Protein AF-0000000087012807 (afdb_homodimer)

InterPro domains:
  IPR000836 Phosphoribosyltransferase domain [PF00156] (12-149)
  IPR000836 Phosphoribosyltransferase domain [cd06223] (17-125)
  IPR029057 Phosphoribosyltransferase-like [G3DSA:3.40.50.2020] (4-178)
  IPR029057 Phosphoribosyltransferase-like [SSF53271] (8-161)

Solvent-accessible surface area (backbone atoms only — not comparable to full-atom values): 22056 Å² total; per-residue (Å²): 122,54,78,45,57,55,43,83,44,50,68,70,56,52,52,50,32,30,51,46,33,38,49,51,32,55,76,68,68,54,75,52,54,32,37,34,12,36,26,71,62,0,33,51,46,37,44,42,27,22,31,71,67,70,37,82,45,50,49,60,44,38,54,44,75,44,71,36,80,92,67,70,39,76,43,65,46,67,75,71,71,72,60,52,87,34,66,78,32,34,34,33,37,24,31,41,61,31,57,65,22,55,64,58,55,53,49,51,52,49,41,63,74,44,18,50,51,55,40,82,46,37,32,22,38,31,33,35,66,84,29,83,43,78,60,77,38,58,45,40,79,38,82,69,90,59,47,72,39,41,72,59,35,46,54,54,51,52,45,54,53,48,49,51,48,30,65,74,66,70,55,83,51,64,70,60,48,53,52,48,46,34,56,36,34,67,57,82,70,94,60,58,65,70,59,44,50,52,49,31,42,75,69,62,74,95,123,53,76,45,58,55,43,82,44,50,67,70,55,51,53,50,32,29,51,45,33,38,50,50,33,55,75,68,69,53,76,52,54,31,37,34,11,35,27,71,62,1,34,51,49,37,43,41,27,24,30,72,66,71,38,81,45,48,49,60,44,40,55,43,77,44,72,36,79,94,69,68,39,75,42,67,45,66,74,71,70,73,60,50,87,34,66,77,32,34,34,34,38,26,31,41,60,30,57,65,24,55,64,58,54,52,49,52,52,49,41,64,74,43,19,50,50,56,41,81,44,36,32,23,38,31,34,34,66,85,29,83,43,78,59,79,41,58,47,40,79,40,82,67,90,58,45,72,40,43,72,60,34,47,53,55,50,51,45,54,53,49,51,51,46,31,66,73,67,70,54,85,51,64,71,59,48,54,53,47,46,33,54,35,34,68,57,81,69,93,60,58,63,68,59,44,50,52,50,33,42,75,69,63,74,93

Radius of gyration: 21.87 Å; Cα contacts (8 Å, |Δi|>4): 809; chains: 2; bounding box: 45×69×55 Å

Structure (mmCIF, N/CA/C/O backbone):
data_AF-0000000087012807-model_v1
#
loop_
_entity.id
_entity.type
_entity.pdbx_description
1 polymer Phosphoribosyltransferase
#
loop_
_atom_site.group_PDB
_atom_site.id
_atom_site.type_symbol
_atom_site.label_atom_id
_atom_site.label_alt_id
_atom_site.label_comp_id
_atom_site.label_asym_id
_atom_site.label_entity_id
_atom_site.label_seq_id
_atom_site.pdbx_PDB_ins_code
_atom_site.Cartn_x
_atom_site.Cartn_y
_atom_site.Cartn_z
_atom_site.occupancy
_atom_site.B_iso_or_equiv
_atom_site.auth_seq_id
_atom_site.auth_comp_id
_atom_site.auth_asym_id
_atom_site.auth_atom_id
_atom_site.pdbx_PDB_model_num
ATOM 1 N N . MET A 1 1 ? -15.773 -18.484 -26.094 1 55.28 1 MET A N 1
ATOM 2 C CA . MET A 1 1 ? -16.047 -17.891 -24.781 1 55.28 1 MET A CA 1
ATOM 3 C C . MET A 1 1 ? -14.836 -18 -23.875 1 55.28 1 MET A C 1
ATOM 5 O O . MET A 1 1 ? -14.109 -18.984 -23.922 1 55.28 1 MET A O 1
ATOM 9 N N . PRO A 1 2 ? -14.484 -16.719 -23.234 1 65.69 2 PRO A N 1
ATOM 10 C CA . PRO A 1 2 ? -13.297 -16.859 -22.391 1 65.69 2 PRO A CA 1
ATOM 11 C C . PRO A 1 2 ? -13.445 -17.938 -21.328 1 65.69 2 PRO A C 1
ATOM 13 O O . PRO A 1 2 ? -14.547 -18.172 -20.828 1 65.69 2 PRO A O 1
ATOM 16 N N . LYS A 1 3 ? -12.492 -18.734 -21.141 1 79.44 3 LYS A N 1
ATOM 17 C CA . LYS A 1 3 ? -12.484 -19.812 -20.156 1 79.44 3 LYS A CA 1
ATOM 18 C C . LYS A 1 3 ? -12.641 -19.281 -18.734 1 79.44 3 LYS A C 1
ATOM 20 O O . LYS A 1 3 ? -13.438 -19.797 -17.953 1 79.44 3 LYS A O 1
ATOM 25 N N . ILE A 1 4 ? -11.984 -18.125 -18.484 1 87.31 4 ILE A N 1
ATOM 26 C CA . ILE A 1 4 ? -12.031 -17.469 -17.188 1 87.31 4 ILE A CA 1
ATOM 27 C C . ILE A 1 4 ? -12.258 -15.969 -17.375 1 87.31 4 ILE A C 1
ATOM 29 O O . ILE A 1 4 ? -11.523 -15.312 -18.125 1 87.31 4 ILE A O 1
ATOM 33 N N . PRO A 1 5 ? -13.398 -15.492 -16.906 1 93.19 5 PRO A N 1
ATOM 34 C CA . PRO A 1 5 ? -13.57 -14.039 -17 1 93.19 5 PRO A CA 1
ATOM 35 C C . PRO A 1 5 ? -12.531 -13.258 -16.203 1 93.19 5 PRO A C 1
ATOM 37 O O . PRO A 1 5 ? -12.344 -13.516 -15.008 1 93.19 5 PRO A O 1
ATOM 40 N N . VAL A 1 6 ? -11.781 -12.359 -16.844 1 96.12 6 VAL A N 1
ATOM 41 C CA . VAL A 1 6 ? -10.742 -11.562 -16.203 1 96.12 6 VAL A CA 1
ATOM 42 C C . VAL A 1 6 ? -11.008 -10.078 -16.438 1 96.12 6 VAL A C 1
ATOM 44 O O . VAL A 1 6 ? -11.375 -9.672 -17.547 1 96.12 6 VAL A O 1
ATOM 47 N N . LYS A 1 7 ? -10.961 -9.336 -15.406 1 96.5 7 LYS A N 1
ATOM 48 C CA . LYS A 1 7 ? -11.031 -7.883 -15.5 1 96.5 7 LYS A CA 1
ATOM 49 C C . LYS A 1 7 ? -9.711 -7.238 -15.109 1 96.5 7 LYS A C 1
ATOM 51 O O . LYS A 1 7 ? -9.234 -7.418 -13.984 1 96.5 7 LYS A O 1
ATOM 56 N N . VAL A 1 8 ? -9.062 -6.535 -16.031 1 97.88 8 VAL A N 1
ATOM 57 C CA . VAL A 1 8 ? -7.883 -5.727 -15.727 1 97.88 8 VAL A CA 1
ATOM 58 C C . VAL A 1 8 ? -8.312 -4.422 -15.047 1 97.88 8 VAL A C 1
ATOM 60 O O . VAL A 1 8 ? -9.031 -3.615 -15.648 1 97.88 8 VAL A O 1
ATOM 63 N N . VAL A 1 9 ? -7.879 -4.242 -13.805 1 98.38 9 VAL A N 1
ATOM 64 C CA . VAL A 1 9 ? -8.25 -3.057 -13.047 1 98.38 9 VAL A CA 1
ATOM 65 C C . VAL A 1 9 ? -7.176 -1.983 -13.203 1 98.38 9 VAL A C 1
ATOM 67 O O . VAL A 1 9 ? -5.98 -2.275 -13.117 1 98.38 9 VAL A O 1
ATOM 70 N N . LYS A 1 10 ? -7.578 -0.805 -13.461 1 97.94 10 LYS A N 1
ATOM 71 C CA . LYS A 1 10 ? -6.652 0.31 -13.633 1 97.94 10 LYS A CA 1
ATOM 72 C C . LYS A 1 10 ? -6.52 1.121 -12.352 1 97.94 10 LYS A C 1
ATOM 74 O O . LYS A 1 10 ? -7.375 1.037 -11.461 1 97.94 10 LYS A O 1
ATOM 79 N N . TRP A 1 11 ? -5.449 1.881 -12.227 1 98.56 11 TRP A N 1
ATOM 80 C CA . TRP A 1 11 ? -5.184 2.676 -11.031 1 98.56 11 TRP A CA 1
ATOM 81 C C . TRP A 1 11 ? -6.305 3.678 -10.781 1 98.56 11 TRP A C 1
ATOM 83 O O . TRP A 1 11 ? -6.695 3.914 -9.641 1 98.56 11 TRP A O 1
ATOM 93 N N . GLU A 1 12 ? -6.836 4.273 -11.82 1 98.06 12 GLU A N 1
ATOM 94 C CA . GLU A 1 12 ? -7.926 5.234 -11.68 1 98.06 12 GLU A CA 1
ATOM 95 C C . GLU A 1 12 ? -9.148 4.594 -11.031 1 98.06 12 GLU A C 1
ATOM 97 O O . GLU A 1 12 ? -9.844 5.23 -10.234 1 98.06 12 GLU A O 1
ATOM 102 N N . GLU A 1 13 ? -9.391 3.383 -11.383 1 98.62 13 GLU A N 1
ATOM 103 C CA . GLU A 1 13 ? -10.508 2.656 -10.789 1 98.62 13 GLU A CA 1
ATOM 104 C C . GLU A 1 13 ? -10.273 2.385 -9.305 1 98.62 13 GLU A C 1
ATOM 106 O O . GLU A 1 13 ? -11.203 2.467 -8.5 1 98.62 13 GLU A O 1
ATOM 111 N N . ILE A 1 14 ? -9.055 2.053 -8.969 1 98.81 14 ILE A N 1
ATOM 112 C CA . ILE A 1 14 ? -8.688 1.801 -7.582 1 98.81 14 ILE A CA 1
ATOM 113 C C . ILE A 1 14 ? -8.883 3.07 -6.758 1 98.81 14 ILE A C 1
ATOM 115 O O . ILE A 1 14 ? -9.414 3.02 -5.645 1 98.81 14 ILE A O 1
ATOM 119 N N . VAL A 1 15 ? -8.453 4.172 -7.258 1 98.62 15 VAL A N 1
ATOM 120 C CA . VAL A 1 15 ? -8.602 5.453 -6.574 1 98.62 15 VAL A CA 1
ATOM 121 C C . VAL A 1 15 ? -10.078 5.754 -6.363 1 98.62 15 VAL A C 1
ATOM 123 O O . VAL A 1 15 ? -10.492 6.117 -5.258 1 98.62 15 VAL A O 1
ATOM 126 N N . ASP A 1 16 ? -10.836 5.539 -7.398 1 98.69 16 ASP A N 1
ATOM 127 C CA . ASP A 1 16 ? -12.273 5.781 -7.32 1 98.69 16 ASP A CA 1
ATOM 128 C C . ASP A 1 16 ? -12.922 4.891 -6.262 1 98.69 16 ASP A C 1
ATOM 130 O O . ASP A 1 16 ? -13.719 5.3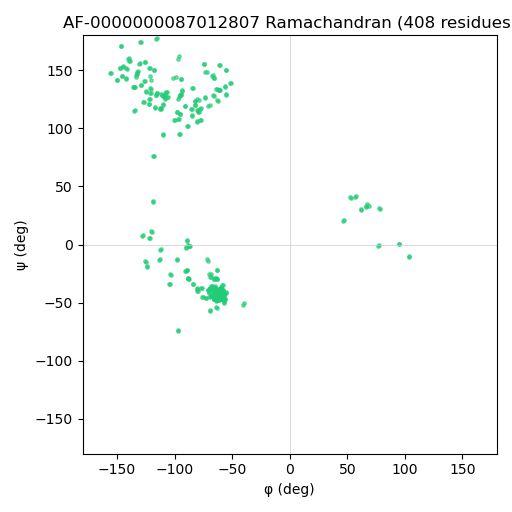67 -5.449 1 98.69 16 ASP A O 1
ATOM 134 N N . LEU A 1 17 ? -12.609 3.623 -6.281 1 98.88 17 LEU A N 1
ATOM 135 C CA . LEU A 1 17 ? -13.164 2.684 -5.312 1 98.88 17 LEU A CA 1
ATOM 136 C C . LEU A 1 17 ? -12.766 3.072 -3.893 1 98.88 17 LEU A C 1
ATOM 138 O O . LEU A 1 17 ? -13.578 3.008 -2.973 1 98.88 17 LEU A O 1
ATOM 142 N N . SER A 1 18 ? -11.531 3.453 -3.668 1 98.88 18 SER A N 1
ATOM 143 C CA . SER A 1 18 ? -11.047 3.834 -2.348 1 98.88 18 SER A CA 1
ATOM 144 C C . SER A 1 18 ? -11.75 5.086 -1.836 1 98.88 18 SER A C 1
ATOM 146 O O . SER A 1 18 ? -12.102 5.168 -0.658 1 98.88 18 SER A O 1
ATOM 148 N N . PHE A 1 19 ? -11.938 6.039 -2.715 1 97.94 19 PHE A N 1
ATOM 149 C CA . PHE A 1 19 ? -12.602 7.277 -2.328 1 97.94 19 PHE A CA 1
ATOM 150 C C . PHE A 1 19 ? -14.078 7.031 -2.037 1 97.94 19 PHE A C 1
ATOM 152 O O . PHE A 1 19 ? -14.641 7.621 -1.11 1 97.94 19 PHE A O 1
ATOM 159 N N . ARG A 1 20 ? -14.68 6.168 -2.807 1 98.81 20 ARG A N 1
ATOM 160 C CA . ARG A 1 20 ? -16.062 5.777 -2.51 1 98.81 20 ARG A CA 1
ATOM 161 C C . ARG A 1 20 ? -16.156 5.109 -1.143 1 98.81 20 ARG A C 1
ATOM 163 O O . ARG A 1 20 ? -17.094 5.371 -0.384 1 98.81 20 ARG A O 1
ATOM 170 N N . LEU A 1 21 ? -15.25 4.242 -0.857 1 98.94 21 LEU A N 1
ATOM 171 C CA . LEU A 1 21 ? -15.234 3.588 0.446 1 98.94 21 LEU A CA 1
ATOM 172 C C . LEU A 1 21 ? -15.094 4.613 1.566 1 98.94 21 LEU A C 1
ATOM 174 O O . LEU A 1 21 ? -15.789 4.531 2.578 1 98.94 21 LEU A O 1
ATOM 178 N N . ALA A 1 22 ? -14.172 5.547 1.398 1 98.88 22 ALA A N 1
ATOM 179 C CA . ALA A 1 22 ? -14 6.613 2.381 1 98.88 22 ALA A CA 1
ATOM 180 C C . ALA A 1 22 ? -15.297 7.391 2.578 1 98.88 22 ALA A C 1
ATOM 182 O O . ALA A 1 22 ? -15.664 7.715 3.709 1 98.88 22 ALA A O 1
ATOM 183 N N . ASP A 1 23 ? -15.961 7.691 1.465 1 98.62 23 ASP A N 1
ATOM 184 C CA . ASP A 1 23 ? -17.219 8.414 1.539 1 98.62 23 ASP A CA 1
ATOM 185 C C . ASP A 1 23 ? -18.266 7.625 2.33 1 98.62 23 ASP A C 1
ATOM 187 O O . ASP A 1 23 ? -19.031 8.203 3.098 1 98.62 23 ASP A O 1
ATOM 191 N N . ILE A 1 24 ? -18.297 6.367 2.107 1 98.88 24 ILE A N 1
ATOM 192 C CA . ILE A 1 24 ? -19.219 5.5 2.83 1 98.88 24 ILE A CA 1
ATOM 193 C C . ILE A 1 24 ? -18.906 5.547 4.324 1 98.88 24 ILE A C 1
ATOM 195 O O . ILE A 1 24 ? -19.812 5.672 5.148 1 98.88 24 ILE A O 1
ATOM 199 N N . LEU A 1 25 ? -17.625 5.43 4.699 1 98.88 25 LEU A N 1
ATOM 200 C CA . LEU A 1 25 ? -17.219 5.508 6.098 1 98.88 25 LEU A CA 1
ATOM 201 C C . LEU A 1 25 ? -17.672 6.82 6.723 1 98.88 25 LEU A C 1
ATOM 203 O O . LEU A 1 25 ? -18.203 6.832 7.84 1 98.88 25 LEU A O 1
ATOM 207 N N . LYS A 1 26 ? -17.484 7.898 5.98 1 98.31 26 LYS A N 1
ATOM 208 C CA . LYS A 1 26 ? -17.906 9.219 6.457 1 98.31 26 LYS A CA 1
ATOM 209 C C . LYS A 1 26 ? -19.406 9.289 6.641 1 98.31 26 LYS A C 1
ATOM 211 O O . LYS A 1 26 ? -19.891 9.781 7.664 1 98.31 26 LYS A O 1
ATOM 216 N N . LYS A 1 27 ? -20.141 8.852 5.676 1 98.19 27 LYS A N 1
ATOM 217 C CA . LYS A 1 27 ? -21.609 8.867 5.73 1 98.19 27 LYS A CA 1
ATOM 218 C C . LYS A 1 27 ? -22.109 8.062 6.922 1 98.19 27 LYS A C 1
ATOM 220 O O . LYS A 1 27 ? -23.109 8.43 7.543 1 98.19 27 LYS A O 1
ATOM 225 N N . GLU A 1 28 ? -21.422 7 7.25 1 98.25 28 GLU A N 1
ATOM 226 C CA . GLU A 1 28 ? -21.812 6.121 8.344 1 98.25 28 GLU A CA 1
ATOM 227 C C . GLU A 1 28 ? -21.234 6.594 9.672 1 98.25 28 GLU A C 1
ATOM 229 O O . GLU A 1 28 ? -21.375 5.918 10.695 1 98.25 28 GLU A O 1
ATOM 234 N N . ASN A 1 29 ? -20.484 7.656 9.672 1 97.31 29 ASN A N 1
ATOM 235 C CA . ASN A 1 29 ? -19.859 8.289 10.836 1 97.31 29 ASN A CA 1
ATOM 236 C C . ASN A 1 29 ? -18.875 7.344 11.531 1 97.31 29 ASN A C 1
ATOM 238 O O . ASN A 1 29 ? -18.844 7.273 12.758 1 97.31 29 ASN A O 1
ATOM 242 N N . PHE A 1 30 ? -18.312 6.52 10.797 1 98.56 30 PHE A N 1
ATOM 243 C CA . PHE A 1 30 ? -17.219 5.711 11.32 1 98.56 30 PHE A CA 1
ATOM 244 C C . PHE A 1 30 ? -15.867 6.328 10.961 1 98.56 30 PHE A C 1
ATOM 246 O O . PHE A 1 30 ? -15.422 6.25 9.82 1 98.56 30 PHE A O 1
ATOM 253 N N . ASN A 1 31 ? -15.18 6.883 11.906 1 98.25 31 ASN A N 1
ATOM 254 C CA . ASN A 1 31 ? -13.859 7.48 11.758 1 98.25 31 ASN A CA 1
ATOM 255 C C . ASN A 1 31 ? -12.781 6.652 12.461 1 98.25 31 ASN A C 1
ATOM 257 O O . ASN A 1 31 ? -12.516 6.852 13.648 1 98.25 31 ASN A O 1
ATOM 261 N N . PRO A 1 32 ? -12.164 5.805 11.727 1 98.81 32 PRO A N 1
ATOM 262 C CA . PRO A 1 32 ? -11.188 4.941 12.398 1 98.81 32 PRO A CA 1
ATOM 263 C C . PRO A 1 32 ? -9.977 5.715 12.93 1 98.81 32 PRO A C 1
ATOM 265 O O . PRO A 1 32 ? -9.516 6.66 12.289 1 98.81 32 PRO A O 1
ATOM 268 N N . ASP A 1 33 ? -9.461 5.242 14.086 1 98.75 33 ASP A N 1
ATOM 269 C CA . ASP A 1 33 ? -8.203 5.738 14.625 1 98.75 33 ASP A CA 1
ATOM 270 C C . ASP A 1 33 ? -7.012 5.023 13.992 1 98.75 33 ASP A C 1
ATOM 272 O O . ASP A 1 33 ? -5.93 5.594 13.867 1 98.75 33 ASP A O 1
ATOM 276 N N . VAL A 1 34 ? -7.227 3.746 13.695 1 98.88 34 VAL A N 1
ATOM 277 C CA . VAL A 1 34 ? -6.191 2.861 13.172 1 98.88 34 VAL A CA 1
ATOM 278 C C . VAL A 1 34 ? -6.742 2.049 12 1 98.88 34 VAL A C 1
ATOM 280 O O . VAL A 1 34 ? -7.883 1.581 12.047 1 98.88 34 VAL A O 1
ATOM 283 N N . ILE A 1 35 ? -6 1.937 10.945 1 98.94 35 ILE A N 1
ATOM 284 C CA . ILE A 1 35 ? -6.324 1.049 9.836 1 98.94 35 ILE A CA 1
ATOM 285 C C . ILE A 1 35 ? -5.32 -0.102 9.781 1 98.94 35 ILE A C 1
ATOM 287 O O . ILE A 1 35 ? -4.113 0.116 9.883 1 98.94 35 ILE A O 1
ATOM 291 N N . ILE A 1 36 ? -5.781 -1.286 9.727 1 98.94 36 ILE A N 1
ATOM 292 C CA . ILE A 1 36 ? -4.953 -2.48 9.586 1 98.94 36 ILE A CA 1
ATOM 293 C C . ILE A 1 36 ? -5.18 -3.109 8.219 1 98.94 36 ILE A C 1
ATOM 295 O O . ILE A 1 36 ? -6.285 -3.559 7.906 1 98.94 36 ILE A O 1
ATOM 299 N N . ALA A 1 37 ? -4.18 -3.131 7.453 1 98.94 37 ALA A N 1
ATOM 300 C CA . ALA A 1 37 ? -4.234 -3.713 6.117 1 98.94 37 ALA A CA 1
ATOM 301 C C . ALA A 1 37 ? -4.012 -5.219 6.164 1 98.94 37 ALA A C 1
ATOM 303 O O . ALA A 1 37 ? -3.117 -5.699 6.867 1 98.94 37 ALA A O 1
ATOM 304 N N . ILE A 1 38 ? -4.805 -5.934 5.465 1 98.75 38 ILE A N 1
ATOM 305 C CA . ILE A 1 38 ? -4.48 -7.332 5.199 1 98.75 38 ILE A CA 1
ATOM 306 C C . ILE A 1 38 ? -3.418 -7.418 4.109 1 98.75 38 ILE A C 1
ATOM 308 O O . ILE A 1 38 ? -3.682 -7.086 2.949 1 98.75 38 ILE A O 1
ATOM 312 N N . ALA A 1 39 ? -2.25 -7.742 4.492 1 98.56 39 ALA A N 1
ATOM 313 C CA . ALA A 1 39 ? -1.176 -7.922 3.518 1 98.56 39 ALA A CA 1
ATOM 314 C C . ALA A 1 39 ? -1.355 -9.219 2.738 1 98.56 39 ALA A C 1
ATOM 316 O O . ALA A 1 39 ? -1.619 -10.273 3.324 1 98.56 39 ALA A O 1
ATOM 317 N N . ARG A 1 40 ? -1.354 -9.125 1.36 1 98 40 ARG A N 1
ATOM 318 C CA . ARG A 1 40 ? -0.749 -7.988 0.671 1 98 40 ARG A CA 1
ATOM 319 C C . ARG A 1 40 ? -1.807 -7.152 -0.043 1 98 40 ARG A C 1
ATOM 321 O O . ARG A 1 40 ? -1.546 -6.012 -0.435 1 98 40 ARG A O 1
ATOM 328 N N . GLY A 1 41 ? -3.012 -7.742 -0.152 1 98.25 41 GLY A N 1
ATOM 329 C CA . GLY A 1 41 ? -4.027 -7.125 -0.991 1 98.25 41 GLY A CA 1
ATOM 330 C C . GLY A 1 41 ? -4.543 -5.812 -0.434 1 98.25 41 GLY A C 1
ATOM 331 O O . GLY A 1 41 ? -4.949 -4.93 -1.19 1 98.25 41 GLY A O 1
ATOM 332 N N . GLY A 1 42 ? -4.492 -5.684 0.822 1 98.81 42 GLY A N 1
ATOM 333 C CA . GLY A 1 42 ? -5.098 -4.539 1.479 1 98.81 42 GLY A CA 1
ATOM 334 C C . GLY A 1 42 ? -4.148 -3.367 1.636 1 98.81 42 GLY A C 1
ATOM 335 O O . GLY A 1 42 ? -4.547 -2.293 2.09 1 98.81 42 GLY A O 1
ATOM 336 N N . LEU A 1 43 ? -2.891 -3.51 1.228 1 98.94 43 LEU A N 1
ATOM 337 C CA . LEU A 1 43 ? -1.891 -2.484 1.508 1 98.94 43 LEU A CA 1
ATOM 338 C C . LEU A 1 43 ? -2.215 -1.192 0.765 1 98.94 43 LEU A C 1
ATOM 340 O O . LEU A 1 43 ? -2.24 -0.115 1.365 1 98.94 43 LEU A O 1
ATOM 344 N N . VAL A 1 44 ? -2.527 -1.301 -0.51 1 98.94 44 VAL A N 1
ATOM 345 C CA . VAL A 1 44 ? -2.773 -0.111 -1.318 1 98.94 44 VAL A CA 1
ATOM 346 C C . VAL A 1 44 ? -4.121 0.5 -0.942 1 98.94 44 VAL A C 1
ATOM 348 O O . VAL A 1 44 ? -4.203 1.69 -0.632 1 98.94 44 VAL A O 1
ATOM 351 N N . PRO A 1 45 ? -5.191 -0.339 -0.81 1 98.94 45 PRO A N 1
ATOM 352 C CA . PRO A 1 45 ? -6.465 0.24 -0.368 1 98.94 45 PRO A CA 1
ATOM 353 C C . PRO A 1 45 ? -6.359 0.925 0.992 1 98.94 45 PRO A C 1
ATOM 355 O O . PRO A 1 45 ? -6.918 2.008 1.188 1 98.94 45 PRO A O 1
ATOM 358 N N . ALA A 1 46 ? -5.648 0.281 1.905 1 98.94 46 ALA A N 1
ATOM 359 C CA . ALA A 1 46 ? -5.496 0.858 3.238 1 98.94 46 ALA A CA 1
ATOM 360 C C . ALA A 1 46 ? -4.828 2.229 3.168 1 98.94 46 ALA A C 1
ATOM 362 O O . ALA A 1 46 ? -5.262 3.172 3.83 1 98.94 46 ALA A O 1
ATOM 363 N N . ARG A 1 47 ? -3.805 2.326 2.373 1 98.94 47 ARG A N 1
ATOM 364 C CA . ARG A 1 47 ? -3.057 3.576 2.293 1 98.94 47 ARG A CA 1
ATOM 365 C C . ARG A 1 47 ? -3.908 4.688 1.687 1 98.94 47 ARG A C 1
ATOM 367 O O . ARG A 1 47 ? -3.879 5.824 2.156 1 98.94 47 ARG A O 1
ATOM 374 N N . LEU A 1 48 ? -4.645 4.391 0.642 1 98.94 48 LEU A N 1
ATOM 375 C CA . LEU A 1 48 ? -5.465 5.395 -0.028 1 98.94 48 LEU A CA 1
ATOM 376 C C . LEU A 1 48 ? -6.609 5.848 0.87 1 98.94 48 LEU A C 1
ATOM 378 O O . LEU A 1 48 ? -6.875 7.047 0.99 1 98.94 48 LEU A O 1
ATOM 382 N N . VAL A 1 49 ? -7.246 4.914 1.504 1 98.94 49 VAL A N 1
ATOM 383 C CA . VAL A 1 49 ? -8.352 5.242 2.395 1 98.94 49 VAL A CA 1
ATOM 384 C C . VAL A 1 49 ? -7.836 6.031 3.596 1 98.94 49 VAL A C 1
ATOM 386 O O . VAL A 1 49 ? -8.492 6.965 4.062 1 98.94 49 VAL A O 1
ATOM 389 N N . ALA A 1 50 ? -6.684 5.668 4.09 1 98.88 50 ALA A N 1
ATOM 390 C CA . ALA A 1 50 ? -6.082 6.391 5.207 1 98.88 50 ALA A CA 1
ATOM 391 C C . ALA A 1 50 ? -5.883 7.863 4.867 1 98.88 50 ALA A C 1
ATOM 393 O O . ALA A 1 50 ? -6.176 8.742 5.684 1 98.88 50 ALA A O 1
ATOM 394 N N . ASP A 1 51 ? -5.414 8.109 3.676 1 98.81 51 ASP A N 1
ATOM 395 C CA . ASP A 1 51 ? -5.211 9.492 3.256 1 98.81 51 ASP A CA 1
ATOM 396 C C . ASP A 1 51 ? -6.539 10.242 3.164 1 98.81 51 ASP A C 1
ATOM 398 O O . ASP A 1 51 ? -6.676 11.344 3.695 1 98.81 51 ASP A O 1
ATOM 402 N N . ALA A 1 52 ? -7.465 9.633 2.561 1 98.62 52 ALA A N 1
ATOM 403 C CA . ALA A 1 52 ? -8.773 10.258 2.348 1 98.62 52 ALA A CA 1
ATOM 404 C C . ALA A 1 52 ? -9.461 10.547 3.676 1 98.62 52 ALA A C 1
ATOM 406 O O . ALA A 1 52 ? -10.188 11.539 3.801 1 98.62 52 ALA A O 1
ATOM 407 N N . MET A 1 53 ? -9.148 9.688 4.691 1 98.5 53 MET A N 1
ATOM 408 C CA . MET A 1 53 ? -9.836 9.789 5.973 1 98.5 53 MET A CA 1
ATOM 409 C C . MET A 1 53 ? -9.008 10.578 6.98 1 98.5 53 MET A C 1
ATOM 411 O O . MET A 1 53 ? -9.5 10.938 8.047 1 98.5 53 MET A O 1
ATOM 415 N N . GLY A 1 54 ? -7.77 10.812 6.695 1 97.94 54 GLY A N 1
ATOM 416 C CA . GLY A 1 54 ? -6.895 11.492 7.637 1 97.94 54 GLY A CA 1
ATOM 417 C C . GLY A 1 54 ? -6.398 10.586 8.75 1 97.94 54 GLY A C 1
ATOM 418 O O . GLY A 1 54 ? -6.254 11.016 9.891 1 97.94 54 GLY A O 1
ATOM 419 N N . VAL A 1 55 ? -6.254 9.328 8.445 1 98.44 55 VAL A N 1
ATOM 420 C CA . VAL A 1 55 ? -5.781 8.359 9.43 1 98.44 55 VAL A CA 1
ATOM 421 C C . VAL A 1 55 ? -4.273 8.172 9.297 1 98.44 55 VAL A C 1
ATOM 423 O O . VAL A 1 55 ? -3.775 7.859 8.211 1 98.44 55 VAL A O 1
ATOM 426 N N . TYR A 1 56 ? -3.537 8.281 10.391 1 97.5 56 TYR A N 1
ATOM 427 C CA . TYR A 1 56 ? -2.08 8.242 10.336 1 97.5 56 TYR A CA 1
ATOM 428 C C . TYR A 1 56 ? -1.556 6.891 10.812 1 97.5 56 TYR A C 1
ATOM 430 O O . TYR A 1 56 ? -0.441 6.496 10.461 1 97.5 56 TYR A O 1
ATOM 438 N N . ASP A 1 57 ? -2.33 6.23 11.625 1 98.12 57 ASP A N 1
ATOM 439 C CA . ASP A 1 57 ? -1.913 4.926 12.133 1 98.12 57 ASP A CA 1
ATOM 440 C C . ASP A 1 57 ? -2.365 3.807 11.203 1 98.12 57 ASP A C 1
ATOM 442 O O . ASP A 1 57 ? -3.525 3.389 11.242 1 98.12 57 ASP A O 1
ATOM 446 N N . VAL A 1 58 ? -1.428 3.303 10.398 1 98.75 58 VAL A N 1
ATOM 447 C CA . VAL A 1 58 ? -1.691 2.197 9.484 1 98.75 58 VAL A CA 1
ATOM 448 C C . VAL A 1 58 ? -0.746 1.038 9.789 1 98.75 58 VAL A C 1
ATOM 450 O O . VAL A 1 58 ? 0.476 1.208 9.789 1 98.75 58 VAL A O 1
ATOM 453 N N . LEU A 1 59 ? -1.249 -0.067 10.094 1 98.56 59 LEU A N 1
ATOM 454 C CA . LEU A 1 59 ? -0.549 -1.323 10.336 1 98.56 59 LEU A CA 1
ATOM 455 C C . LEU A 1 59 ? -0.924 -2.371 9.297 1 98.56 59 LEU A C 1
ATOM 457 O O . LEU A 1 59 ? -1.733 -2.102 8.406 1 98.56 59 LEU A O 1
ATOM 461 N N . SER A 1 60 ? -0.282 -3.551 9.406 1 98.75 60 SER A N 1
ATOM 462 C CA . SER A 1 60 ? -0.656 -4.648 8.523 1 98.75 60 SER A CA 1
ATOM 463 C C . SER A 1 60 ? -0.551 -5.992 9.234 1 98.75 60 SER A C 1
ATOM 465 O O . SER A 1 60 ? 0.166 -6.121 10.227 1 98.75 60 SER A O 1
ATOM 467 N N . LEU A 1 61 ? -1.317 -6.918 8.781 1 98.56 61 LEU A N 1
ATOM 468 C CA . LEU A 1 61 ? -1.243 -8.328 9.164 1 98.56 61 LEU A CA 1
ATOM 469 C C . LEU A 1 61 ? -0.997 -9.211 7.945 1 98.56 61 LEU A C 1
ATOM 471 O O . LEU A 1 61 ? -1.668 -9.062 6.922 1 98.56 61 LEU A O 1
ATOM 475 N N . LYS A 1 62 ? -0.034 -10.062 8.055 1 98.25 62 LYS A N 1
ATOM 476 C CA . LYS A 1 62 ? 0.252 -11 6.977 1 98.25 62 LYS A CA 1
ATOM 477 C C . LYS A 1 62 ? -0.632 -12.242 7.078 1 98.25 62 LYS A C 1
ATOM 479 O O . LYS A 1 62 ? -0.476 -13.047 8 1 98.25 62 LYS A O 1
ATOM 484 N N . VAL A 1 63 ? -1.548 -12.352 6.141 1 96.62 63 VAL A N 1
ATOM 485 C CA . VAL A 1 63 ? -2.426 -13.508 6.055 1 96.62 63 VAL A CA 1
ATOM 486 C C . VAL A 1 63 ? -2.006 -14.391 4.879 1 96.62 63 VAL A C 1
ATOM 488 O O . VAL A 1 63 ? -1.746 -13.891 3.783 1 96.62 63 VAL A O 1
ATOM 491 N N . GLU A 1 64 ? -1.87 -15.602 5.09 1 94.75 64 GLU A N 1
ATOM 492 C CA . GLU A 1 64 ? -1.523 -16.531 4.02 1 94.75 64 GLU A CA 1
ATOM 493 C C . GLU A 1 64 ? -2.578 -17.625 3.881 1 94.75 64 GLU A C 1
ATOM 495 O O . GLU A 1 64 ? -3.334 -17.891 4.816 1 94.75 64 GLU A O 1
ATOM 500 N N . HIS A 1 65 ? -2.645 -18.094 2.654 1 90.62 65 HIS A N 1
ATOM 501 C CA . HIS A 1 65 ? -3.586 -19.156 2.324 1 90.62 65 HIS A CA 1
ATOM 502 C C . HIS A 1 65 ? -2.857 -20.422 1.888 1 90.62 65 HIS A C 1
ATOM 504 O O . HIS A 1 65 ? -1.873 -20.359 1.147 1 90.62 65 HIS A O 1
ATOM 510 N N . TRP A 1 66 ? -3.15 -21.562 2.453 1 81.94 66 TRP A N 1
ATOM 511 C CA . TRP A 1 66 ? -2.543 -22.828 2.059 1 81.94 66 TRP A CA 1
ATOM 512 C C . TRP A 1 66 ? -3.604 -23.906 1.88 1 81.94 66 TRP A C 1
ATOM 514 O O . TRP A 1 66 ? -4.695 -23.812 2.449 1 81.94 66 TRP A O 1
ATOM 524 N N . ILE A 1 67 ? -3.285 -24.766 0.921 1 73.38 67 ILE A N 1
ATOM 525 C CA . ILE A 1 67 ? -4.145 -25.938 0.736 1 73.38 67 ILE A CA 1
ATOM 526 C C . ILE A 1 67 ? -3.822 -26.984 1.793 1 73.38 67 ILE A C 1
ATOM 528 O O . ILE A 1 67 ? -2.66 -27.344 1.979 1 73.38 67 ILE A O 1
ATOM 532 N N . VAL A 1 68 ? -4.906 -27.328 2.48 1 65.69 68 VAL A N 1
ATOM 533 C CA . VAL A 1 68 ? -4.738 -28.422 3.436 1 65.69 68 VAL A CA 1
ATOM 534 C C . VAL A 1 68 ? -4.801 -29.766 2.707 1 65.69 68 VAL A C 1
ATOM 536 O O . VAL A 1 68 ? -5.797 -30.078 2.051 1 65.69 68 VAL A O 1
ATOM 539 N N . THR A 1 69 ? -3.619 -30.359 2.561 1 61.91 69 THR A N 1
ATOM 540 C CA . THR A 1 69 ? -3.441 -31.594 1.814 1 61.91 69 THR A CA 1
ATOM 541 C C . THR A 1 69 ? -4.598 -32.562 2.076 1 61.91 69 THR A C 1
ATOM 543 O O . THR A 1 69 ? -5.145 -33.156 1.142 1 61.91 69 THR A O 1
ATOM 546 N N . ALA A 1 70 ? -4.922 -32.812 3.246 1 64.69 70 ALA A N 1
ATOM 547 C CA . ALA A 1 70 ? -5.859 -33.875 3.594 1 64.69 70 ALA A CA 1
ATOM 548 C C . ALA A 1 70 ? -7.277 -33.531 3.156 1 64.69 70 ALA A C 1
ATOM 550 O O . ALA A 1 70 ? -8.125 -34.406 3.018 1 64.69 70 ALA A O 1
ATOM 551 N N . SER A 1 71 ? -7.566 -32.25 3.035 1 60.59 71 SER A N 1
ATOM 552 C CA . SER A 1 71 ? -8.953 -31.891 2.77 1 60.59 71 SER A CA 1
ATOM 553 C C . SER A 1 71 ? -9.07 -30.969 1.557 1 60.59 71 SER A C 1
ATOM 555 O O . SER A 1 71 ? -10.172 -30.672 1.101 1 60.59 71 SER A O 1
ATOM 557 N N . HIS A 1 72 ? -8.039 -30.797 0.913 1 67.12 72 HIS A N 1
ATOM 558 C CA . HIS A 1 72 ? -8.008 -29.891 -0.226 1 67.12 72 HIS A CA 1
ATOM 559 C C . HIS A 1 72 ? -8.695 -28.562 0.104 1 67.12 72 HIS A C 1
ATOM 561 O O . HIS A 1 72 ? -9.258 -27.906 -0.781 1 67.12 72 HIS A O 1
ATOM 567 N N . THR A 1 73 ? -8.797 -28.297 1.401 1 71.12 73 THR A N 1
ATOM 568 C CA . THR A 1 73 ? -9.492 -27.078 1.76 1 71.12 73 THR A CA 1
ATOM 569 C C . THR A 1 73 ? -8.492 -25.938 2.01 1 71.12 73 THR A C 1
ATOM 571 O O . THR A 1 73 ? -7.535 -26.109 2.766 1 71.12 73 THR A O 1
ATOM 574 N N . PRO A 1 74 ? -8.758 -24.953 1.315 1 74 74 PRO A N 1
ATOM 575 C CA . PRO A 1 74 ? -7.91 -23.797 1.616 1 74 74 PRO A CA 1
ATOM 576 C C . PRO A 1 74 ? -8.133 -23.25 3.025 1 74 74 PRO A C 1
ATOM 578 O O . PRO A 1 74 ? -9.266 -23.203 3.502 1 74 74 PRO A O 1
ATOM 581 N N . GLU A 1 75 ? -7.016 -23.109 3.742 1 86.19 75 GLU A N 1
ATOM 582 C CA . GLU A 1 75 ? -7.094 -22.5 5.059 1 86.19 75 GLU A CA 1
ATOM 583 C C . GLU A 1 75 ? -6.227 -21.234 5.125 1 86.19 75 GLU A C 1
ATOM 585 O O . GLU A 1 75 ? -5.141 -21.188 4.543 1 86.19 75 GLU A O 1
ATOM 590 N N . ALA A 1 76 ? -6.781 -20.25 5.828 1 91.44 76 ALA A N 1
ATOM 591 C CA . ALA A 1 76 ? -6.051 -19.016 6.047 1 91.44 76 ALA A CA 1
ATOM 592 C C . ALA A 1 76 ? -5.387 -19 7.422 1 91.44 76 ALA A C 1
ATOM 594 O O . ALA A 1 76 ? -5.938 -19.516 8.391 1 91.44 76 ALA A O 1
ATOM 595 N N . LYS A 1 77 ? -4.184 -18.406 7.539 1 95.5 77 LYS A N 1
ATOM 596 C CA . LYS A 1 77 ? -3.477 -18.234 8.805 1 95.5 77 LYS A CA 1
ATOM 597 C C . LYS A 1 77 ? -2.758 -16.891 8.852 1 95.5 77 LYS A C 1
ATOM 599 O O . LYS A 1 77 ? -2.396 -16.344 7.805 1 95.5 77 LYS A O 1
ATOM 604 N N . ILE A 1 78 ? -2.607 -16.391 10.055 1 97 78 ILE A N 1
ATOM 605 C CA . ILE A 1 78 ? -1.706 -15.266 10.273 1 97 78 ILE A CA 1
ATOM 606 C C . ILE A 1 78 ? -0.267 -15.766 10.367 1 97 78 ILE A C 1
ATOM 608 O O . ILE A 1 78 ? 0.094 -16.453 11.32 1 97 78 ILE A O 1
ATOM 612 N N . LYS A 1 79 ? 0.548 -15.398 9.469 1 96.81 79 LYS A N 1
ATOM 613 C CA . LYS A 1 79 ? 1.883 -15.984 9.383 1 96.81 79 LYS A CA 1
ATOM 614 C C . LYS A 1 79 ? 2.799 -15.43 10.469 1 96.81 79 LYS A C 1
ATOM 616 O O . LYS A 1 79 ? 3.564 -16.172 11.086 1 96.81 79 LYS A O 1
ATOM 621 N N . TYR A 1 80 ? 2.82 -14.117 10.711 1 96.75 80 TYR A N 1
ATOM 622 C CA . TYR A 1 80 ? 3.637 -13.43 11.703 1 96.75 80 TYR A CA 1
ATOM 623 C C . TYR A 1 80 ? 2.762 -12.727 12.734 1 96.75 80 TYR A C 1
ATOM 625 O O . TYR A 1 80 ? 2.617 -11.5 12.695 1 96.75 80 TYR A O 1
ATOM 633 N N . PRO A 1 81 ? 2.207 -13.484 13.625 1 96.44 81 PRO A N 1
ATOM 634 C CA . PRO A 1 81 ? 1.354 -12.836 14.625 1 96.44 81 PRO A CA 1
ATOM 635 C C . PRO A 1 81 ? 2.133 -11.906 15.555 1 96.44 81 PRO A C 1
ATOM 637 O O . PRO A 1 81 ? 3.303 -12.156 15.844 1 96.44 81 PRO A O 1
ATOM 640 N N . TYR A 1 82 ? 1.532 -10.75 15.961 1 96.62 82 TYR A N 1
ATOM 641 C CA . TYR A 1 82 ? 2.068 -9.852 16.984 1 96.62 82 TYR A CA 1
ATOM 642 C C . TYR A 1 82 ? 0.944 -9.195 17.766 1 96.62 82 TYR A C 1
ATOM 644 O O . TYR A 1 82 ? -0.235 -9.406 17.484 1 96.62 82 TYR A O 1
ATOM 652 N N . LYS A 1 83 ? 1.38 -8.508 18.859 1 95.75 83 LYS A N 1
ATOM 653 C CA . LYS A 1 83 ? 0.414 -7.848 19.734 1 95.75 83 LYS A CA 1
ATOM 654 C C . LYS A 1 83 ? 0.68 -6.348 19.812 1 95.75 83 LYS A C 1
ATOM 656 O O . LYS A 1 83 ? 1.835 -5.914 19.844 1 95.75 83 LYS A O 1
ATOM 661 N N . VAL A 1 84 ? -0.365 -5.625 19.688 1 95.75 84 VAL A N 1
ATOM 662 C CA . VAL A 1 84 ? -0.344 -4.188 19.953 1 95.75 84 VAL A CA 1
ATOM 663 C C . VAL A 1 84 ? -1.521 -3.811 20.859 1 95.75 84 VAL A C 1
ATOM 665 O O . VAL A 1 84 ? -2.549 -4.492 20.859 1 95.75 84 VAL A O 1
ATOM 668 N N . ASP A 1 85 ? -1.347 -2.787 21.672 1 96.94 85 ASP A N 1
ATOM 669 C CA . ASP A 1 85 ? -2.447 -2.324 22.516 1 96.94 85 ASP A CA 1
ATOM 670 C C . ASP A 1 85 ? -3.189 -1.162 21.844 1 96.94 85 ASP A C 1
ATOM 672 O O . ASP A 1 85 ? -2.652 -0.057 21.75 1 96.94 85 ASP A O 1
ATOM 676 N N . LEU A 1 86 ? -4.422 -1.424 21.453 1 98.12 86 LEU A N 1
ATOM 677 C CA . LEU A 1 86 ? -5.266 -0.425 20.797 1 98.12 86 LEU A CA 1
ATOM 678 C C . LEU A 1 86 ? -6.52 -0.154 21.625 1 98.12 86 LEU A C 1
ATOM 680 O O . LEU A 1 86 ? -7.605 0.037 21.062 1 98.12 86 LEU A O 1
ATOM 684 N N . GLN A 1 87 ? -6.355 -0.163 22.891 1 97.75 87 GLN A N 1
ATOM 685 C CA . GLN A 1 87 ? -7.469 0.046 23.812 1 97.75 87 GLN A CA 1
ATOM 686 C C . GLN A 1 87 ? -8.195 1.354 23.516 1 97.75 87 GLN A C 1
ATOM 688 O O . GLN A 1 87 ? -7.559 2.404 23.375 1 97.75 87 GLN A O 1
ATOM 693 N N . GLY A 1 88 ? -9.461 1.272 23.391 1 98.06 88 GLY A N 1
ATOM 694 C CA . GLY A 1 88 ? -10.305 2.447 23.203 1 98.06 88 GLY A CA 1
ATOM 695 C C . GLY A 1 88 ? -10.258 2.988 21.781 1 98.06 88 GLY A C 1
ATOM 696 O O . GLY A 1 88 ? -10.969 3.939 21.453 1 98.06 88 GLY A O 1
ATOM 697 N N . ARG A 1 89 ? -9.492 2.375 20.938 1 98.44 89 ARG A N 1
ATOM 698 C CA . ARG A 1 89 ? -9.312 2.881 19.578 1 98.44 89 ARG A CA 1
ATOM 699 C C . ARG A 1 89 ? -10.281 2.201 18.625 1 98.44 89 ARG A C 1
ATOM 701 O O . ARG A 1 89 ? -10.57 1.013 18.75 1 98.44 89 ARG A O 1
ATOM 708 N N . LYS A 1 90 ? -10.812 2.957 17.641 1 98.81 90 LYS A N 1
ATOM 709 C CA . LYS A 1 90 ? -11.594 2.416 16.531 1 98.81 90 LYS A CA 1
ATOM 710 C C . LYS A 1 90 ? -10.68 1.89 15.43 1 98.81 90 LYS A C 1
ATOM 712 O O . LYS A 1 90 ? -9.867 2.635 14.883 1 98.81 90 LYS A O 1
ATOM 717 N N . VAL A 1 91 ? -10.867 0.588 15.094 1 98.94 91 VAL A N 1
ATOM 718 C CA . VAL A 1 91 ? -9.977 -0.08 14.148 1 98.94 91 VAL A CA 1
ATOM 719 C C . VAL A 1 91 ? -10.758 -0.47 12.891 1 98.94 91 VAL A C 1
ATOM 721 O O . VAL A 1 91 ? -11.859 -1.01 12.977 1 98.94 91 VAL A O 1
ATOM 724 N N . LEU A 1 92 ? -10.227 -0.138 11.773 1 99 92 LEU A N 1
ATOM 725 C CA . LEU A 1 92 ? -10.734 -0.616 10.492 1 99 92 LEU A CA 1
ATOM 726 C C . LEU A 1 92 ? -9.766 -1.604 9.859 1 99 92 LEU A C 1
ATOM 728 O O . LEU A 1 92 ? -8.594 -1.275 9.625 1 99 92 LEU A O 1
ATOM 732 N N . ILE A 1 93 ? -10.188 -2.818 9.609 1 98.94 93 ILE A N 1
ATOM 733 C CA . ILE A 1 93 ? -9.414 -3.811 8.875 1 98.94 93 ILE A CA 1
ATOM 734 C C . ILE A 1 93 ? -9.805 -3.781 7.402 1 98.94 93 ILE A C 1
ATOM 736 O O . ILE A 1 93 ? -10.984 -3.873 7.062 1 98.94 93 ILE A O 1
ATOM 740 N N . ILE A 1 94 ? -8.789 -3.68 6.492 1 98.94 94 ILE A N 1
ATOM 741 C CA . ILE A 1 94 ? -9.117 -3.436 5.094 1 98.94 94 ILE A CA 1
ATOM 742 C C . ILE A 1 94 ? -8.406 -4.457 4.207 1 98.94 94 ILE A C 1
ATOM 744 O O . ILE A 1 94 ? -7.242 -4.781 4.438 1 98.94 94 ILE A O 1
ATOM 748 N N . ASP A 1 95 ? -9.086 -4.992 3.229 1 98.81 95 ASP A N 1
ATOM 749 C CA . ASP A 1 95 ? -8.547 -5.773 2.119 1 98.81 95 ASP A CA 1
ATOM 750 C C . ASP A 1 95 ? -9.047 -5.242 0.778 1 98.81 95 ASP A C 1
ATOM 752 O O . ASP A 1 95 ? -9.836 -4.293 0.735 1 98.81 95 ASP A O 1
ATOM 756 N N . ASP A 1 96 ? -8.547 -5.793 -0.319 1 98.75 96 ASP A N 1
ATOM 757 C CA . ASP A 1 96 ? -9 -5.328 -1.626 1 98.75 96 ASP A CA 1
ATOM 758 C C . ASP A 1 96 ? -10.352 -5.949 -1.994 1 98.75 96 ASP A C 1
ATOM 760 O O . ASP A 1 96 ? -11.203 -5.285 -2.584 1 98.75 96 ASP A O 1
ATOM 764 N N . ILE A 1 97 ? -10.508 -7.254 -1.675 1 98.44 97 ILE A N 1
ATOM 765 C CA . ILE A 1 97 ? -11.734 -7.918 -2.1 1 98.44 97 ILE A CA 1
ATOM 766 C C . ILE A 1 97 ? -12.094 -9.016 -1.103 1 98.44 97 ILE A C 1
ATOM 768 O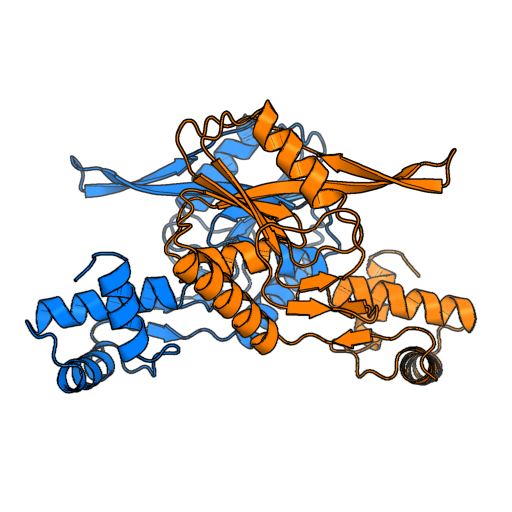 O . ILE A 1 97 ? -11.211 -9.641 -0.51 1 98.44 97 ILE A O 1
ATOM 772 N N . THR A 1 98 ? -13.352 -9.172 -0.842 1 97.44 98 THR A N 1
ATOM 773 C CA . THR A 1 98 ? -13.859 -10.328 -0.104 1 97.44 98 THR A CA 1
ATOM 774 C C . THR A 1 98 ? -14.445 -11.367 -1.058 1 97.44 98 THR A C 1
ATOM 776 O O . THR A 1 98 ? -15.516 -11.156 -1.631 1 97.44 98 THR A O 1
ATOM 779 N N . ASP A 1 99 ? -13.766 -12.398 -1.214 1 94.31 99 ASP A N 1
ATOM 780 C CA . ASP A 1 99 ? -14.234 -13.523 -2.021 1 94.31 99 ASP A CA 1
ATOM 781 C C . ASP A 1 99 ? -14.859 -14.602 -1.147 1 94.31 99 ASP A C 1
ATOM 783 O O . ASP A 1 99 ? -16.078 -14.609 -0.935 1 94.31 99 ASP A O 1
ATOM 787 N N . THR A 1 100 ? -14.016 -15.375 -0.398 1 92.62 100 THR A N 1
ATOM 788 C CA . THR A 1 100 ? -14.547 -16.344 0.556 1 92.62 100 THR A CA 1
ATOM 789 C C . THR A 1 100 ? -14.766 -15.695 1.92 1 92.62 100 THR A C 1
ATOM 791 O O . THR A 1 100 ? -15.594 -16.156 2.707 1 92.62 100 THR A O 1
ATOM 794 N N . GLY A 1 101 ? -13.961 -14.703 2.182 1 95.88 101 GLY A N 1
ATOM 795 C CA . GLY A 1 101 ? -14.062 -13.992 3.449 1 95.88 101 GLY A CA 1
ATOM 796 C C . GLY A 1 101 ? -13.109 -14.523 4.504 1 95.88 101 GLY A C 1
ATOM 797 O O . GLY A 1 101 ? -12.977 -13.938 5.582 1 95.88 101 GLY A O 1
ATOM 798 N N . ASP A 1 102 ? -12.305 -15.508 4.234 1 96.31 102 ASP A N 1
ATOM 799 C CA . ASP A 1 102 ? -11.445 -16.188 5.199 1 96.31 102 ASP A CA 1
ATOM 800 C C . ASP A 1 102 ? -10.422 -15.234 5.805 1 96.31 102 ASP A C 1
ATOM 802 O O . ASP A 1 102 ? -10.18 -15.258 7.012 1 96.31 102 ASP A O 1
ATOM 806 N N . SER A 1 103 ? -9.836 -14.352 4.988 1 97.62 103 SER A N 1
ATOM 807 C CA . SER A 1 103 ? -8.805 -13.438 5.461 1 97.62 103 SER A CA 1
ATOM 808 C C . SER A 1 103 ? -9.359 -12.461 6.488 1 97.62 103 SER A C 1
ATOM 810 O O . SER A 1 103 ? -8.758 -12.25 7.543 1 97.62 103 SER A O 1
ATOM 812 N N . LEU A 1 104 ? -10.531 -11.914 6.215 1 98.31 104 LEU A N 1
ATOM 813 C CA . LEU A 1 104 ? -11.125 -10.922 7.113 1 98.31 104 LEU A CA 1
ATOM 814 C C . LEU A 1 104 ? -11.57 -11.578 8.414 1 98.31 104 LEU A C 1
ATOM 816 O O . LEU A 1 104 ? -11.398 -11 9.492 1 98.31 104 LEU A O 1
ATOM 820 N N . ILE A 1 105 ? -12.156 -12.734 8.305 1 98 105 ILE A N 1
ATOM 821 C CA . ILE A 1 105 ? -12.594 -13.453 9.492 1 98 105 ILE A CA 1
ATOM 822 C C . ILE A 1 105 ? -11.406 -13.688 10.43 1 98 105 ILE A C 1
ATOM 824 O O . ILE A 1 105 ? -11.477 -13.383 11.617 1 98 105 ILE A O 1
ATOM 828 N N . LEU A 1 106 ? -10.375 -14.18 9.891 1 97.88 106 LEU A N 1
ATOM 829 C CA . LEU A 1 106 ? -9.172 -14.492 10.656 1 97.88 106 LEU A CA 1
ATOM 830 C C . LEU A 1 106 ? -8.562 -13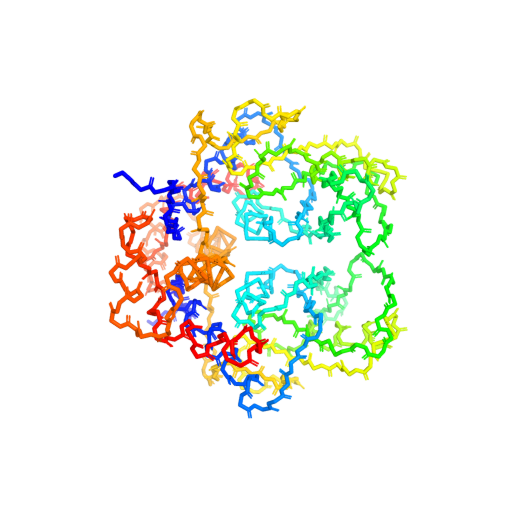.227 11.25 1 97.88 106 LEU A C 1
ATOM 832 O O . LEU A 1 106 ? -8.156 -13.219 12.414 1 97.88 106 LEU A O 1
ATOM 836 N N . ALA A 1 107 ? -8.438 -12.203 10.461 1 98.38 107 ALA A N 1
ATOM 837 C CA . ALA A 1 107 ? -7.832 -10.953 10.914 1 98.38 107 ALA A CA 1
ATOM 838 C C . ALA A 1 107 ? -8.656 -10.328 12.039 1 98.38 107 ALA A C 1
ATOM 840 O O . ALA A 1 107 ? -8.102 -9.859 13.031 1 98.38 107 ALA A O 1
ATOM 841 N N . GLU A 1 108 ? -9.953 -10.273 11.797 1 98.5 108 GLU A N 1
ATOM 842 C CA . GLU A 1 108 ? -10.828 -9.719 12.82 1 98.5 108 GLU A CA 1
ATOM 843 C C . GLU A 1 108 ? -10.688 -10.477 14.141 1 98.5 108 GLU A C 1
ATOM 845 O O . GLU A 1 108 ? -10.602 -9.859 15.203 1 98.5 108 GLU A O 1
ATOM 850 N N . LYS A 1 109 ? -10.711 -11.789 14.062 1 98.06 109 LYS A N 1
ATOM 851 C CA . LYS A 1 109 ? -10.523 -12.625 15.25 1 98.06 109 LYS A CA 1
ATOM 852 C C . LYS A 1 109 ? -9.195 -12.32 15.93 1 98.06 109 LYS A C 1
ATOM 854 O O . LYS A 1 109 ? -9.141 -12.172 17.156 1 98.06 109 LYS A O 1
ATOM 859 N N . HIS A 1 110 ? -8.102 -12.258 15.156 1 98.25 110 HIS A N 1
ATOM 860 C CA . HIS A 1 110 ? -6.773 -11.984 15.695 1 98.25 110 HIS A CA 1
ATOM 861 C C . HIS A 1 110 ? -6.73 -10.641 16.406 1 98.25 110 HIS A C 1
ATOM 863 O O . HIS A 1 110 ? -6.191 -10.539 17.516 1 98.25 110 HIS A O 1
ATOM 869 N N . VAL A 1 111 ? -7.297 -9.617 15.797 1 98.5 111 VAL A N 1
ATOM 870 C CA . VAL A 1 111 ? -7.289 -8.273 16.375 1 98.5 111 VAL A CA 1
ATOM 871 C C . VAL A 1 111 ? -8.117 -8.25 17.656 1 98.5 111 VAL A C 1
ATOM 873 O O . VAL A 1 111 ? -7.711 -7.652 18.656 1 98.5 111 VAL A O 1
ATOM 876 N N . LYS A 1 112 ? -9.258 -8.883 17.625 1 98 112 LYS A N 1
ATOM 877 C CA . LYS A 1 112 ? -10.125 -8.961 18.781 1 98 112 LYS A CA 1
ATOM 878 C C . LYS A 1 112 ? -9.398 -9.602 19.969 1 98 112 LYS A C 1
ATOM 880 O O . LYS A 1 112 ? -9.516 -9.133 21.109 1 98 112 LYS A O 1
ATOM 885 N N . GLU A 1 113 ? -8.625 -10.586 19.688 1 97.88 113 GLU A N 1
ATOM 886 C CA . GLU A 1 113 ? -8.047 -11.398 20.75 1 97.88 113 GLU A CA 1
ATOM 887 C C . GLU A 1 113 ? -6.711 -10.828 21.219 1 97.88 113 GLU A C 1
ATOM 889 O O . GLU A 1 113 ? -6.297 -11.055 22.359 1 97.88 113 GLU A O 1
ATOM 894 N N . ASN A 1 114 ? -6.07 -10.039 20.391 1 97.56 114 ASN A N 1
ATOM 895 C CA . ASN A 1 114 ? -4.676 -9.75 20.688 1 97.56 114 ASN A CA 1
ATOM 896 C C . ASN A 1 114 ? -4.41 -8.25 20.75 1 97.56 114 ASN A C 1
ATOM 898 O O . ASN A 1 114 ? -3.379 -7.82 21.266 1 97.56 114 ASN A O 1
ATOM 902 N N . PHE A 1 115 ? -5.309 -7.402 20.266 1 98.12 115 PHE A N 1
ATOM 903 C CA . PHE A 1 115 ? -4.957 -5.996 20.125 1 98.12 115 PHE A CA 1
ATOM 904 C C . PHE A 1 115 ? -5.758 -5.137 21.094 1 98.12 115 PHE A C 1
ATOM 906 O O . PHE A 1 115 ? -5.547 -3.928 21.188 1 98.12 115 PHE A O 1
ATOM 913 N N . ASN A 1 116 ? -6.695 -5.688 21.844 1 97.25 116 ASN A N 1
ATOM 914 C CA . ASN A 1 116 ? -7.492 -4.965 22.828 1 97.25 116 ASN A CA 1
ATOM 915 C C . ASN A 1 116 ? -8.148 -3.725 22.234 1 97.25 116 ASN A C 1
ATOM 917 O O . ASN A 1 116 ? -8.102 -2.645 22.812 1 97.25 116 ASN A O 1
ATOM 921 N N . ALA A 1 117 ? -8.656 -3.867 21.016 1 97.62 117 ALA A N 1
ATOM 922 C CA . ALA A 1 117 ? -9.234 -2.74 20.297 1 97.62 117 ALA A CA 1
ATOM 923 C C . ALA A 1 117 ? -10.594 -2.35 20.875 1 97.62 117 ALA A C 1
ATOM 925 O O . ALA A 1 117 ? -11.32 -3.199 21.406 1 97.62 117 ALA A O 1
ATOM 926 N N . GLY A 1 118 ? -11 -1.059 20.844 1 97.06 118 GLY A N 1
ATOM 927 C CA . GLY A 1 118 ? -12.305 -0.593 21.281 1 97.06 118 GLY A CA 1
ATOM 928 C C . GLY A 1 118 ? -13.438 -1.043 20.375 1 97.06 118 GLY A C 1
ATOM 929 O O . GLY A 1 118 ? -14.453 -1.564 20.844 1 97.06 118 GLY A O 1
ATOM 930 N N . GLU A 1 119 ? -13.375 -0.752 19.125 1 98.38 119 GLU A N 1
ATOM 931 C CA . GLU A 1 119 ? -14.312 -1.138 18.094 1 98.38 119 GLU A CA 1
ATOM 932 C C . GLU A 1 119 ? -13.586 -1.617 16.828 1 98.38 119 GLU A C 1
ATOM 934 O O . GLU A 1 119 ? -12.57 -1.043 16.438 1 98.38 119 GLU A O 1
ATOM 939 N N . ILE A 1 120 ? -14.086 -2.711 16.297 1 98.81 120 ILE A N 1
ATOM 940 C CA . ILE A 1 120 ? -13.461 -3.277 15.102 1 98.81 120 ILE A CA 1
ATOM 941 C C . ILE A 1 120 ? -14.492 -3.369 13.977 1 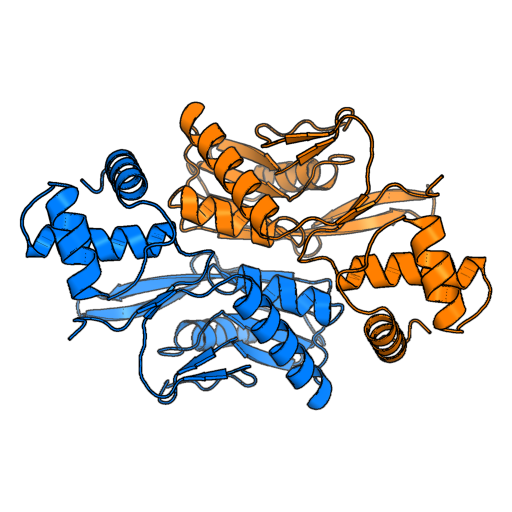98.81 120 ILE A C 1
ATOM 943 O O . ILE A 1 120 ? -15.586 -3.912 14.164 1 98.81 120 ILE A O 1
ATOM 947 N N . LYS A 1 121 ? -14.195 -2.789 12.82 1 98.94 121 LYS A N 1
ATOM 948 C CA . LYS A 1 121 ? -14.969 -2.957 11.594 1 98.94 121 LYS A CA 1
ATOM 949 C C . LYS A 1 121 ? -14.078 -3.42 10.438 1 98.94 121 LYS A C 1
ATOM 951 O O . LYS A 1 121 ? -12.859 -3.258 10.492 1 98.94 121 LYS A O 1
ATOM 956 N N . THR A 1 122 ? -14.703 -4.031 9.477 1 98.94 122 THR A N 1
ATOM 957 C CA . THR A 1 122 ? -13.992 -4.535 8.305 1 98.94 122 THR A CA 1
ATOM 958 C C . THR A 1 122 ? -14.492 -3.854 7.035 1 98.94 122 THR A C 1
ATOM 960 O O . THR A 1 122 ? -15.641 -3.404 6.977 1 98.94 122 THR A O 1
ATOM 963 N N . ALA A 1 123 ? -13.555 -3.729 6.035 1 98.94 123 ALA A N 1
ATOM 964 C CA . ALA A 1 123 ? -13.93 -3.105 4.77 1 98.94 123 ALA A CA 1
ATOM 965 C C . ALA A 1 123 ? -13.156 -3.725 3.607 1 98.94 123 ALA A C 1
ATOM 967 O O . ALA A 1 123 ? -12.031 -4.203 3.785 1 98.94 123 ALA A O 1
ATOM 968 N N . THR A 1 124 ? -13.727 -3.709 2.455 1 98.94 124 THR A N 1
ATOM 969 C CA . THR A 1 124 ? -13.062 -4.055 1.205 1 98.94 124 THR A CA 1
ATOM 970 C C . THR A 1 124 ? -13.477 -3.1 0.089 1 98.94 124 THR A C 1
ATOM 972 O O . THR A 1 124 ? -14.508 -2.428 0.189 1 98.94 124 THR A O 1
ATOM 975 N N . LEU A 1 125 ? -12.664 -2.986 -0.961 1 98.94 125 LEU A N 1
ATOM 976 C CA . LEU A 1 125 ? -13.094 -2.252 -2.145 1 98.94 125 LEU A CA 1
ATOM 977 C C . LEU A 1 125 ? -14.266 -2.957 -2.824 1 98.94 125 LEU A C 1
ATOM 979 O O . LEU A 1 125 ? -15.258 -2.316 -3.182 1 98.94 125 LEU A O 1
ATOM 983 N N . GLN A 1 126 ? -14.07 -4.281 -2.967 1 98.81 126 GLN A N 1
ATOM 984 C CA . GLN A 1 126 ? -15.117 -5.055 -3.627 1 98.81 126 GLN A CA 1
ATOM 985 C C . GLN A 1 126 ? -15.555 -6.23 -2.762 1 98.81 126 GLN A C 1
ATOM 987 O O . GLN A 1 126 ? -14.734 -6.855 -2.086 1 98.81 126 GLN A O 1
ATOM 992 N N . TYR A 1 127 ? -16.828 -6.445 -2.787 1 98.44 127 TYR A N 1
ATOM 993 C CA . TYR A 1 127 ? -17.484 -7.555 -2.098 1 98.44 127 TYR A CA 1
ATOM 994 C C . TYR A 1 127 ? -18.156 -8.492 -3.088 1 98.44 127 TYR A C 1
ATOM 996 O O . TYR A 1 127 ? -19.047 -8.07 -3.844 1 98.44 127 TYR A O 1
ATOM 1004 N N . ILE A 1 128 ? -17.703 -9.742 -3.119 1 97.38 128 ILE A N 1
ATOM 1005 C CA . ILE A 1 128 ? -18.391 -10.727 -3.957 1 97.38 128 ILE A CA 1
ATOM 1006 C C . ILE A 1 128 ? -19.609 -11.273 -3.225 1 97.38 128 ILE A C 1
ATOM 1008 O O . ILE A 1 128 ? -19.484 -11.93 -2.191 1 97.38 128 ILE A O 1
ATOM 1012 N N . LYS A 1 129 ? -20.703 -11.086 -3.807 1 97.19 129 LYS A N 1
ATOM 1013 C CA . LYS A 1 129 ? -21.953 -11.555 -3.201 1 97.19 129 LYS A CA 1
ATOM 1014 C C . LYS A 1 129 ? -21.938 -13.07 -3.025 1 97.19 129 LYS A C 1
ATOM 1016 O O . LYS A 1 129 ? -21.547 -13.805 -3.941 1 97.19 129 LYS A O 1
ATOM 1021 N N . GLY A 1 130 ? -22.344 -13.508 -1.814 1 94.88 130 GLY A N 1
ATOM 1022 C CA . GLY A 1 130 ? -22.359 -14.938 -1.548 1 94.88 130 GLY A CA 1
ATOM 1023 C C . GLY A 1 130 ? -21.203 -15.391 -0.682 1 94.88 130 GLY A C 1
ATOM 1024 O O . GLY A 1 130 ? -21.188 -16.531 -0.206 1 94.88 130 GLY A O 1
ATOM 1025 N N . SER A 1 131 ? -20.234 -14.484 -0.476 1 94.06 131 SER A N 1
ATOM 1026 C CA . SER A 1 131 ? -19.172 -14.805 0.47 1 94.06 131 SER A CA 1
ATOM 1027 C C . SER A 1 131 ? -19.734 -15.164 1.838 1 94.06 131 SER A C 1
ATOM 1029 O O . SER A 1 131 ? -20.781 -14.664 2.234 1 94.06 131 SER A O 1
ATOM 1031 N N . LYS A 1 132 ? -19.016 -16.016 2.562 1 95.56 132 LYS A N 1
ATOM 1032 C CA . LYS A 1 132 ? -19.469 -16.406 3.891 1 95.56 132 LYS A CA 1
ATOM 1033 C C . LYS A 1 132 ? -19.328 -15.266 4.887 1 95.56 132 LYS A C 1
ATOM 1035 O O . LYS A 1 132 ? -19.891 -15.312 5.984 1 95.56 132 LYS A O 1
ATOM 1040 N N . TYR A 1 133 ? -18.594 -14.297 4.465 1 97.5 133 TYR A N 1
ATOM 1041 C CA . TYR A 1 133 ? -18.375 -13.125 5.305 1 97.5 133 TYR A CA 1
ATOM 1042 C C . TYR A 1 133 ? -18.719 -11.844 4.555 1 97.5 133 TYR A C 1
ATOM 1044 O O . TYR A 1 133 ? -18.188 -11.586 3.475 1 97.5 133 TYR A O 1
ATOM 1052 N N . VAL A 1 134 ? -19.609 -11.078 5.082 1 98.31 134 VAL A N 1
ATOM 1053 C CA . VAL A 1 134 ? -19.922 -9.766 4.531 1 98.31 134 VAL A CA 1
ATOM 1054 C C . VAL A 1 134 ? -19.172 -8.68 5.312 1 98.31 134 VAL A C 1
ATOM 1056 O O . VAL A 1 134 ? -19.438 -8.477 6.504 1 98.31 134 VAL A O 1
ATOM 1059 N N . PRO A 1 135 ? -18.25 -7.977 4.723 1 98.81 135 PRO A N 1
ATOM 1060 C CA . PRO A 1 135 ? -17.594 -6.887 5.445 1 98.81 135 PRO A CA 1
ATOM 1061 C C . PRO A 1 135 ? -18.578 -5.801 5.891 1 98.81 135 PRO A C 1
ATOM 1063 O O . PRO A 1 135 ? -19.625 -5.613 5.262 1 98.81 135 PRO A O 1
ATOM 1066 N N . ASN A 1 136 ? -18.234 -5.078 6.941 1 98.88 136 ASN A N 1
ATOM 1067 C CA . ASN A 1 136 ? -19.078 -3.992 7.406 1 98.88 136 ASN A CA 1
ATOM 1068 C C . ASN A 1 136 ? -19.266 -2.922 6.336 1 98.88 136 ASN A C 1
ATOM 1070 O O . ASN A 1 136 ? -20.328 -2.318 6.23 1 98.88 136 ASN A O 1
ATOM 1074 N N . PHE A 1 137 ? -18.172 -2.635 5.535 1 98.94 137 PHE A N 1
ATOM 1075 C CA . PHE A 1 137 ? -18.203 -1.622 4.484 1 98.94 137 PHE A CA 1
ATOM 1076 C C . PHE A 1 137 ? -17.578 -2.16 3.201 1 98.94 137 PHE A C 1
ATOM 1078 O O . PHE A 1 137 ? -16.625 -2.936 3.242 1 98.94 137 PHE A O 1
ATOM 1085 N N . TYR A 1 138 ? -18.078 -1.758 2.07 1 98.94 138 TYR A N 1
ATOM 1086 C CA . TYR A 1 138 ? -17.531 -2.088 0.761 1 98.94 138 TYR A CA 1
ATOM 1087 C C . TYR A 1 138 ? -17.938 -1.052 -0.28 1 98.94 138 TYR A C 1
ATOM 1089 O O . TYR A 1 138 ? -19.047 -0.509 -0.226 1 98.94 138 TYR A O 1
ATOM 1097 N N . ALA A 1 139 ? -17.094 -0.822 -1.227 1 98.88 139 ALA A N 1
ATOM 1098 C CA . ALA A 1 139 ? -17.328 0.235 -2.207 1 98.88 139 ALA A CA 1
ATOM 1099 C C . ALA A 1 139 ? -18.141 -0.279 -3.383 1 98.88 139 ALA A C 1
ATOM 1101 O O . ALA A 1 139 ? -18.797 0.503 -4.086 1 98.88 139 ALA A O 1
ATOM 1102 N N . ASP A 1 140 ? -18.047 -1.567 -3.719 1 98.56 140 ASP A N 1
ATOM 1103 C CA . ASP A 1 140 ? -18.703 -2.162 -4.879 1 98.56 140 ASP A CA 1
ATOM 1104 C C . ASP A 1 140 ? -19.141 -3.6 -4.594 1 98.56 140 ASP A C 1
ATOM 1106 O O . ASP A 1 140 ? -18.469 -4.312 -3.84 1 98.56 140 ASP A O 1
ATOM 1110 N N . ILE A 1 141 ? -20.234 -3.984 -5.145 1 98.19 141 ILE A N 1
ATOM 1111 C CA . ILE A 1 141 ? -20.734 -5.355 -5.02 1 98.19 141 ILE A CA 1
ATOM 1112 C C . ILE A 1 141 ? -20.578 -6.078 -6.355 1 98.19 141 ILE A C 1
ATOM 1114 O O . ILE A 1 141 ? -20.953 -5.547 -7.402 1 98.19 141 ILE A O 1
ATOM 1118 N N . ILE A 1 142 ? -19.969 -7.234 -6.258 1 97.81 142 ILE A N 1
ATOM 1119 C CA . ILE A 1 142 ? -19.781 -8.078 -7.434 1 97.81 142 ILE A CA 1
ATOM 1120 C C . ILE A 1 142 ? -20.75 -9.258 -7.379 1 97.81 142 ILE A C 1
ATOM 1122 O O . ILE A 1 142 ? -20.734 -10.039 -6.43 1 97.81 142 ILE A O 1
ATOM 1126 N N . THR A 1 143 ? -21.562 -9.5 -8.461 1 96.44 143 THR A N 1
ATOM 1127 C CA . THR A 1 143 ? -22.562 -10.555 -8.461 1 96.44 143 THR A CA 1
ATOM 1128 C C . THR A 1 143 ? -22.109 -11.75 -9.281 1 96.44 143 THR A C 1
ATOM 1130 O O . THR A 1 143 ? -22.484 -12.891 -9 1 96.44 143 THR A O 1
ATOM 1133 N N . ASP A 1 144 ? -21.359 -11.477 -10.359 1 90.94 144 ASP A N 1
ATOM 1134 C CA . ASP A 1 144 ? -20.766 -12.539 -11.164 1 90.94 144 ASP A CA 1
ATOM 1135 C C . ASP A 1 144 ? -19.25 -12.609 -10.961 1 90.94 144 ASP A C 1
ATOM 1137 O O . ASP A 1 144 ? -18.547 -11.633 -11.18 1 90.94 144 ASP A O 1
ATOM 1141 N N . TRP A 1 145 ? -18.953 -13.797 -10.625 1 86.19 145 TRP A N 1
ATOM 1142 C CA . TRP A 1 145 ? -17.531 -13.938 -10.297 1 86.19 145 TRP A CA 1
ATOM 1143 C C . TRP A 1 145 ? -16.656 -13.602 -11.5 1 86.19 145 TRP A C 1
ATOM 1145 O O . TRP A 1 145 ? -16.953 -14.023 -12.617 1 86.19 145 TRP A O 1
ATOM 1155 N N . THR A 1 146 ? -15.703 -12.852 -11.297 1 92.56 146 THR A N 1
ATOM 1156 C CA . THR A 1 146 ? -14.656 -12.43 -12.219 1 92.56 146 THR A CA 1
ATOM 1157 C C . THR A 1 146 ? -13.305 -12.344 -11.508 1 92.56 146 THR A C 1
ATOM 1159 O O . THR A 1 146 ? -13.25 -12.062 -10.312 1 92.56 146 THR A O 1
ATOM 1162 N N . TRP A 1 147 ? -12.273 -12.727 -12.18 1 94.38 147 TRP A N 1
ATOM 1163 C CA . TRP A 1 147 ? -10.93 -12.523 -11.641 1 94.38 147 TRP A CA 1
ATOM 1164 C C . TRP A 1 147 ? -10.477 -11.086 -11.844 1 94.38 147 TRP A C 1
ATOM 1166 O O . TRP A 1 147 ? -10.242 -10.656 -12.969 1 94.38 147 TRP A O 1
ATOM 1176 N N . PHE A 1 148 ? -10.32 -10.422 -10.758 1 96.81 148 PHE A N 1
ATOM 1177 C CA . PHE A 1 148 ? -9.852 -9.039 -10.828 1 96.81 148 PHE A CA 1
ATOM 1178 C C . PHE A 1 148 ? -8.336 -8.977 -10.75 1 96.81 148 PHE A C 1
ATOM 1180 O O . PHE A 1 148 ? -7.742 -9.375 -9.742 1 96.81 148 PHE A O 1
ATOM 1187 N N . MET A 1 149 ? -7.734 -8.477 -11.742 1 97.81 149 MET A N 1
ATOM 1188 C CA . MET A 1 149 ? -6.293 -8.242 -11.766 1 97.81 149 MET A CA 1
ATOM 1189 C C . MET A 1 149 ? -5.965 -6.805 -11.367 1 97.81 149 MET A C 1
ATOM 1191 O O . MET A 1 149 ? -5.91 -5.914 -12.227 1 97.81 149 MET A O 1
ATOM 1195 N N . TYR A 1 150 ? -5.676 -6.672 -10.102 1 98.62 150 TYR A N 1
ATOM 1196 C CA . TYR A 1 150 ? -5.363 -5.34 -9.594 1 98.62 150 TYR A CA 1
ATOM 1197 C C . TYR A 1 150 ? -3.969 -4.906 -10.031 1 98.62 150 TYR A C 1
ATOM 1199 O O . TYR A 1 150 ? -3.092 -5.742 -10.258 1 98.62 150 TYR A O 1
ATOM 1207 N N . PRO A 1 151 ? -3.709 -3.611 -10.102 1 98.56 151 PRO A N 1
ATOM 1208 C CA . PRO A 1 151 ? -2.436 -3.131 -10.641 1 98.56 151 PRO A CA 1
ATOM 1209 C C . PRO A 1 151 ? -1.237 -3.564 -9.805 1 98.56 151 PRO A C 1
ATOM 1211 O O . PRO A 1 151 ? -0.125 -3.686 -10.32 1 98.56 151 PRO A O 1
ATOM 1214 N N . TRP A 1 152 ? -1.455 -3.887 -8.555 1 98.75 152 TRP A N 1
ATOM 1215 C CA . TRP A 1 152 ? -0.367 -4.344 -7.691 1 98.75 152 TRP A CA 1
ATOM 1216 C C . TRP A 1 152 ? -0.203 -5.855 -7.781 1 98.75 152 TRP A C 1
ATOM 1218 O O . TRP A 1 152 ? 0.616 -6.441 -7.066 1 98.75 152 TRP A O 1
ATOM 1228 N N . ASN A 1 153 ? -0.959 -6.5 -8.609 1 98.19 153 ASN A N 1
ATOM 1229 C CA . ASN A 1 153 ? -0.916 -7.945 -8.789 1 98.19 153 ASN A CA 1
ATOM 1230 C C . ASN A 1 153 ? -0.62 -8.328 -10.234 1 98.19 153 ASN A C 1
ATOM 1232 O O . ASN A 1 153 ? -0.684 -9.5 -10.594 1 98.19 153 ASN A O 1
ATOM 1236 N N . TYR A 1 154 ? -0.323 -7.41 -11.133 1 98.56 154 TYR A N 1
ATOM 1237 C CA . TYR A 1 154 ? -0.222 -7.672 -12.562 1 98.56 154 TYR A CA 1
ATOM 1238 C C . TYR A 1 154 ? 0.793 -8.773 -12.844 1 98.56 154 TYR A C 1
ATOM 1240 O O . TYR A 1 154 ? 0.507 -9.711 -13.594 1 98.56 154 TYR A O 1
ATOM 1248 N N . TRP A 1 155 ? 1.951 -8.719 -12.25 1 98.5 155 TRP A N 1
ATOM 1249 C CA . TRP A 1 155 ? 2.992 -9.703 -12.508 1 98.5 155 TRP A CA 1
ATOM 1250 C C . TRP A 1 155 ? 2.541 -11.094 -12.07 1 98.5 155 TRP A C 1
ATOM 1252 O O . TRP A 1 155 ? 2.551 -12.039 -12.867 1 98.5 155 TRP A O 1
ATOM 1262 N N . GLU A 1 156 ? 2.145 -11.164 -10.836 1 98.19 156 GLU A N 1
ATOM 1263 C CA . GLU A 1 156 ? 1.744 -12.438 -10.258 1 98.19 156 GLU A CA 1
ATOM 1264 C C . GLU A 1 156 ? 0.593 -13.062 -11.039 1 98.19 156 GLU A C 1
ATOM 1266 O O . GLU A 1 156 ? 0.651 -14.242 -11.406 1 98.19 156 GLU A O 1
ATOM 1271 N N . ASP A 1 157 ? -0.418 -12.281 -11.344 1 98 157 ASP A N 1
ATOM 1272 C CA . ASP A 1 157 ? -1.601 -12.797 -12.023 1 98 157 ASP A CA 1
ATOM 1273 C C . ASP A 1 157 ? -1.275 -13.195 -13.461 1 98 157 ASP A C 1
ATOM 1275 O O . ASP A 1 157 ? -1.719 -14.25 -13.93 1 98 157 ASP A O 1
ATOM 1279 N N . GLU A 1 158 ? -0.535 -12.367 -14.188 1 98.31 158 GLU A N 1
ATOM 1280 C CA . GLU A 1 158 ? -0.192 -12.695 -15.57 1 98.31 158 GLU A CA 1
ATOM 1281 C C . GLU A 1 158 ? 0.696 -13.938 -15.641 1 98.31 158 GLU A C 1
ATOM 1283 O O . GLU A 1 158 ? 0.573 -14.742 -16.562 1 98.31 158 GLU A O 1
ATOM 1288 N N . ILE A 1 159 ? 1.614 -14.062 -14.664 1 98.25 159 ILE A N 1
ATOM 1289 C CA . ILE A 1 159 ? 2.449 -15.258 -14.609 1 98.25 159 ILE A CA 1
ATOM 1290 C C . ILE A 1 159 ? 1.572 -16.5 -14.43 1 98.25 159 ILE A C 1
ATOM 1292 O O . ILE A 1 159 ? 1.729 -17.484 -15.141 1 98.25 159 ILE A O 1
ATOM 1296 N N . ASN A 1 160 ? 0.635 -16.422 -13.508 1 97.5 160 ASN A N 1
ATOM 1297 C CA . ASN A 1 160 ? -0.248 -17.547 -13.234 1 97.5 160 ASN A CA 1
ATOM 1298 C C . ASN A 1 160 ? -1.123 -17.875 -14.438 1 97.5 160 ASN A C 1
ATOM 1300 O O . ASN A 1 160 ? -1.297 -19.047 -14.781 1 97.5 160 ASN A O 1
ATOM 1304 N N . LEU A 1 161 ? -1.674 -16.891 -15.047 1 97.12 161 LEU A N 1
ATOM 1305 C CA . LEU A 1 161 ? -2.557 -17.078 -16.188 1 97.12 161 LEU A CA 1
ATOM 1306 C C . LEU A 1 161 ? -1.785 -17.625 -17.391 1 97.12 161 LEU A C 1
ATOM 1308 O O . LEU A 1 161 ? -2.27 -18.5 -18.094 1 97.12 161 LEU A O 1
ATOM 1312 N N . LEU A 1 162 ? -0.641 -17.047 -17.609 1 97.5 162 LEU A N 1
ATOM 1313 C CA . LEU A 1 162 ? 0.174 -17.516 -18.719 1 97.5 162 LEU A CA 1
ATOM 1314 C C . LEU A 1 162 ? 0.608 -18.969 -18.5 1 97.5 162 LEU A C 1
ATOM 1316 O O . LEU A 1 162 ? 0.628 -19.75 -19.438 1 97.5 162 LEU A O 1
ATOM 1320 N N . LYS A 1 163 ? 1.018 -19.297 -17.312 1 97.38 163 LYS A N 1
ATOM 1321 C CA . LYS A 1 163 ? 1.408 -20.672 -16.984 1 97.38 163 LYS A CA 1
ATOM 1322 C C . LYS A 1 163 ? 0.287 -21.656 -17.312 1 97.38 163 LYS A C 1
ATOM 1324 O O . LYS A 1 163 ? 0.54 -22.734 -17.828 1 97.38 163 LYS A O 1
ATOM 1329 N N . LYS A 1 164 ? -0.902 -21.281 -17 1 96 164 LYS A N 1
ATOM 1330 C CA . LYS A 1 164 ? -2.055 -22.125 -17.297 1 96 164 LYS A CA 1
ATOM 1331 C C . LYS A 1 164 ? -2.195 -22.359 -18.797 1 96 164 LYS A C 1
ATOM 1333 O O . LYS A 1 164 ? -2.453 -23.484 -19.234 1 96 164 LYS A O 1
ATOM 1338 N N . VAL A 1 165 ? -2.057 -21.328 -19.547 1 95.88 165 VAL A N 1
ATOM 1339 C CA . VAL A 1 165 ? -2.145 -21.422 -21 1 95.88 165 VAL A CA 1
ATOM 1340 C C . VAL A 1 165 ? -1.016 -22.297 -21.531 1 95.88 165 VAL A C 1
ATOM 1342 O O . VAL A 1 165 ? -1.233 -23.141 -22.406 1 95.88 165 VAL A O 1
ATOM 1345 N N . MET A 1 166 ? 0.167 -22.141 -20.984 1 96.69 166 MET A N 1
ATOM 1346 C CA . MET A 1 166 ? 1.325 -22.938 -21.375 1 96.69 166 MET A CA 1
ATOM 1347 C C . MET A 1 166 ? 1.078 -24.422 -21.125 1 96.69 166 MET A C 1
ATOM 1349 O O . MET A 1 166 ? 1.366 -25.266 -21.969 1 96.69 166 MET A O 1
ATOM 1353 N N . ASP A 1 167 ? 0.574 -24.672 -20 1 95.81 167 ASP A N 1
ATOM 1354 C CA . ASP A 1 167 ? 0.303 -26.062 -19.625 1 95.81 167 ASP A CA 1
ATOM 1355 C C . ASP A 1 167 ? -0.762 -26.672 -20.516 1 95.81 167 ASP A C 1
ATOM 1357 O O . ASP A 1 167 ? -0.664 -27.844 -20.891 1 95.81 167 ASP A O 1
ATOM 1361 N N . GLU A 1 168 ? -1.703 -25.953 -20.859 1 94.75 168 GLU A N 1
ATOM 1362 C CA . GLU A 1 168 ? -2.799 -26.438 -21.688 1 94.75 168 GLU A CA 1
ATOM 1363 C C . GLU A 1 168 ? -2.34 -26.672 -23.125 1 94.75 168 GLU A C 1
ATOM 1365 O O . GLU A 1 168 ? -2.73 -27.656 -23.75 1 94.75 168 GLU A O 1
ATOM 1370 N N . MET A 1 169 ? -1.51 -25.781 -23.594 1 95.25 169 MET A N 1
ATOM 1371 C CA . MET A 1 169 ? -1.123 -25.812 -25 1 95.25 169 MET A CA 1
ATOM 1372 C C . MET A 1 169 ? 0.128 -26.672 -25.188 1 95.25 169 MET A C 1
ATOM 1374 O O . MET A 1 169 ? 0.41 -27.125 -26.312 1 95.25 169 MET A O 1
ATOM 1378 N N . GLY A 1 170 ? 0.864 -26.828 -24.172 1 95.25 170 GLY A N 1
ATOM 1379 C CA . GLY A 1 170 ? 2.09 -27.609 -24.266 1 95.25 170 GLY A CA 1
ATOM 1380 C C . GLY A 1 170 ? 3.145 -26.953 -25.141 1 95.25 170 GLY A C 1
ATOM 1381 O O . GLY A 1 170 ? 3.809 -27.641 -25.922 1 95.25 170 GLY A O 1
ATOM 1382 N N . THR A 1 171 ? 3.225 -25.656 -25.141 1 93.44 171 THR A N 1
ATOM 1383 C CA . THR A 1 171 ? 4.184 -24.938 -25.969 1 93.44 171 THR A CA 1
ATOM 1384 C C . THR A 1 171 ? 4.785 -23.766 -25.219 1 93.44 171 THR A C 1
ATOM 1386 O O . THR A 1 171 ? 4.238 -23.328 -24.203 1 93.44 171 THR A O 1
ATOM 1389 N N . THR A 1 172 ? 5.918 -23.297 -25.703 1 92.88 172 THR A N 1
ATOM 1390 C CA . THR A 1 172 ? 6.531 -22.094 -25.172 1 92.88 172 THR A CA 1
ATOM 1391 C C . THR A 1 172 ? 6.68 -21.031 -26.266 1 92.88 172 THR A C 1
ATOM 1393 O O . THR A 1 172 ? 7.367 -20.031 -26.078 1 92.88 172 THR A O 1
ATOM 1396 N N . ASP A 1 173 ? 6.051 -21.281 -27.359 1 95.38 173 ASP A N 1
ATOM 1397 C CA . ASP A 1 173 ? 6.09 -20.344 -28.469 1 95.38 173 ASP A CA 1
ATOM 1398 C C . ASP A 1 173 ? 5.285 -19.078 -28.156 1 95.38 173 ASP A C 1
ATOM 1400 O O . ASP A 1 173 ? 4.062 -19.141 -28.016 1 95.38 173 ASP A O 1
ATOM 1404 N N . ILE A 1 174 ? 5.926 -17.984 -28.156 1 95.44 174 ILE A N 1
ATOM 1405 C CA . ILE A 1 174 ? 5.34 -16.75 -27.672 1 95.44 174 ILE A CA 1
ATOM 1406 C C . ILE A 1 174 ? 4.172 -16.328 -28.562 1 95.44 174 ILE A C 1
ATOM 1408 O O . ILE A 1 174 ? 3.188 -15.766 -28.094 1 95.44 174 ILE A O 1
ATOM 1412 N N . ALA A 1 175 ? 4.281 -16.562 -29.828 1 96.19 175 ALA A N 1
ATOM 1413 C CA . ALA A 1 175 ? 3.203 -16.203 -30.75 1 96.19 175 ALA A CA 1
ATOM 1414 C C . ALA A 1 175 ? 1.944 -17.016 -30.469 1 96.19 175 ALA A C 1
ATOM 1416 O O . ALA A 1 175 ? 0.839 -16.469 -30.438 1 96.19 175 ALA A O 1
ATOM 1417 N N . LYS A 1 176 ? 2.104 -18.25 -30.297 1 96.94 176 LYS A N 1
ATOM 1418 C CA . LYS A 1 176 ? 0.988 -19.141 -29.969 1 96.94 176 LYS A CA 1
ATOM 1419 C C . LYS A 1 176 ? 0.41 -18.797 -28.594 1 96.94 176 LYS A C 1
ATOM 1421 O O . LYS A 1 176 ? -0.808 -18.844 -28.391 1 96.94 176 LYS A O 1
ATOM 1426 N N . LEU A 1 177 ? 1.295 -18.5 -27.688 1 96.56 177 LEU A N 1
ATOM 1427 C CA . LEU A 1 177 ? 0.861 -18.188 -26.328 1 96.56 177 LEU A CA 1
ATOM 1428 C C . LEU A 1 177 ? 0.037 -16.906 -26.312 1 96.56 177 LEU A C 1
ATOM 1430 O O . LEU A 1 177 ? -0.912 -16.781 -25.531 1 96.56 177 LEU A O 1
ATOM 1434 N N . LYS A 1 178 ? 0.435 -15.898 -27.125 1 96.5 178 LYS A N 1
ATOM 1435 C CA . LYS A 1 178 ? -0.333 -14.656 -27.234 1 96.5 178 LYS A CA 1
ATOM 1436 C C . LYS A 1 178 ? -1.755 -14.938 -27.719 1 96.5 178 LYS A C 1
ATOM 1438 O O . LYS A 1 178 ? -2.717 -14.383 -27.172 1 96.5 178 LYS A O 1
ATOM 1443 N N . GLU A 1 179 ? -1.889 -15.766 -28.672 1 95.44 179 GLU A N 1
ATOM 1444 C CA . GLU A 1 179 ? -3.201 -16.141 -29.188 1 95.44 179 GLU A CA 1
ATOM 1445 C C . GLU A 1 179 ? -4.008 -16.906 -28.141 1 95.44 179 GLU A C 1
ATOM 1447 O O . GLU A 1 179 ? -5.195 -16.641 -27.953 1 95.44 179 GLU A O 1
ATOM 1452 N N . GLY A 1 180 ? -3.346 -17.875 -27.516 1 95.12 180 GLY A N 1
ATOM 1453 C CA . GLY A 1 180 ? -4.004 -18.641 -26.469 1 95.12 180 GLY A CA 1
ATOM 1454 C C . GLY A 1 180 ? -4.469 -17.781 -25.297 1 95.12 180 GLY A C 1
ATOM 1455 O O . GLY A 1 180 ? -5.547 -18.016 -24.75 1 95.12 180 GLY A O 1
ATOM 1456 N N . PHE A 1 181 ? -3.602 -16.844 -24.906 1 96.38 181 PHE A N 1
ATOM 1457 C CA . PHE A 1 181 ? -3.93 -15.93 -23.828 1 96.38 181 PHE A CA 1
ATOM 1458 C C . PHE A 1 181 ? -5.16 -15.102 -24.156 1 96.38 181 PHE A C 1
ATOM 1460 O O . PHE A 1 181 ? -6.066 -14.953 -23.344 1 96.38 181 PHE A O 1
ATOM 1467 N N . LYS A 1 182 ? -5.23 -14.562 -25.328 1 94.31 182 LYS A N 1
ATOM 1468 C CA . LYS A 1 182 ? -6.371 -13.781 -25.797 1 94.31 182 LYS A CA 1
ATOM 1469 C C . LYS A 1 182 ? -7.633 -14.633 -25.859 1 94.31 182 LYS A C 1
ATOM 1471 O O . LYS A 1 182 ? -8.719 -14.195 -25.484 1 94.31 182 LYS A O 1
ATOM 1476 N N . GLU A 1 183 ? -7.527 -15.758 -26.359 1 94.12 183 GLU A N 1
ATOM 1477 C CA . GLU A 1 183 ? -8.664 -16.672 -26.469 1 94.12 183 GLU A CA 1
ATOM 1478 C C . GLU A 1 183 ? -9.195 -17.078 -25.109 1 94.12 183 GLU A C 1
ATOM 1480 O O . GLU A 1 183 ? -10.406 -17.219 -24.922 1 94.12 183 GLU A O 1
ATOM 1485 N N . SER A 1 184 ? -8.305 -17.297 -24.172 1 95.12 184 SER A N 1
ATOM 1486 C CA . SER A 1 184 ? -8.672 -17.812 -22.859 1 95.12 184 SER A CA 1
ATOM 1487 C C . SER A 1 184 ? -9.289 -16.719 -21.984 1 95.12 184 SER A C 1
ATOM 1489 O O . SER A 1 184 ? -10.211 -16.984 -21.203 1 95.12 184 SER A O 1
ATOM 1491 N N . TYR A 1 185 ? -8.734 -15.453 -22.109 1 95.5 185 TYR A N 1
ATOM 1492 C CA . TYR A 1 185 ? -9.078 -14.453 -21.109 1 95.5 185 TYR A CA 1
ATOM 1493 C C . TYR A 1 185 ? -9.672 -13.211 -21.75 1 95.5 185 TYR A C 1
ATOM 1495 O O . TYR A 1 185 ? -10.297 -12.391 -21.078 1 95.5 185 TYR A O 1
ATOM 1503 N N . ASN A 1 186 ? -9.484 -12.984 -23.031 1 92.75 186 ASN A N 1
ATOM 1504 C CA . ASN A 1 186 ? -10.039 -11.898 -23.828 1 92.75 186 ASN A CA 1
ATOM 1505 C C . ASN A 1 186 ? -9.68 -10.531 -23.25 1 92.75 186 ASN A C 1
ATOM 1507 O O . ASN A 1 186 ? -10.547 -9.68 -23.062 1 92.75 186 ASN A O 1
ATOM 1511 N N . ILE A 1 187 ? -8.359 -10.406 -22.781 1 93.31 187 ILE A N 1
ATOM 1512 C CA . ILE A 1 187 ? -7.852 -9.141 -22.266 1 93.31 187 ILE A CA 1
ATOM 1513 C C . ILE A 1 187 ? -6.52 -8.805 -22.938 1 93.31 187 ILE A C 1
ATOM 1515 O O . ILE A 1 187 ? -5.879 -9.68 -23.531 1 93.31 187 ILE A O 1
ATOM 1519 N N . ASP A 1 188 ? -6.242 -7.531 -22.938 1 91.5 188 ASP A N 1
ATOM 1520 C CA . ASP A 1 188 ? -4.883 -7.098 -23.234 1 91.5 188 ASP A CA 1
ATOM 1521 C C . ASP A 1 188 ? -4.016 -7.109 -21.969 1 91.5 188 ASP A C 1
ATOM 1523 O O . ASP A 1 188 ? -4.285 -6.375 -21.016 1 91.5 188 ASP A O 1
ATOM 1527 N N . PRO A 1 189 ? -3.014 -7.945 -22 1 95.12 189 PRO A N 1
ATOM 1528 C CA . PRO A 1 189 ? -2.184 -7.984 -20.797 1 95.12 189 PRO A CA 1
ATOM 1529 C C . PRO A 1 189 ? -1.471 -6.664 -20.516 1 95.12 189 PRO A C 1
ATOM 1531 O O . PRO A 1 189 ? -0.896 -6.066 -21.438 1 95.12 189 PRO A O 1
ATOM 1534 N N . PRO A 1 190 ? -1.51 -6.195 -19.281 1 96.56 190 PRO A N 1
ATOM 1535 C CA . PRO A 1 190 ? -0.847 -4.93 -18.938 1 96.56 190 PRO A CA 1
ATOM 1536 C C . PRO A 1 190 ? 0.671 -5.008 -19.078 1 96.56 190 PRO A C 1
ATOM 1538 O O . PRO A 1 190 ? 1.325 -3.984 -19.312 1 96.56 190 PRO A O 1
ATOM 1541 N N . ILE A 1 191 ? 1.256 -6.168 -18.875 1 97.69 191 ILE A N 1
ATOM 1542 C CA . ILE A 1 191 ? 2.682 -6.41 -19.062 1 97.69 191 ILE A CA 1
ATOM 1543 C C . ILE A 1 191 ? 2.887 -7.316 -20.281 1 97.69 191 ILE A C 1
ATOM 1545 O O . ILE A 1 191 ? 2.236 -8.359 -20.391 1 97.69 191 ILE A O 1
ATOM 1549 N N . PRO A 1 192 ? 3.752 -6.871 -21.203 1 97.25 192 PRO A N 1
ATOM 1550 C CA . PRO A 1 192 ? 3.986 -7.738 -22.359 1 97.25 192 PRO A CA 1
ATOM 1551 C C . PRO A 1 192 ? 4.34 -9.172 -21.953 1 97.25 192 PRO A C 1
ATOM 1553 O O . PRO A 1 192 ? 5.133 -9.383 -21.031 1 97.25 192 PRO A O 1
ATOM 1556 N N . LEU A 1 193 ? 3.781 -10.094 -22.672 1 97.75 193 LEU A N 1
ATOM 1557 C CA . LEU A 1 193 ? 3.938 -11.5 -22.312 1 97.75 193 LEU A CA 1
ATOM 1558 C C . LEU A 1 193 ? 5.395 -11.93 -22.422 1 97.75 193 LEU A C 1
ATOM 1560 O O . LEU A 1 193 ? 5.848 -12.805 -21.672 1 97.75 193 LEU A O 1
ATOM 1564 N N . GLU A 1 194 ? 6.172 -11.289 -23.312 1 97.44 194 GLU A N 1
ATOM 1565 C CA . GLU A 1 194 ? 7.598 -11.586 -23.422 1 97.44 194 GLU A CA 1
ATOM 1566 C C . GLU A 1 194 ? 8.32 -11.297 -22.109 1 97.44 194 GLU A C 1
ATOM 1568 O O . GLU A 1 194 ? 9.172 -12.078 -21.672 1 97.44 194 GLU A O 1
ATOM 1573 N N . LYS A 1 195 ? 7.945 -10.195 -21.5 1 97.44 195 LYS A N 1
ATOM 1574 C CA . LYS A 1 195 ? 8.539 -9.82 -20.219 1 97.44 195 LYS A CA 1
ATOM 1575 C C . LYS A 1 195 ? 8.109 -10.773 -19.109 1 97.44 195 LYS A C 1
ATOM 1577 O O . LYS A 1 195 ? 8.906 -11.086 -18.219 1 97.44 195 LYS A O 1
ATOM 1582 N N . ILE A 1 196 ? 6.871 -11.172 -19.203 1 98.31 196 ILE A N 1
ATOM 1583 C CA . ILE A 1 196 ? 6.352 -12.125 -18.234 1 98.31 196 ILE A CA 1
ATOM 1584 C C . ILE A 1 196 ? 7.137 -13.43 -18.328 1 98.31 196 ILE A C 1
ATOM 1586 O O . ILE A 1 196 ? 7.527 -14.008 -17.297 1 98.31 196 ILE A O 1
ATOM 1590 N N . MET A 1 197 ? 7.379 -13.883 -19.5 1 97.81 197 MET A N 1
ATOM 1591 C CA . MET A 1 197 ? 8.109 -15.133 -19.703 1 97.81 197 MET A CA 1
ATOM 1592 C C . MET A 1 197 ? 9.539 -15.016 -19.172 1 97.81 197 MET A C 1
ATOM 1594 O O . MET A 1 197 ? 10.07 -15.969 -18.594 1 97.81 197 MET A O 1
ATOM 1598 N N . GLU A 1 198 ? 10.117 -13.859 -19.422 1 97.25 198 GLU A N 1
ATOM 1599 C CA . GLU A 1 198 ? 11.453 -13.625 -18.875 1 97.25 198 GLU A CA 1
ATOM 1600 C C . GLU A 1 198 ? 11.453 -13.742 -17.359 1 97.25 198 GLU A C 1
ATOM 1602 O O . GLU A 1 198 ? 12.367 -14.344 -16.766 1 97.25 198 GLU A O 1
ATOM 1607 N N . GLU A 1 199 ? 10.453 -13.188 -16.75 1 97.56 199 GLU A N 1
ATOM 1608 C CA . GLU A 1 199 ? 10.344 -13.242 -15.297 1 97.56 199 GLU A CA 1
ATOM 1609 C C . GLU A 1 199 ? 10.078 -14.664 -14.812 1 97.56 199 GLU A C 1
ATOM 1611 O O . GLU A 1 199 ? 10.578 -15.07 -13.766 1 97.56 199 GLU A O 1
ATOM 1616 N N . MET A 1 200 ? 9.32 -15.406 -15.57 1 97.94 200 MET A N 1
ATOM 1617 C CA . MET A 1 200 ? 9.062 -16.797 -15.242 1 97.94 200 MET A CA 1
ATOM 1618 C C . MET A 1 200 ? 10.352 -17.609 -15.258 1 97.94 200 MET A C 1
ATOM 1620 O O . MET A 1 200 ? 10.555 -18.469 -14.398 1 97.94 200 MET A O 1
ATOM 1624 N N . LYS A 1 201 ? 11.18 -17.328 -16.188 1 97.25 201 LYS A N 1
ATOM 1625 C CA . LYS A 1 201 ? 12.477 -17.984 -16.234 1 97.25 201 LYS A CA 1
ATOM 1626 C C . LYS A 1 201 ? 13.336 -17.625 -15.031 1 97.25 201 LYS A C 1
ATOM 1628 O O . LYS A 1 201 ? 13.938 -18.484 -14.398 1 97.25 201 LYS A O 1
ATOM 1633 N N . ARG A 1 202 ? 13.328 -16.328 -14.734 1 96.38 202 ARG A N 1
ATOM 1634 C CA . ARG A 1 202 ? 14.117 -15.852 -13.602 1 96.38 202 ARG A CA 1
ATOM 1635 C C . ARG A 1 202 ? 13.68 -16.516 -12.305 1 96.38 202 ARG A C 1
ATOM 1637 O O . ARG A 1 202 ? 14.516 -16.844 -11.461 1 96.38 202 ARG A O 1
ATOM 1644 N N . ARG A 1 203 ? 12.359 -16.75 -12.195 1 96.31 203 ARG A N 1
ATOM 1645 C CA . ARG A 1 203 ? 11.781 -17.328 -10.984 1 96.31 203 ARG A CA 1
ATOM 1646 C C . ARG A 1 203 ? 11.805 -18.844 -11.047 1 96.31 203 ARG A C 1
ATOM 1648 O O . ARG A 1 203 ? 11.273 -19.516 -10.156 1 96.31 203 ARG A O 1
ATOM 1655 N N . LYS A 1 204 ? 12.266 -19.391 -12.07 1 96.5 204 LYS A N 1
ATOM 1656 C CA . LYS A 1 204 ? 12.422 -20.828 -12.273 1 96.5 204 LYS A CA 1
ATOM 1657 C C . LYS A 1 204 ? 11.062 -21.516 -12.328 1 96.5 204 LYS A C 1
ATOM 1659 O O . LYS A 1 204 ? 10.906 -22.625 -11.82 1 96.5 204 LYS A O 1
ATOM 1664 N N . ILE A 1 205 ? 10.156 -20.766 -12.844 1 95.56 205 ILE A N 1
ATOM 1665 C CA . ILE A 1 205 ? 8.836 -21.344 -13.07 1 95.56 205 ILE A CA 1
ATOM 1666 C C . ILE A 1 205 ? 8.852 -22.172 -14.359 1 95.56 205 ILE A C 1
ATOM 1668 O O . ILE A 1 205 ? 8.164 -23.188 -14.453 1 95.56 205 ILE A O 1
ATOM 1672 N N . ILE A 1 206 ? 9.609 -21.641 -15.398 1 93.62 206 ILE A N 1
ATOM 1673 C CA . ILE A 1 206 ? 9.828 -22.375 -16.656 1 93.62 206 ILE A CA 1
ATOM 1674 C C . ILE A 1 206 ? 11.328 -22.422 -16.953 1 93.62 206 ILE A C 1
ATOM 1676 O O . ILE A 1 206 ? 12.102 -21.625 -16.422 1 93.62 206 ILE A O 1
ATOM 1680 N N . MET B 1 1 ? 8.023 33.5 -8.742 1 57.19 1 MET B N 1
ATOM 1681 C CA . MET B 1 1 ? 8.648 32.219 -8.461 1 57.19 1 MET B CA 1
ATOM 1682 C C . MET B 1 1 ? 7.895 31.484 -7.363 1 57.19 1 MET B C 1
ATOM 1684 O O . MET B 1 1 ? 7.387 32.094 -6.422 1 57.19 1 MET B O 1
ATOM 1688 N N . PRO B 1 2 ? 7.582 30.062 -7.719 1 67 2 PRO B N 1
ATOM 1689 C CA . PRO B 1 2 ? 6.828 29.391 -6.66 1 67 2 PRO B CA 1
ATOM 1690 C C . PRO B 1 2 ? 7.543 29.422 -5.312 1 67 2 PRO B C 1
ATOM 1692 O O . PRO B 1 2 ? 8.773 29.438 -5.262 1 67 2 PRO B O 1
ATOM 1695 N N . LYS B 1 3 ? 6.879 29.688 -4.301 1 79.56 3 LYS B N 1
ATOM 1696 C CA . LYS B 1 3 ? 7.418 29.75 -2.945 1 79.56 3 LYS B CA 1
ATOM 1697 C C . LYS B 1 3 ? 8.008 28.406 -2.533 1 79.56 3 LYS B C 1
ATOM 1699 O O . LYS B 1 3 ? 9.109 28.344 -1.985 1 79.56 3 LYS B O 1
ATOM 1704 N N . ILE B 1 4 ? 7.344 27.328 -2.924 1 87.56 4 ILE B N 1
ATOM 1705 C CA . ILE B 1 4 ? 7.77 25.969 -2.641 1 87.56 4 ILE B CA 1
ATOM 1706 C C . ILE B 1 4 ? 7.652 25.109 -3.902 1 87.56 4 ILE B C 1
ATOM 1708 O O . ILE B 1 4 ? 6.59 25.062 -4.527 1 87.56 4 ILE B O 1
ATOM 1712 N N . PRO B 1 5 ? 8.7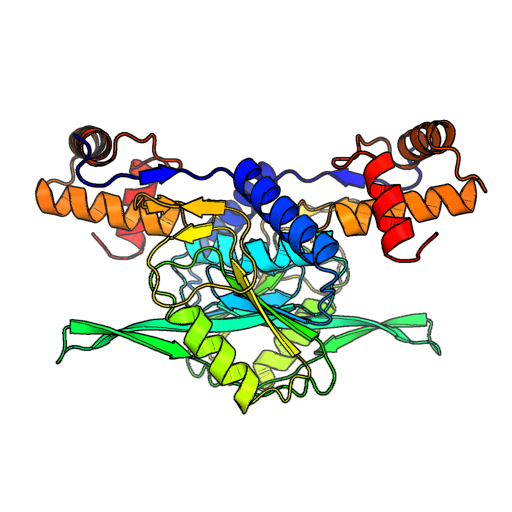97 24.641 -4.363 1 93.12 5 PRO B N 1
ATOM 1713 C CA . PRO B 1 5 ? 8.68 23.75 -5.52 1 93.12 5 PRO B CA 1
ATOM 1714 C C . PRO B 1 5 ? 7.914 22.469 -5.199 1 93.12 5 PRO B C 1
ATOM 1716 O O . PRO B 1 5 ? 8.242 21.766 -4.238 1 93.12 5 PRO B O 1
ATOM 1719 N N . VAL B 1 6 ? 6.836 22.172 -5.945 1 96.12 6 VAL B N 1
ATOM 1720 C CA . VAL B 1 6 ? 6.008 20.984 -5.73 1 96.12 6 VAL B CA 1
ATOM 1721 C C . VAL B 1 6 ? 5.91 20.188 -7.023 1 96.12 6 VAL B C 1
ATOM 1723 O O . VAL B 1 6 ? 5.746 20.75 -8.109 1 96.12 6 VAL B O 1
ATOM 1726 N N . LYS B 1 7 ? 6.125 18.938 -6.914 1 96.44 7 LYS B N 1
ATOM 1727 C CA . LYS B 1 7 ? 5.91 18.016 -8.031 1 96.44 7 LYS B CA 1
ATOM 1728 C C . LYS B 1 7 ? 4.742 17.078 -7.75 1 96.44 7 LYS B C 1
ATOM 1730 O O . LYS B 1 7 ? 4.77 16.328 -6.773 1 96.44 7 LYS B O 1
ATOM 1735 N N . VAL B 1 8 ? 3.691 17.141 -8.555 1 97.88 8 VAL B N 1
ATOM 1736 C CA . VAL B 1 8 ? 2.602 16.172 -8.5 1 97.88 8 VAL B CA 1
AT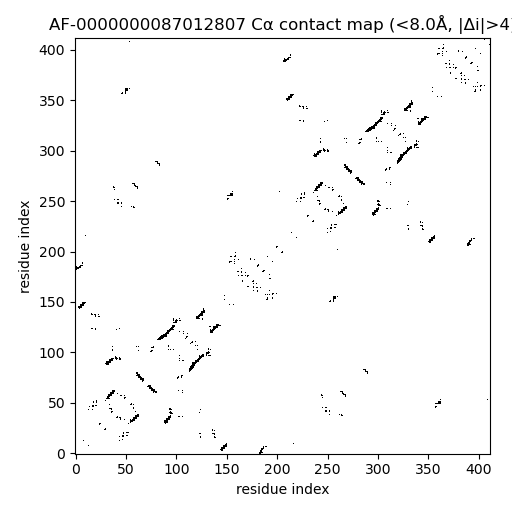OM 1737 C C . VAL B 1 8 ? 3.027 14.875 -9.188 1 97.88 8 VAL B C 1
ATOM 1739 O O . VAL B 1 8 ? 3.305 14.859 -10.391 1 97.88 8 VAL B O 1
ATOM 1742 N N . VAL B 1 9 ? 3.078 13.797 -8.406 1 98.38 9 VAL B N 1
ATOM 1743 C CA . VAL B 1 9 ? 3.504 12.5 -8.938 1 98.38 9 VAL B CA 1
ATOM 1744 C C . VAL B 1 9 ? 2.283 11.695 -9.383 1 98.38 9 VAL B C 1
ATOM 1746 O O . VAL B 1 9 ? 1.286 11.625 -8.656 1 98.38 9 VAL B O 1
ATOM 1749 N N . LYS B 1 10 ? 2.334 11.156 -10.516 1 98 10 LYS B N 1
ATOM 1750 C CA . LYS B 1 10 ? 1.233 10.359 -11.047 1 98 10 LYS B CA 1
ATOM 1751 C C . LYS B 1 10 ? 1.467 8.867 -10.805 1 98 10 LYS B C 1
ATOM 1753 O O . LYS B 1 10 ? 2.598 8.445 -10.555 1 98 10 LYS B O 1
ATOM 1758 N N . TRP B 1 11 ? 0.431 8.078 -10.891 1 98.56 11 TRP B N 1
ATOM 1759 C CA . TRP B 1 11 ? 0.51 6.645 -10.648 1 98.56 11 TRP B CA 1
ATOM 1760 C C . TRP B 1 11 ? 1.451 5.973 -11.641 1 98.56 11 TRP B C 1
ATOM 1762 O O . TRP B 1 11 ? 2.201 5.062 -11.273 1 98.56 11 TRP B O 1
ATOM 1772 N N . GLU B 1 12 ? 1.436 6.391 -12.883 1 98.06 12 GLU B N 1
ATOM 1773 C CA . GLU B 1 12 ? 2.312 5.816 -13.898 1 98.06 12 GLU B CA 1
ATOM 1774 C C . GLU B 1 12 ? 3.781 6.004 -13.531 1 98.06 12 GLU B C 1
ATOM 1776 O O . GLU B 1 12 ? 4.605 5.121 -13.781 1 98.06 12 GLU B O 1
ATOM 1781 N N . GLU B 1 13 ? 4.082 7.125 -12.961 1 98.62 13 GLU B N 1
ATOM 1782 C CA . GLU B 1 13 ? 5.449 7.395 -12.531 1 98.62 13 GLU B CA 1
ATOM 1783 C C . GLU B 1 13 ? 5.855 6.488 -11.375 1 98.62 13 GLU B C 1
ATOM 1785 O O . GLU B 1 13 ? 6.992 6.02 -11.312 1 98.62 13 GLU B O 1
ATOM 1790 N N . ILE B 1 14 ? 4.93 6.27 -10.477 1 98.81 14 ILE B N 1
ATOM 1791 C CA . ILE B 1 14 ? 5.172 5.395 -9.336 1 98.81 14 ILE B CA 1
ATOM 1792 C C . ILE B 1 14 ? 5.449 3.975 -9.828 1 98.81 14 ILE B C 1
ATOM 1794 O O . ILE B 1 14 ? 6.367 3.311 -9.344 1 98.81 14 ILE B O 1
ATOM 1798 N N . VAL B 1 15 ? 4.668 3.49 -10.734 1 98.62 15 VAL B N 1
ATOM 1799 C CA . VAL B 1 15 ? 4.844 2.156 -11.297 1 98.62 15 VAL B CA 1
ATOM 1800 C C . VAL B 1 15 ? 6.219 2.051 -11.953 1 98.62 15 VAL B C 1
ATOM 1802 O O . VAL B 1 15 ? 6.953 1.09 -11.719 1 98.62 15 VAL B O 1
ATOM 1805 N N . ASP B 1 16 ? 6.539 3.076 -12.703 1 98.69 16 ASP B N 1
ATOM 1806 C CA . ASP B 1 16 ? 7.832 3.1 -13.383 1 98.69 16 ASP B CA 1
ATOM 1807 C C . ASP B 1 16 ? 8.984 3.066 -12.383 1 98.69 16 ASP B C 1
ATOM 1809 O O . ASP B 1 16 ? 9.938 2.301 -12.547 1 98.69 16 ASP B O 1
ATOM 1813 N N . LEU B 1 17 ? 8.922 3.889 -11.367 1 98.88 17 LEU B N 1
ATOM 1814 C CA . LEU B 1 17 ? 9.961 3.936 -10.344 1 98.88 17 LEU B CA 1
ATOM 1815 C C . LEU B 1 17 ? 10.07 2.594 -9.625 1 98.88 17 LEU B C 1
ATOM 1817 O O . LEU B 1 17 ? 11.18 2.125 -9.352 1 98.88 17 LEU B O 1
ATOM 1821 N N . SER B 1 18 ? 8.969 1.966 -9.289 1 98.81 18 SER B N 1
ATOM 1822 C CA . SER B 1 18 ? 8.969 0.684 -8.594 1 98.81 18 SER B CA 1
ATOM 1823 C C . SER B 1 18 ? 9.586 -0.413 -9.453 1 98.81 18 SER B C 1
ATOM 1825 O O . SER B 1 18 ? 10.344 -1.246 -8.953 1 98.81 18 SER B O 1
ATOM 1827 N N . PHE B 1 19 ? 9.258 -0.404 -10.719 1 98 19 PHE B N 1
ATOM 1828 C CA . PHE B 1 19 ? 9.805 -1.409 -11.625 1 98 19 PHE B CA 1
ATOM 1829 C C . PHE B 1 19 ? 11.297 -1.194 -11.844 1 98 19 PHE B C 1
ATOM 1831 O O . PHE B 1 19 ? 12.062 -2.158 -11.93 1 98 19 PHE B O 1
ATOM 1838 N N . ARG B 1 20 ? 11.688 0.042 -11.914 1 98.81 20 ARG B N 1
ATOM 1839 C CA . ARG B 1 20 ? 13.117 0.335 -11.992 1 98.81 20 ARG B CA 1
ATOM 1840 C C . ARG B 1 20 ? 13.844 -0.163 -10.75 1 98.81 20 ARG B C 1
ATOM 1842 O O . ARG B 1 20 ? 14.945 -0.722 -10.844 1 98.81 20 ARG B O 1
ATOM 1849 N N . LEU B 1 21 ? 13.289 0.077 -9.617 1 98.94 21 LEU B N 1
ATOM 1850 C CA . LEU B 1 21 ? 13.883 -0.405 -8.375 1 98.94 21 LEU B CA 1
ATOM 1851 C C . LEU B 1 21 ? 14.008 -1.924 -8.391 1 98.94 21 LEU B C 1
ATOM 1853 O O . LEU B 1 21 ? 15.047 -2.467 -8.008 1 98.94 21 LEU B O 1
ATOM 1857 N N . ALA B 1 22 ? 12.945 -2.611 -8.797 1 98.88 22 ALA B N 1
ATOM 1858 C CA . ALA B 1 22 ? 12.984 -4.066 -8.906 1 98.88 22 ALA B CA 1
ATOM 1859 C C . ALA B 1 22 ? 14.102 -4.516 -9.844 1 98.88 22 ALA B C 1
ATOM 1861 O O . ALA B 1 22 ? 14.82 -5.477 -9.547 1 98.88 22 ALA B O 1
ATOM 1862 N N . ASP B 1 23 ? 14.227 -3.811 -10.969 1 98.69 23 ASP B N 1
ATOM 1863 C CA . ASP B 1 23 ? 15.281 -4.141 -11.922 1 98.69 23 ASP B CA 1
ATOM 1864 C C . ASP B 1 23 ? 16.656 -3.984 -11.297 1 98.69 23 ASP B C 1
ATOM 1866 O O . ASP B 1 23 ? 17.562 -4.793 -11.547 1 98.69 23 ASP B O 1
ATOM 1870 N N . ILE B 1 24 ? 16.828 -2.957 -10.555 1 98.88 24 ILE B N 1
ATOM 1871 C CA . ILE B 1 24 ? 18.094 -2.721 -9.867 1 98.88 24 ILE B CA 1
ATOM 1872 C C . ILE B 1 24 ? 18.375 -3.867 -8.898 1 98.88 24 ILE B C 1
ATOM 1874 O O . ILE B 1 24 ? 19.5 -4.383 -8.852 1 98.88 24 ILE B O 1
ATOM 1878 N N . LEU B 1 25 ? 17.375 -4.277 -8.094 1 98.88 25 LEU B N 1
ATOM 1879 C CA . LEU B 1 25 ? 17.531 -5.395 -7.168 1 98.88 25 LEU B CA 1
ATOM 1880 C C . LEU B 1 25 ? 17.953 -6.656 -7.906 1 98.88 25 LEU B C 1
ATOM 1882 O O . LEU B 1 25 ? 18.859 -7.363 -7.461 1 98.88 25 LEU B O 1
ATOM 1886 N N . LYS B 1 26 ? 17.328 -6.902 -9.039 1 98.38 26 LYS B N 1
ATOM 1887 C CA . LYS B 1 26 ? 17.656 -8.07 -9.852 1 98.38 26 LYS B CA 1
ATOM 1888 C C . LYS B 1 26 ? 19.094 -7.992 -10.375 1 98.38 26 LYS B C 1
ATOM 1890 O O . LYS B 1 26 ? 19.828 -8.977 -10.312 1 98.38 26 LYS B O 1
ATOM 1895 N N . LYS B 1 27 ? 19.453 -6.883 -10.922 1 98.19 27 LYS B N 1
ATOM 1896 C CA . LYS B 1 27 ? 20.797 -6.68 -11.461 1 98.19 27 LYS B CA 1
ATOM 1897 C C . LYS B 1 27 ? 21.859 -6.891 -10.383 1 98.19 27 LYS B C 1
ATOM 1899 O O . LYS B 1 27 ? 22.938 -7.41 -10.664 1 98.19 27 LYS B O 1
ATOM 1904 N N . GLU B 1 28 ? 21.531 -6.508 -9.164 1 98.25 28 GLU B N 1
ATOM 1905 C CA . GLU B 1 28 ? 22.469 -6.617 -8.055 1 98.25 28 GLU B CA 1
ATOM 1906 C C . GLU B 1 28 ? 22.375 -7.98 -7.379 1 98.25 28 GLU B C 1
ATOM 1908 O O . GLU B 1 28 ? 23.016 -8.227 -6.352 1 98.25 28 GLU B O 1
ATOM 1913 N N . ASN B 1 29 ? 21.5 -8.852 -7.84 1 97.38 29 ASN B N 1
ATOM 1914 C CA . ASN B 1 29 ? 21.281 -10.211 -7.359 1 97.38 29 ASN B CA 1
ATOM 1915 C C . ASN B 1 29 ? 20.828 -10.227 -5.906 1 97.38 29 ASN B C 1
ATOM 1917 O O . ASN B 1 29 ? 21.281 -11.055 -5.117 1 97.38 29 ASN B O 1
ATOM 1921 N N . PHE B 1 30 ? 20.172 -9.234 -5.531 1 98.56 30 PHE B N 1
ATOM 1922 C CA . PHE B 1 30 ? 19.516 -9.242 -4.23 1 98.56 30 PHE B CA 1
ATOM 1923 C C . PHE B 1 30 ? 18.047 -9.641 -4.359 1 98.56 30 PHE B C 1
ATOM 1925 O O . PHE B 1 30 ? 17.219 -8.844 -4.805 1 98.56 30 PHE B O 1
ATOM 1932 N N . ASN B 1 31 ? 17.688 -10.797 -3.939 1 98.25 31 ASN B N 1
ATOM 1933 C CA . ASN B 1 31 ? 16.328 -11.328 -3.943 1 98.25 31 ASN B CA 1
ATOM 1934 C C . ASN B 1 31 ? 15.773 -11.445 -2.529 1 98.25 31 ASN B C 1
ATOM 1936 O O . ASN B 1 31 ? 15.945 -12.469 -1.87 1 98.25 31 ASN B O 1
ATOM 1940 N N . PRO B 1 32 ? 15.07 -10.469 -2.115 1 98.81 32 PRO B N 1
ATOM 1941 C CA . PRO B 1 32 ? 14.594 -10.523 -0.734 1 98.81 32 PRO B CA 1
ATOM 1942 C C . PRO B 1 32 ? 13.562 -11.633 -0.51 1 98.81 32 PRO B C 1
ATOM 1944 O O . PRO B 1 32 ? 12.734 -11.891 -1.383 1 98.81 32 PRO B O 1
ATOM 1947 N N . ASP B 1 33 ? 13.625 -12.227 0.704 1 98.75 33 ASP B N 1
ATOM 1948 C CA . ASP B 1 33 ? 12.594 -13.172 1.148 1 98.75 33 ASP B CA 1
ATOM 1949 C C . ASP B 1 33 ? 11.398 -12.43 1.741 1 98.75 33 ASP B C 1
ATOM 1951 O O . ASP B 1 33 ? 10.266 -12.922 1.678 1 98.75 33 ASP B O 1
ATOM 1955 N N . VAL B 1 34 ? 11.695 -11.305 2.387 1 98.88 34 VAL B N 1
ATOM 1956 C CA . VAL B 1 34 ? 10.711 -10.508 3.107 1 98.88 34 VAL B CA 1
ATOM 1957 C C . VAL B 1 34 ? 10.898 -9.031 2.783 1 98.88 34 VAL B C 1
ATOM 1959 O O . VAL B 1 34 ? 12.031 -8.547 2.697 1 98.88 34 VAL B O 1
ATOM 1962 N N . ILE B 1 35 ? 9.844 -8.328 2.533 1 98.94 35 ILE B N 1
ATOM 1963 C CA . ILE B 1 35 ? 9.867 -6.875 2.385 1 98.94 35 ILE B CA 1
ATOM 1964 C C . ILE B 1 35 ? 9.133 -6.227 3.557 1 98.94 35 ILE B C 1
ATOM 1966 O O . ILE B 1 35 ? 8.031 -6.652 3.924 1 98.94 35 ILE B O 1
ATOM 1970 N N . ILE B 1 36 ? 9.727 -5.293 4.184 1 98.94 36 ILE B N 1
ATOM 1971 C CA . ILE B 1 36 ? 9.125 -4.523 5.27 1 98.94 36 ILE B CA 1
ATOM 1972 C C . ILE B 1 36 ? 8.914 -3.08 4.82 1 98.94 36 ILE B C 1
ATOM 1974 O O . ILE B 1 36 ? 9.875 -2.363 4.531 1 98.94 36 ILE B O 1
ATOM 1978 N N . ALA B 1 37 ? 7.715 -2.701 4.777 1 98.94 37 ALA B N 1
ATOM 1979 C CA . ALA B 1 37 ? 7.352 -1.345 4.379 1 98.94 37 ALA B CA 1
ATOM 1980 C C . ALA B 1 37 ? 7.426 -0.388 5.566 1 98.94 37 ALA B C 1
ATOM 1982 O O . ALA B 1 37 ? 6.961 -0.712 6.66 1 98.94 37 ALA B O 1
ATOM 1983 N N . ILE B 1 38 ? 7.996 0.73 5.355 1 98.75 38 ILE B N 1
ATOM 1984 C CA . ILE B 1 38 ? 7.84 1.814 6.316 1 98.75 38 ILE B CA 1
ATOM 1985 C C . ILE B 1 38 ? 6.473 2.469 6.145 1 98.75 38 ILE B C 1
ATOM 1987 O O . ILE B 1 38 ? 6.211 3.113 5.125 1 98.75 38 ILE B O 1
ATOM 1991 N N . ALA B 1 39 ? 5.625 2.225 7.039 1 98.56 39 ALA B N 1
ATOM 1992 C CA . ALA B 1 39 ? 4.309 2.852 7.004 1 98.56 39 ALA B CA 1
ATOM 1993 C C . ALA B 1 39 ? 4.391 4.324 7.402 1 98.56 39 ALA B C 1
ATOM 1995 O O . ALA B 1 39 ? 5.035 4.668 8.398 1 98.56 39 ALA B O 1
ATOM 1996 N N . ARG B 1 40 ? 3.84 5.23 6.535 1 97.94 40 ARG B N 1
ATOM 1997 C CA . ARG B 1 40 ? 2.834 4.844 5.551 1 97.94 40 ARG B CA 1
ATOM 1998 C C . ARG B 1 40 ? 3.377 4.969 4.133 1 97.94 40 ARG B C 1
ATOM 2000 O O . ARG B 1 40 ? 2.789 4.438 3.189 1 97.94 40 ARG B O 1
ATOM 2007 N N . GLY B 1 41 ? 4.535 5.645 4.027 1 98.25 41 GLY B N 1
ATOM 2008 C CA . GLY B 1 41 ? 5.027 5.996 2.705 1 98.25 41 GLY B CA 1
ATOM 2009 C C . GLY B 1 41 ? 5.48 4.793 1.899 1 98.25 41 GLY B C 1
ATOM 2010 O O . GLY B 1 41 ? 5.402 4.797 0.669 1 98.25 41 GLY B O 1
ATOM 2011 N N . GLY B 1 42 ? 5.891 3.801 2.562 1 98.81 42 GLY B N 1
ATOM 2012 C CA . GLY B 1 42 ? 6.492 2.656 1.899 1 98.81 42 GLY B CA 1
ATOM 2013 C C . GLY B 1 42 ? 5.488 1.585 1.524 1 98.81 42 GLY B C 1
ATOM 2014 O O . GLY B 1 42 ? 5.836 0.596 0.876 1 98.81 42 GLY B O 1
ATOM 2015 N N . LEU B 1 43 ? 4.211 1.758 1.868 1 98.94 43 LEU B N 1
ATOM 2016 C CA . LEU B 1 43 ? 3.236 0.688 1.69 1 98.94 43 LEU B CA 1
ATOM 2017 C C . LEU B 1 43 ? 3.02 0.39 0.21 1 98.94 43 LEU B C 1
ATOM 2019 O O . LEU B 1 43 ? 3.088 -0.768 -0.21 1 98.94 43 LEU B O 1
ATOM 2023 N N . VAL B 1 44 ? 2.834 1.422 -0.585 1 98.94 44 VAL B N 1
ATOM 2024 C CA . VAL B 1 44 ? 2.543 1.226 -2.002 1 98.94 44 VAL B CA 1
ATOM 2025 C C . VAL B 1 44 ? 3.803 0.771 -2.732 1 98.94 44 VAL B C 1
ATOM 2027 O O . VAL B 1 44 ? 3.793 -0.25 -3.426 1 98.94 44 VAL B O 1
ATOM 2030 N N . PRO B 1 45 ? 4.969 1.439 -2.475 1 98.94 45 PRO B N 1
ATOM 2031 C CA . PRO B 1 45 ? 6.191 0.947 -3.117 1 98.94 45 PRO B CA 1
ATOM 2032 C C . PRO B 1 45 ? 6.5 -0.505 -2.76 1 98.94 45 PRO B C 1
ATOM 2034 O O . PRO B 1 45 ? 6.902 -1.285 -3.629 1 98.94 45 PRO B O 1
ATOM 2037 N N . ALA B 1 46 ? 6.316 -0.836 -1.491 1 98.94 46 ALA B N 1
ATOM 2038 C CA . ALA B 1 46 ? 6.594 -2.203 -1.058 1 98.94 46 ALA B CA 1
ATOM 2039 C C . ALA B 1 46 ? 5.727 -3.203 -1.815 1 98.94 46 ALA B C 1
ATOM 2041 O O . ALA B 1 46 ? 6.215 -4.242 -2.264 1 98.94 46 ALA B O 1
ATOM 2042 N N . ARG B 1 47 ? 4.473 -2.885 -1.953 1 98.94 47 ARG B N 1
ATOM 2043 C CA . ARG B 1 47 ? 3.549 -3.811 -2.604 1 98.94 47 ARG B CA 1
ATOM 2044 C C . ARG B 1 47 ? 3.9 -3.988 -4.078 1 98.94 47 ARG B C 1
ATOM 2046 O O . ARG B 1 47 ? 3.863 -5.105 -4.602 1 98.94 47 ARG B O 1
ATOM 2053 N N . LEU B 1 48 ? 4.223 -2.92 -4.77 1 98.94 48 LEU B N 1
ATOM 2054 C CA . LEU B 1 48 ? 4.539 -2.986 -6.191 1 98.94 48 LEU B CA 1
ATOM 2055 C C . LEU B 1 48 ? 5.848 -3.734 -6.422 1 98.94 48 LEU B C 1
ATOM 2057 O O . LEU B 1 48 ? 5.934 -4.59 -7.305 1 98.94 48 LEU B O 1
ATOM 2061 N N . VAL B 1 49 ? 6.824 -3.434 -5.633 1 98.94 49 VAL B N 1
ATOM 2062 C CA . VAL B 1 49 ? 8.117 -4.102 -5.77 1 98.94 49 VAL B CA 1
ATOM 2063 C C . VAL B 1 49 ? 7.973 -5.582 -5.422 1 98.94 49 VAL B C 1
ATOM 2065 O O . VAL B 1 49 ? 8.586 -6.438 -6.066 1 98.94 49 VAL B O 1
ATOM 2068 N N . ALA B 1 50 ? 7.18 -5.887 -4.43 1 98.88 50 ALA B N 1
ATOM 2069 C CA . ALA B 1 50 ? 6.941 -7.277 -4.051 1 98.88 50 ALA B CA 1
ATOM 2070 C C . ALA B 1 50 ? 6.383 -8.078 -5.223 1 98.88 50 ALA B C 1
ATOM 2072 O O . ALA B 1 50 ? 6.816 -9.203 -5.477 1 98.88 50 ALA B O 1
ATOM 2073 N N . ASP B 1 51 ? 5.449 -7.48 -5.914 1 98.81 51 ASP B N 1
ATOM 2074 C CA . ASP B 1 51 ? 4.863 -8.164 -7.062 1 98.81 51 ASP B CA 1
ATOM 2075 C C . ASP B 1 51 ? 5.902 -8.375 -8.164 1 98.81 51 ASP B C 1
ATOM 2077 O O . ASP B 1 51 ? 6.039 -9.484 -8.688 1 98.81 51 ASP B O 1
ATOM 2081 N N . ALA B 1 52 ? 6.617 -7.371 -8.438 1 98.62 52 ALA B N 1
ATOM 2082 C CA . ALA B 1 52 ? 7.609 -7.418 -9.508 1 98.62 52 ALA B CA 1
ATOM 2083 C C . ALA B 1 52 ? 8.703 -8.445 -9.203 1 98.62 52 ALA B C 1
ATOM 2085 O O . ALA B 1 52 ? 9.234 -9.086 -10.109 1 98.62 52 ALA B O 1
ATOM 2086 N N . MET B 1 53 ? 8.953 -8.633 -7.871 1 98.56 53 MET B N 1
ATOM 2087 C CA . MET B 1 53 ? 10.055 -9.492 -7.457 1 98.56 53 MET B CA 1
ATOM 2088 C C . MET B 1 53 ? 9.555 -10.891 -7.105 1 98.56 53 MET B C 1
ATOM 2090 O O . MET B 1 53 ? 10.352 -11.812 -6.922 1 98.56 53 MET B O 1
ATOM 2094 N N . GLY B 1 54 ? 8.289 -11.07 -6.965 1 98 54 GLY B N 1
ATOM 2095 C CA . GLY B 1 54 ? 7.734 -12.352 -6.547 1 98 54 GLY B CA 1
ATOM 2096 C C . GLY B 1 54 ? 7.875 -12.602 -5.059 1 98 54 GLY B C 1
ATOM 2097 O O . GLY B 1 54 ? 8.109 -13.742 -4.637 1 98 54 GLY B O 1
ATOM 2098 N N . VAL B 1 55 ? 7.84 -11.555 -4.289 1 98.5 55 VAL B N 1
ATOM 2099 C CA . VAL B 1 55 ? 7.957 -11.672 -2.84 1 98.5 55 VAL B CA 1
ATOM 2100 C C . VAL B 1 55 ? 6.566 -11.703 -2.211 1 98.5 55 VAL B C 1
ATOM 2102 O O . VAL B 1 55 ? 5.75 -10.812 -2.439 1 98.5 55 VAL B O 1
ATOM 2105 N N . TYR B 1 56 ? 6.293 -12.688 -1.366 1 97.56 56 TYR B N 1
ATOM 2106 C CA . TYR B 1 56 ? 4.961 -12.875 -0.808 1 97.56 56 TYR B CA 1
ATOM 2107 C C . TYR B 1 56 ? 4.895 -12.375 0.631 1 97.56 56 TYR B C 1
ATOM 2109 O O . TYR B 1 56 ? 3.82 -12.031 1.129 1 97.56 56 TYR B O 1
ATOM 2117 N N . ASP B 1 57 ? 6.027 -12.383 1.293 1 98.19 57 ASP B N 1
ATOM 2118 C CA . ASP B 1 57 ? 6.07 -11.922 2.678 1 98.19 57 ASP B CA 1
ATOM 2119 C C . ASP B 1 57 ? 6.316 -10.414 2.752 1 98.19 57 ASP B C 1
ATOM 2121 O O . ASP B 1 57 ? 7.453 -9.961 2.623 1 98.19 57 ASP B O 1
ATOM 2125 N N . VAL B 1 58 ? 5.238 -9.664 2.996 1 98.75 58 VAL B N 1
ATOM 2126 C CA . VAL B 1 58 ? 5.316 -8.211 3.139 1 98.75 58 VAL B CA 1
ATOM 2127 C C . VAL B 1 58 ? 4.773 -7.797 4.504 1 98.75 58 VAL B C 1
ATOM 2129 O O . VAL B 1 58 ? 3.637 -8.117 4.852 1 98.75 58 VAL B O 1
ATOM 2132 N N . LEU B 1 59 ? 5.547 -7.172 5.273 1 98.56 59 LEU B N 1
ATOM 2133 C CA . LEU B 1 59 ? 5.223 -6.613 6.582 1 98.56 59 LEU B CA 1
ATOM 2134 C C . LEU B 1 59 ? 5.344 -5.094 6.566 1 98.56 59 LEU B C 1
ATOM 2136 O O . LEU B 1 59 ? 5.688 -4.504 5.539 1 98.56 59 LEU B O 1
ATOM 2140 N N . SER B 1 60 ? 5.004 -4.473 7.719 1 98.75 60 SER B N 1
ATOM 2141 C CA . SER B 1 60 ? 5.191 -3.031 7.836 1 98.75 60 SER B CA 1
ATOM 2142 C C . SER B 1 60 ? 5.602 -2.637 9.25 1 98.75 60 SER B C 1
ATOM 2144 O O . SER B 1 60 ? 5.359 -3.381 10.203 1 98.75 60 SER B O 1
ATOM 2146 N N . LEU B 1 61 ? 6.285 -1.561 9.344 1 98.56 61 LEU B N 1
ATOM 2147 C CA . LEU B 1 61 ? 6.605 -0.884 10.594 1 98.56 61 LEU B CA 1
ATOM 2148 C C . LEU B 1 61 ? 6.066 0.542 10.602 1 98.56 61 LEU B C 1
ATOM 2150 O O . LEU B 1 61 ? 6.258 1.284 9.633 1 98.56 61 LEU B O 1
ATOM 2154 N N . LYS B 1 62 ? 5.379 0.885 11.648 1 98.25 62 LYS B N 1
ATOM 2155 C CA . LYS B 1 62 ? 4.871 2.246 11.789 1 98.25 62 LYS B CA 1
ATOM 2156 C C . LYS B 1 62 ? 5.93 3.168 12.391 1 98.25 62 LYS B C 1
ATOM 2158 O O . LYS B 1 62 ? 6.289 3.029 13.562 1 98.25 62 LYS B O 1
ATOM 2163 N N . VAL B 1 63 ? 6.41 4.078 11.562 1 96.69 63 VAL B N 1
ATOM 2164 C CA . VAL B 1 63 ? 7.375 5.078 12 1 96.69 63 VAL B CA 1
ATOM 2165 C C . VAL B 1 63 ? 6.699 6.445 12.094 1 96.69 63 VAL B C 1
ATOM 2167 O O . VAL B 1 63 ? 5.965 6.844 11.188 1 96.69 63 VAL B O 1
ATOM 2170 N N . GLU B 1 64 ? 6.867 7.086 13.125 1 94.81 64 GLU B N 1
ATOM 2171 C CA . GLU B 1 64 ? 6.312 8.422 13.297 1 94.81 64 GLU B CA 1
ATOM 2172 C C . GLU B 1 64 ? 7.406 9.445 13.57 1 94.81 64 GLU B C 1
ATOM 2174 O O . GLU B 1 64 ? 8.5 9.094 14.023 1 94.81 64 GLU B O 1
ATOM 2179 N N . HIS B 1 65 ? 7.078 10.641 13.156 1 90.56 65 HIS B N 1
ATOM 2180 C CA . HIS B 1 65 ? 7.992 11.758 13.359 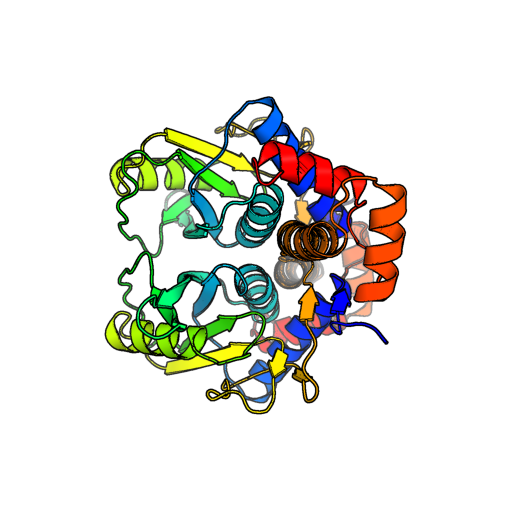1 90.56 65 HIS B CA 1
ATOM 2181 C C . HIS B 1 65 ? 7.383 12.812 14.281 1 90.56 65 HIS B C 1
ATOM 2183 O O . HIS B 1 65 ? 6.195 13.125 14.172 1 90.56 65 HIS B O 1
ATOM 2189 N N . TRP B 1 66 ? 8.062 13.242 15.305 1 82.19 66 TRP B N 1
ATOM 2190 C CA . TRP B 1 66 ? 7.578 14.281 16.219 1 82.19 66 TRP B CA 1
ATOM 2191 C C . TRP B 1 66 ? 8.656 15.328 16.469 1 82.19 66 TRP B C 1
ATOM 2193 O O . TRP B 1 66 ? 9.852 15.047 16.312 1 82.19 66 TRP B O 1
ATOM 2203 N N . ILE B 1 67 ? 8.133 16.531 16.672 1 74.12 67 ILE B N 1
ATOM 2204 C CA . ILE B 1 67 ? 9.039 17.609 17.062 1 74.12 67 ILE B CA 1
ATOM 2205 C C . ILE B 1 67 ? 9.328 17.516 18.562 1 74.12 67 ILE B C 1
ATOM 2207 O O . ILE B 1 67 ? 8.414 17.438 19.375 1 74.12 67 ILE B O 1
ATOM 2211 N N . VAL B 1 68 ? 10.648 17.453 18.812 1 66.44 68 VAL B N 1
ATOM 2212 C CA . VAL B 1 68 ? 11.055 17.484 20.219 1 66.44 68 VAL B CA 1
ATOM 2213 C C . VAL B 1 68 ? 11.055 18.922 20.719 1 66.44 68 VAL B C 1
ATOM 2215 O O . VAL B 1 68 ? 11.758 19.781 20.172 1 66.44 68 VAL B O 1
ATOM 2218 N N . THR B 1 69 ? 10.047 19.219 21.516 1 62.47 69 THR B N 1
ATOM 2219 C CA . THR B 1 69 ? 9.805 20.562 22.031 1 62.47 69 THR B CA 1
ATOM 2220 C C . THR B 1 69 ? 11.109 21.234 22.422 1 62.47 69 THR B C 1
ATOM 2222 O O . THR B 1 69 ? 11.344 22.391 22.078 1 62.47 69 THR B O 1
ATOM 2225 N N . ALA B 1 70 ? 11.891 20.625 23.188 1 64.88 70 ALA B N 1
ATOM 2226 C CA . ALA B 1 70 ? 13.047 21.266 23.797 1 64.88 70 ALA B CA 1
ATOM 2227 C C . ALA B 1 70 ? 14.109 21.609 22.75 1 64.88 70 ALA B C 1
ATOM 2229 O O . ALA B 1 70 ? 14.953 22.484 22.969 1 64.88 70 ALA B O 1
ATOM 2230 N N . SER B 1 71 ? 14.109 20.875 21.656 1 62.22 71 SER B N 1
ATOM 2231 C CA . SER B 1 71 ? 15.203 21.078 20.719 1 62.22 71 SER B CA 1
ATOM 2232 C C . SER B 1 71 ? 14.68 21.328 19.297 1 62.22 71 SER B C 1
ATOM 2234 O O . SER B 1 71 ? 15.461 21.656 18.406 1 62.22 71 SER B O 1
ATOM 2236 N N . HIS B 1 72 ? 13.469 21.453 19.188 1 67.75 72 HIS B N 1
ATOM 2237 C CA . HIS B 1 72 ? 12.844 21.641 17.875 1 67.75 72 HIS B CA 1
ATOM 2238 C C . HIS B 1 72 ? 13.367 20.641 16.859 1 67.75 72 HIS B C 1
ATOM 2240 O O . HIS B 1 72 ? 13.406 20.922 15.664 1 67.75 72 HIS B O 1
ATOM 2246 N N . THR B 1 73 ? 13.914 19.562 17.406 1 72.56 73 THR B N 1
ATOM 2247 C CA . THR B 1 73 ? 14.477 18.594 16.469 1 72.56 73 THR B CA 1
ATOM 2248 C C . THR B 1 73 ? 13.477 17.484 16.172 1 72.56 73 THR B C 1
ATOM 2250 O O . THR B 1 73 ? 12.906 16.891 17.094 1 72.56 73 THR B O 1
ATOM 2253 N N . PRO B 1 74 ? 13.312 17.344 14.945 1 74.88 74 PRO B N 1
ATOM 2254 C CA . PRO B 1 74 ? 12.461 16.203 14.602 1 74.88 74 PRO B CA 1
ATOM 2255 C C . PRO B 1 74 ? 13.102 14.867 14.953 1 74.88 74 PRO B C 1
ATOM 2257 O O . PRO B 1 74 ? 14.312 14.695 14.781 1 74.88 74 PRO B O 1
ATOM 2260 N N . GLU B 1 75 ? 12.32 14.055 15.68 1 86.19 75 GLU B N 1
ATOM 2261 C CA . GLU B 1 75 ? 12.781 12.703 15.969 1 86.19 75 GLU B CA 1
ATOM 2262 C C . GLU B 1 75 ? 11.805 11.664 15.445 1 86.19 75 GLU B C 1
ATOM 2264 O O . GLU B 1 75 ? 10.594 11.891 15.43 1 86.19 75 GLU B O 1
ATOM 2269 N N . ALA B 1 76 ? 12.406 10.555 15 1 91.62 76 ALA B N 1
ATOM 2270 C CA . ALA B 1 76 ? 11.609 9.43 14.523 1 91.62 76 ALA B CA 1
ATOM 2271 C C . ALA B 1 76 ? 11.523 8.328 15.578 1 91.62 76 ALA B C 1
ATOM 2273 O O . ALA B 1 76 ? 12.492 8.086 16.312 1 91.62 76 ALA B O 1
ATOM 2274 N N . LYS B 1 77 ? 10.383 7.656 15.695 1 95.56 77 LYS B N 1
ATOM 2275 C CA . LYS B 1 77 ? 10.195 6.512 16.578 1 95.56 77 LYS B CA 1
ATOM 2276 C C . LYS B 1 77 ? 9.328 5.441 15.93 1 95.56 77 LYS B C 1
ATOM 2278 O O . LYS B 1 77 ? 8.508 5.746 15.062 1 95.56 77 LYS B O 1
ATOM 2283 N N . ILE B 1 78 ? 9.578 4.215 16.328 1 97 78 ILE B N 1
ATOM 2284 C CA . ILE B 1 78 ? 8.648 3.139 16 1 97 78 ILE B CA 1
ATOM 2285 C C . ILE B 1 78 ? 7.465 3.168 16.969 1 97 78 ILE B C 1
ATOM 2287 O O . ILE B 1 78 ? 7.617 2.902 18.156 1 97 78 ILE B O 1
ATOM 2291 N N . LYS B 1 79 ? 6.312 3.408 16.484 1 96.81 79 LYS B N 1
ATOM 2292 C CA . LYS B 1 79 ? 5.168 3.643 17.359 1 96.81 79 LYS B CA 1
ATOM 2293 C C . LYS B 1 79 ? 4.656 2.336 17.953 1 96.81 79 LYS B C 1
ATOM 2295 O O . LYS B 1 79 ? 4.324 2.277 19.141 1 96.81 79 LYS B O 1
ATOM 2300 N N . TYR B 1 80 ? 4.504 1.271 17.172 1 96.75 80 TYR B N 1
ATOM 2301 C CA . TYR B 1 80 ? 4.02 -0.044 17.594 1 96.75 80 TYR B CA 1
ATOM 2302 C C . TYR B 1 80 ? 5.082 -1.111 17.359 1 96.75 80 TYR B C 1
ATOM 2304 O O . TYR B 1 80 ? 4.984 -1.902 16.422 1 96.75 80 TYR B O 1
ATOM 2312 N N . PRO B 1 81 ? 6.059 -1.13 18.219 1 96.44 81 PRO B N 1
ATOM 2313 C CA . PRO B 1 81 ? 7.102 -2.139 18.016 1 96.44 81 PRO B CA 1
ATOM 2314 C C . PRO B 1 81 ? 6.586 -3.564 18.203 1 96.44 81 PRO B C 1
ATOM 2316 O O . PRO B 1 81 ? 5.688 -3.801 19.016 1 96.44 81 PRO B O 1
ATOM 2319 N N . TYR B 1 82 ? 7.09 -4.531 17.391 1 96.56 82 TYR B N 1
ATOM 2320 C CA . TYR B 1 82 ? 6.844 -5.957 17.547 1 96.56 82 TYR B CA 1
ATOM 2321 C C . TYR B 1 82 ? 8.055 -6.773 17.125 1 96.56 82 TYR B C 1
ATOM 2323 O O . TYR B 1 82 ? 9.047 -6.219 16.625 1 96.56 82 TYR B O 1
ATOM 2331 N N . LYS B 1 83 ? 7.957 -8.086 17.438 1 95.75 83 LYS B N 1
ATOM 2332 C CA . LYS B 1 83 ? 9.055 -8.992 17.109 1 95.75 83 LYS B CA 1
ATOM 2333 C C . LYS B 1 83 ? 8.594 -10.117 16.188 1 95.75 83 LYS B C 1
ATOM 2335 O O . LYS B 1 83 ? 7.484 -10.633 16.344 1 95.75 83 LYS B O 1
ATOM 2340 N N . VAL B 1 84 ? 9.375 -10.344 15.211 1 95.81 84 VAL B N 1
ATOM 2341 C CA . VAL B 1 84 ? 9.211 -11.508 14.344 1 95.81 84 VAL B CA 1
ATOM 2342 C C . VAL B 1 84 ? 10.555 -12.203 14.156 1 95.81 84 VAL B C 1
ATOM 2344 O O . VAL B 1 84 ? 11.609 -11.57 14.242 1 95.81 84 VAL B O 1
ATOM 2347 N N . ASP B 1 85 ? 10.531 -13.523 13.977 1 97 85 ASP B N 1
ATOM 2348 C CA . ASP B 1 85 ? 11.773 -14.25 13.727 1 97 85 ASP B CA 1
ATOM 2349 C C . ASP B 1 85 ? 11.992 -14.445 12.227 1 97 85 ASP B C 1
ATOM 2351 O O . ASP B 1 85 ? 11.273 -15.211 11.578 1 97 85 ASP B O 1
ATOM 2355 N N . LEU B 1 86 ? 13.016 -13.766 11.711 1 98.19 86 LEU B N 1
ATOM 2356 C CA . LEU B 1 86 ? 13.367 -13.844 10.297 1 98.19 86 LEU B CA 1
ATOM 2357 C C . LEU B 1 86 ? 14.773 -14.398 10.109 1 98.19 86 LEU B C 1
ATOM 2359 O O . LEU B 1 86 ? 15.516 -13.945 9.234 1 98.19 86 LEU B O 1
ATOM 2363 N N . GLN B 1 87 ? 15.109 -15.328 10.93 1 97.75 87 GLN B N 1
ATOM 2364 C CA . GLN B 1 87 ? 16.438 -15.93 10.898 1 97.75 87 GLN B CA 1
ATOM 2365 C C . GLN B 1 87 ? 16.766 -16.484 9.516 1 97.75 87 GLN B C 1
ATOM 2367 O O . GLN B 1 87 ? 15.961 -17.219 8.938 1 97.75 87 GLN B O 1
ATOM 2372 N N . GLY B 1 88 ? 17.891 -16.125 9.016 1 98.06 88 GLY B N 1
ATOM 2373 C CA . GLY B 1 88 ? 18.375 -16.641 7.75 1 98.06 88 GLY B CA 1
ATOM 2374 C C . GLY B 1 88 ? 17.703 -16.016 6.547 1 98.06 88 GLY B C 1
ATOM 2375 O O . GLY B 1 88 ? 18.062 -16.312 5.402 1 98.06 88 GLY B O 1
ATOM 2376 N N . ARG B 1 89 ? 16.781 -15.125 6.777 1 98.44 89 ARG B N 1
ATOM 2377 C CA . ARG B 1 89 ? 16.016 -14.539 5.684 1 98.44 89 ARG B CA 1
ATOM 2378 C C . ARG B 1 89 ? 16.625 -13.227 5.223 1 98.44 89 ARG B C 1
ATOM 2380 O O . ARG B 1 89 ? 17.141 -12.461 6.039 1 98.44 89 ARG B O 1
ATOM 2387 N N . LYS B 1 90 ? 16.609 -12.953 3.904 1 98.81 90 LYS B N 1
ATOM 2388 C CA . LYS B 1 90 ? 16.984 -11.664 3.334 1 98.81 90 LYS B CA 1
ATOM 2389 C C . LYS B 1 90 ? 15.82 -10.68 3.406 1 98.81 90 LYS B C 1
ATOM 2391 O O . LYS B 1 90 ? 14.742 -10.945 2.871 1 98.81 90 LYS B O 1
ATOM 2396 N N . VAL B 1 91 ? 16.094 -9.516 4.055 1 98.94 91 VAL B N 1
ATOM 2397 C CA . VAL B 1 91 ? 15.039 -8.547 4.316 1 98.94 91 VAL B CA 1
ATOM 2398 C C . VAL B 1 91 ? 15.32 -7.254 3.557 1 98.94 91 VAL B C 1
ATOM 2400 O O . VAL B 1 91 ? 16.453 -6.758 3.568 1 98.94 91 VAL B O 1
ATOM 2403 N N . LEU B 1 92 ? 14.352 -6.77 2.865 1 99 92 LEU B N 1
ATOM 2404 C CA . LEU B 1 92 ? 14.406 -5.445 2.256 1 99 92 LEU B CA 1
ATOM 2405 C C . LEU B 1 92 ? 13.445 -4.488 2.959 1 99 92 LEU B C 1
ATOM 2407 O O . LEU B 1 92 ? 12.242 -4.754 3.043 1 99 92 LEU B O 1
ATOM 2411 N N . ILE B 1 93 ? 13.945 -3.414 3.508 1 98.94 93 ILE B N 1
ATOM 2412 C CA . ILE B 1 93 ? 13.125 -2.35 4.078 1 98.94 93 ILE B CA 1
ATOM 2413 C C . ILE B 1 93 ? 12.906 -1.254 3.037 1 98.94 93 ILE B C 1
ATOM 2415 O O . ILE B 1 93 ? 13.867 -0.749 2.449 1 98.94 93 ILE B O 1
ATOM 2419 N N . ILE B 1 94 ? 11.625 -0.848 2.818 1 98.94 94 ILE B N 1
ATOM 2420 C CA . ILE B 1 94 ? 11.344 0.037 1.693 1 98.94 94 ILE B CA 1
ATOM 2421 C C . ILE B 1 94 ? 10.539 1.242 2.17 1 98.94 94 ILE B C 1
ATOM 2423 O O . ILE B 1 94 ? 9.625 1.1 2.986 1 98.94 94 ILE B O 1
ATOM 2427 N N . ASP B 1 95 ? 10.867 2.412 1.707 1 98.81 95 ASP B N 1
ATOM 2428 C CA . ASP B 1 95 ? 10.086 3.641 1.818 1 98.81 95 ASP B CA 1
ATOM 2429 C C . ASP B 1 95 ? 9.938 4.32 0.46 1 98.81 95 ASP B C 1
ATOM 2431 O O . ASP B 1 95 ? 10.469 3.842 -0.543 1 98.81 95 ASP B O 1
ATOM 2435 N N . ASP B 1 96 ? 9.156 5.391 0.4 1 98.75 96 ASP B N 1
ATOM 2436 C CA . ASP B 1 96 ? 8.984 6.082 -0.875 1 98.75 96 ASP B CA 1
ATOM 2437 C C . ASP B 1 96 ? 10.164 7 -1.166 1 98.75 96 ASP B C 1
ATOM 2439 O O . ASP B 1 96 ? 10.602 7.117 -2.314 1 98.75 96 ASP B O 1
ATOM 2443 N N . ILE B 1 97 ? 10.664 7.691 -0.111 1 98.44 97 ILE B N 1
ATOM 2444 C CA . ILE B 1 97 ? 11.727 8.656 -0.357 1 98.44 97 ILE B CA 1
ATOM 2445 C C . ILE B 1 97 ? 12.625 8.766 0.874 1 98.44 97 ILE B C 1
ATOM 2447 O O . ILE B 1 97 ? 12.156 8.625 2.006 1 98.44 97 ILE B O 1
ATOM 2451 N N . THR B 1 98 ? 13.891 8.898 0.663 1 97.38 98 THR B N 1
ATOM 2452 C CA . THR B 1 98 ? 14.828 9.242 1.723 1 97.38 98 THR B CA 1
ATOM 2453 C C . THR B 1 98 ? 15.172 10.727 1.68 1 97.38 98 THR B C 1
ATOM 2455 O O . THR B 1 98 ? 15.891 11.18 0.785 1 97.38 98 THR B O 1
ATOM 2458 N N . ASP B 1 99 ? 14.672 11.422 2.58 1 94.25 99 ASP B N 1
ATOM 2459 C CA . ASP B 1 99 ? 14.977 12.844 2.723 1 94.25 99 ASP B CA 1
ATOM 2460 C C . ASP B 1 99 ? 16.078 13.07 3.764 1 94.25 99 ASP B C 1
ATOM 2462 O O . ASP B 1 99 ? 17.25 13.141 3.424 1 94.25 99 ASP B O 1
ATOM 2466 N N . THR B 1 100 ? 15.727 12.922 5.074 1 92.5 100 THR B N 1
ATOM 2467 C CA . THR B 1 100 ? 16.734 12.992 6.121 1 92.5 100 THR B CA 1
ATOM 2468 C C . THR B 1 100 ? 17.344 11.617 6.371 1 92.5 100 THR B C 1
ATOM 2470 O O . THR B 1 100 ? 18.484 11.516 6.836 1 92.5 100 THR B O 1
ATOM 2473 N N . GLY B 1 101 ? 16.562 10.617 6.137 1 95.94 101 GLY B N 1
ATOM 2474 C CA . GLY B 1 101 ? 17.016 9.25 6.344 1 95.94 101 GLY B CA 1
ATOM 2475 C C . GLY B 1 101 ? 16.641 8.695 7.707 1 95.94 101 GLY B C 1
ATOM 2476 O O . GLY B 1 101 ? 16.844 7.508 7.977 1 95.94 101 GLY B O 1
ATOM 2477 N N . ASP B 1 102 ? 15.977 9.422 8.555 1 96.38 102 ASP B N 1
ATOM 2478 C CA . ASP B 1 102 ? 15.695 9.055 9.938 1 96.38 102 ASP B CA 1
ATOM 2479 C C . ASP B 1 102 ? 14.828 7.797 10.008 1 96.38 102 ASP B C 1
ATOM 2481 O O . ASP B 1 102 ? 15.07 6.914 10.828 1 96.38 102 ASP B O 1
ATOM 2485 N N . SER B 1 103 ? 13.836 7.68 9.125 1 97.69 103 SER B N 1
ATOM 2486 C CA . SER B 1 103 ? 12.922 6.543 9.148 1 97.69 103 SER B CA 1
ATOM 2487 C C . SER B 1 103 ? 13.648 5.238 8.844 1 97.69 103 SER B C 1
ATOM 2489 O O . SER B 1 103 ? 13.477 4.242 9.547 1 97.69 103 SER B O 1
ATOM 2491 N N . LEU B 1 104 ? 14.516 5.266 7.84 1 98.31 104 LEU B N 1
ATOM 2492 C CA . LEU B 1 104 ? 15.227 4.055 7.438 1 98.31 104 LEU B CA 1
ATOM 2493 C C . LEU B 1 104 ? 16.25 3.646 8.492 1 98.31 104 LEU B C 1
ATOM 2495 O O . LEU B 1 104 ? 16.406 2.459 8.789 1 98.31 104 LEU B O 1
ATOM 2499 N N . ILE B 1 105 ? 16.938 4.621 9.031 1 98.06 105 ILE B N 1
ATOM 2500 C CA . ILE B 1 105 ? 17.906 4.336 10.078 1 98.06 105 ILE B CA 1
ATOM 2501 C C . ILE B 1 105 ? 17.234 3.629 11.242 1 98.06 105 ILE B C 1
ATOM 2503 O O . ILE B 1 105 ? 17.703 2.588 11.711 1 98.06 105 ILE B O 1
ATOM 2507 N N . LEU B 1 106 ? 16.172 4.176 11.68 1 97.94 106 LEU B N 1
ATOM 2508 C CA . LEU B 1 106 ? 15.438 3.639 12.812 1 97.94 106 LEU B CA 1
ATOM 2509 C C . LEU B 1 106 ? 14.891 2.248 12.5 1 97.94 106 LEU B C 1
ATOM 2511 O O . LEU B 1 106 ? 14.969 1.344 13.336 1 97.94 106 LEU B O 1
ATOM 2515 N N . ALA B 1 107 ? 14.297 2.08 11.359 1 98.38 107 ALA B N 1
ATOM 2516 C CA . ALA B 1 107 ? 13.711 0.801 10.969 1 98.38 107 ALA B CA 1
ATOM 2517 C C . ALA B 1 107 ? 14.781 -0.283 10.867 1 98.38 107 ALA B C 1
ATOM 2519 O O . ALA B 1 107 ? 14.578 -1.408 11.328 1 98.38 107 ALA B O 1
ATOM 2520 N N . GLU B 1 108 ? 15.852 0.082 10.188 1 98.56 108 GLU B N 1
ATOM 2521 C CA . GLU B 1 108 ? 16.953 -0.872 10.055 1 98.56 108 GLU B CA 1
ATOM 2522 C C . GLU B 1 108 ? 17.453 -1.321 11.422 1 98.56 108 GLU B C 1
ATOM 2524 O O . GLU B 1 108 ? 17.672 -2.514 11.648 1 98.56 108 GLU B O 1
ATOM 2529 N N . LYS B 1 109 ? 17.672 -0.364 12.305 1 98.06 109 LYS B N 1
ATOM 2530 C CA . LYS B 1 109 ? 18.109 -0.675 13.664 1 98.06 109 LYS B CA 1
ATOM 2531 C C . LYS B 1 109 ? 17.109 -1.596 14.359 1 98.06 109 LYS B C 1
ATOM 2533 O O . LYS B 1 109 ? 17.5 -2.576 15 1 98.06 109 LYS B O 1
ATOM 2538 N N . HIS B 1 110 ? 15.812 -1.283 14.281 1 98.25 110 HIS B N 1
ATOM 2539 C CA . HIS B 1 110 ? 14.758 -2.074 14.914 1 98.25 110 HIS B CA 1
ATOM 2540 C C . HIS B 1 110 ? 14.766 -3.51 14.398 1 98.25 110 HIS B C 1
ATOM 2542 O O . HIS B 1 110 ? 14.68 -4.457 15.188 1 98.25 110 HIS B O 1
ATOM 2548 N N . VAL B 1 111 ? 14.859 -3.676 13.086 1 98.5 111 VAL B N 1
ATOM 2549 C CA . VAL B 1 111 ? 14.844 -5 12.477 1 98.5 111 VAL B CA 1
ATOM 2550 C C . VAL B 1 111 ? 16.078 -5.781 12.898 1 98.5 111 VAL B C 1
ATOM 2552 O O . VAL B 1 111 ? 15.992 -6.973 13.219 1 98.5 111 VAL B O 1
ATOM 2555 N N . LYS B 1 112 ? 17.219 -5.129 12.891 1 98.06 112 LYS B N 1
ATOM 2556 C CA . LYS B 1 112 ? 18.469 -5.758 13.305 1 98.06 112 LYS B CA 1
ATOM 2557 C C . LYS B 1 112 ? 18.375 -6.289 14.727 1 98.06 112 LYS B C 1
ATOM 2559 O O . LYS B 1 112 ? 18.844 -7.395 15.016 1 98.06 112 LYS B O 1
ATOM 2564 N N . GLU B 1 113 ? 17.734 -5.559 15.562 1 97.81 113 GLU B N 1
ATOM 2565 C CA . GLU B 1 113 ? 17.75 -5.855 16.984 1 97.81 113 GLU B CA 1
ATOM 2566 C C . GLU B 1 113 ? 16.625 -6.809 17.375 1 97.81 113 GLU B C 1
ATOM 2568 O O . GLU B 1 113 ? 16.719 -7.531 18.359 1 97.81 113 GLU B O 1
ATOM 2573 N N . ASN B 1 114 ? 15.594 -6.859 16.562 1 97.56 114 ASN B N 1
ATOM 2574 C CA . ASN B 1 114 ? 14.398 -7.516 17.078 1 97.56 114 ASN B CA 1
ATOM 2575 C C . ASN B 1 114 ? 13.93 -8.633 16.156 1 97.56 114 ASN B C 1
ATOM 2577 O O . ASN B 1 114 ? 13.125 -9.477 16.547 1 97.56 114 ASN B O 1
ATOM 2581 N N . PHE B 1 115 ? 14.398 -8.703 14.922 1 98.19 115 PHE B N 1
ATOM 2582 C CA . PHE B 1 115 ? 13.781 -9.633 13.977 1 98.19 115 PHE B CA 1
ATOM 2583 C C . PHE B 1 115 ? 14.742 -10.766 13.633 1 98.19 115 PHE B C 1
ATOM 2585 O O . PHE B 1 115 ? 14.375 -11.688 12.898 1 98.19 115 PHE B O 1
ATOM 2592 N N . ASN B 1 116 ? 15.969 -10.758 14.109 1 97.25 116 ASN B N 1
ATOM 2593 C CA . ASN B 1 116 ? 16.953 -11.82 13.875 1 97.25 116 ASN B CA 1
ATOM 2594 C C . ASN B 1 116 ? 17.109 -12.117 12.383 1 97.25 116 ASN B C 1
ATOM 2596 O O . ASN B 1 116 ? 17.109 -13.281 11.977 1 97.25 116 ASN B O 1
ATOM 2600 N N . ALA B 1 117 ? 17.109 -11.07 11.578 1 97.62 117 ALA B N 1
ATOM 2601 C CA . ALA B 1 117 ? 17.172 -11.219 10.125 1 97.62 117 ALA B CA 1
ATOM 2602 C C . ALA B 1 117 ? 18.547 -11.664 9.672 1 97.62 117 ALA B C 1
ATOM 2604 O O . ALA B 1 117 ? 19.562 -11.336 10.312 1 97.62 117 ALA B O 1
ATOM 2605 N N . GLY B 1 118 ? 18.703 -12.453 8.57 1 97 118 GLY B N 1
ATOM 2606 C CA . GLY B 1 118 ? 19.969 -12.852 7.996 1 97 118 GLY B CA 1
ATOM 2607 C C . GLY B 1 118 ? 20.719 -11.703 7.352 1 97 118 GLY B C 1
ATOM 2608 O O . GLY B 1 118 ? 21.906 -11.5 7.629 1 97 118 GLY B O 1
ATOM 2609 N N . GLU B 1 119 ? 20.141 -11.039 6.418 1 98.38 119 GLU B N 1
ATOM 2610 C CA . GLU B 1 119 ? 20.672 -9.875 5.719 1 98.38 119 GLU B CA 1
ATOM 2611 C C . GLU B 1 119 ? 19.609 -8.781 5.594 1 98.38 119 GLU B C 1
ATOM 2613 O O . GLU B 1 119 ? 18.438 -9.078 5.34 1 98.38 119 GLU B O 1
ATOM 2618 N N . ILE B 1 120 ? 20.031 -7.57 5.875 1 98.81 120 ILE B N 1
ATOM 2619 C CA . ILE B 1 120 ? 19.109 -6.445 5.809 1 98.81 120 ILE B CA 1
ATOM 2620 C C . ILE B 1 120 ? 19.625 -5.406 4.816 1 98.81 120 ILE B C 1
ATOM 2622 O O . ILE B 1 120 ? 20.781 -4.984 4.895 1 98.81 120 ILE B O 1
ATOM 2626 N N . LYS B 1 121 ? 18.812 -5.023 3.836 1 98.94 121 LYS B N 1
ATOM 2627 C CA . LYS B 1 121 ? 19.062 -3.902 2.938 1 98.94 121 LYS B CA 1
ATOM 2628 C C . LYS B 1 121 ? 17.891 -2.924 2.932 1 98.94 121 LYS B C 1
ATOM 2630 O O . LYS B 1 121 ? 16.781 -3.279 3.322 1 98.94 121 LYS B O 1
ATOM 2635 N N . THR B 1 122 ? 18.188 -1.718 2.557 1 98.94 122 THR B N 1
ATOM 2636 C CA . THR B 1 122 ? 17.188 -0.667 2.496 1 98.94 122 THR B CA 1
ATOM 2637 C C . THR B 1 122 ? 17.031 -0.146 1.071 1 98.94 122 THR B C 1
ATOM 2639 O O . THR B 1 122 ? 17.969 -0.213 0.275 1 98.94 122 THR B O 1
ATOM 2642 N N . ALA B 1 123 ? 15.773 0.322 0.747 1 98.94 123 ALA B N 1
ATOM 2643 C CA . ALA B 1 123 ? 15.516 0.862 -0.585 1 98.94 123 ALA B CA 1
ATOM 2644 C C . ALA B 1 123 ? 14.477 1.977 -0.532 1 98.94 123 ALA B C 1
ATOM 2646 O O . ALA B 1 123 ? 13.609 1.982 0.344 1 98.94 123 ALA B O 1
ATOM 2647 N N . THR B 1 124 ? 14.547 2.881 -1.445 1 98.94 124 THR B N 1
ATOM 2648 C CA . THR B 1 124 ? 13.523 3.893 -1.677 1 98.94 124 THR B CA 1
ATOM 2649 C C . THR B 1 124 ? 13.305 4.105 -3.172 1 98.94 124 THR B C 1
ATOM 2651 O O . THR B 1 124 ? 14.164 3.756 -3.988 1 98.94 124 THR B O 1
ATOM 2654 N N . LEU B 1 125 ? 12.148 4.629 -3.557 1 98.94 125 LEU B N 1
ATOM 2655 C CA . LEU B 1 125 ? 11.961 5.047 -4.941 1 98.94 125 LEU B CA 1
ATOM 2656 C C . LEU B 1 125 ? 12.883 6.211 -5.289 1 98.94 125 LEU B C 1
ATOM 2658 O O . LEU B 1 125 ? 13.531 6.199 -6.34 1 98.94 125 LEU B O 1
ATOM 2662 N N . GLN B 1 126 ? 12.875 7.188 -4.348 1 98.81 126 GLN B N 1
ATOM 2663 C CA . GLN B 1 126 ? 13.703 8.367 -4.59 1 98.81 126 GLN B CA 1
ATOM 2664 C C . GLN B 1 126 ? 14.641 8.625 -3.414 1 98.81 126 GLN B C 1
ATOM 2666 O O . GLN B 1 126 ? 14.273 8.43 -2.258 1 98.81 126 GLN B O 1
ATOM 2671 N N . TYR B 1 127 ? 15.828 9.008 -3.773 1 98.44 127 TYR B N 1
ATOM 2672 C CA . TYR B 1 127 ? 16.875 9.391 -2.828 1 98.44 127 TYR B CA 1
ATOM 2673 C C . TYR B 1 127 ? 17.266 10.852 -3.01 1 98.44 127 TYR B C 1
ATOM 2675 O O . TYR B 1 127 ? 17.703 11.25 -4.094 1 98.44 127 TYR B O 1
ATOM 2683 N N . ILE B 1 128 ? 17.062 11.648 -1.961 1 97.31 128 ILE B N 1
ATOM 2684 C CA . ILE B 1 128 ? 17.531 13.031 -2.02 1 97.31 128 ILE B CA 1
ATOM 2685 C C . ILE B 1 128 ? 19.016 13.094 -1.671 1 97.31 128 ILE B C 1
ATOM 2687 O O . ILE B 1 128 ? 19.406 12.781 -0.543 1 97.31 128 ILE B O 1
ATOM 2691 N N . LYS B 1 129 ? 19.734 13.562 -2.568 1 97.19 129 LYS B N 1
ATOM 2692 C CA . LYS B 1 129 ? 21.172 13.672 -2.355 1 97.19 129 LYS B CA 1
ATOM 2693 C C . LYS B 1 129 ? 21.5 14.578 -1.172 1 97.19 129 LYS B C 1
ATOM 2695 O O . LYS B 1 129 ? 20.922 15.672 -1.051 1 97.19 129 LYS B O 1
ATOM 2700 N N . GLY B 1 130 ? 22.406 14.086 -0.297 1 94.88 130 GLY B N 1
ATOM 2701 C CA . GLY B 1 130 ? 22.766 14.875 0.869 1 94.88 130 GLY B CA 1
ATOM 2702 C C . GLY B 1 130 ? 22.125 14.375 2.15 1 94.88 130 GLY B C 1
ATOM 2703 O O . GLY B 1 130 ? 22.484 14.805 3.244 1 94.88 130 GLY B O 1
ATOM 2704 N N . SER B 1 131 ? 21.172 13.438 1.986 1 94.06 131 SER B N 1
ATOM 2705 C CA . SER B 1 131 ? 20.625 12.797 3.178 1 94.06 131 SER B CA 1
ATOM 2706 C C . SER B 1 131 ? 21.719 12.172 4.023 1 94.06 131 SER B C 1
ATOM 2708 O O . SER B 1 131 ? 22.75 11.734 3.494 1 94.06 131 SER B O 1
ATOM 2710 N N . LYS B 1 132 ? 21.5 12.109 5.336 1 95.62 132 LYS B N 1
ATOM 2711 C CA . LYS B 1 132 ? 22.5 11.516 6.219 1 95.62 132 LYS B CA 1
ATOM 2712 C C . LYS B 1 132 ? 22.547 10 6.051 1 95.62 132 LYS B C 1
ATOM 2714 O O . LYS B 1 132 ? 23.5 9.352 6.512 1 95.62 132 LYS B O 1
ATOM 2719 N N . TYR B 1 133 ? 21.578 9.508 5.398 1 97.56 133 TYR B N 1
ATOM 2720 C CA . TYR B 1 133 ? 21.5 8.07 5.141 1 97.56 133 TYR B CA 1
ATOM 2721 C C . TYR B 1 133 ? 21.297 7.793 3.658 1 97.56 133 TYR B C 1
ATOM 2723 O O . TYR B 1 133 ? 20.344 8.289 3.051 1 97.56 133 TYR B O 1
ATOM 2731 N N . VAL B 1 134 ? 22.156 7.059 3.082 1 98.31 134 VAL B N 1
ATOM 2732 C CA . VAL B 1 134 ? 22.016 6.609 1.701 1 98.31 134 VAL B CA 1
ATOM 2733 C C . VAL B 1 134 ? 21.453 5.188 1.679 1 98.31 134 VAL B C 1
ATOM 2735 O O . VAL B 1 134 ? 22.109 4.246 2.137 1 98.31 134 VAL B O 1
ATOM 2738 N N . PRO B 1 135 ? 20.266 4.961 1.178 1 98.81 135 PRO B N 1
ATOM 2739 C CA . PRO B 1 135 ? 19.766 3.59 1.083 1 98.81 135 PRO B CA 1
ATOM 2740 C C . PRO B 1 135 ? 20.625 2.701 0.199 1 98.81 135 PRO B C 1
ATOM 2742 O O . PRO B 1 135 ? 21.312 3.197 -0.705 1 98.81 135 PRO B O 1
ATOM 2745 N N . ASN B 1 136 ? 20.594 1.407 0.445 1 98.88 136 ASN B N 1
ATOM 2746 C CA . ASN B 1 136 ? 21.359 0.48 -0.38 1 98.88 136 ASN B CA 1
ATOM 2747 C C . ASN B 1 136 ? 20.938 0.541 -1.842 1 98.88 136 ASN B C 1
ATOM 2749 O O . ASN B 1 136 ? 21.75 0.387 -2.746 1 98.88 136 ASN B O 1
ATOM 2753 N N . PHE B 1 137 ? 19.594 0.727 -2.104 1 98.94 137 PHE B N 1
ATOM 2754 C CA . PHE B 1 137 ? 19.031 0.788 -3.449 1 98.94 137 PHE B CA 1
ATOM 2755 C C . PHE B 1 137 ? 18.062 1.963 -3.586 1 98.94 137 PHE B C 1
ATOM 2757 O O . PHE B 1 137 ? 17.344 2.295 -2.641 1 98.94 137 PHE B O 1
ATOM 2764 N N . TYR B 1 138 ? 18.031 2.578 -4.727 1 98.94 138 TYR B N 1
ATOM 2765 C CA . TYR B 1 138 ? 17.078 3.641 -5.051 1 98.94 138 TYR B CA 1
ATOM 2766 C C . TYR B 1 138 ? 16.875 3.744 -6.559 1 98.94 138 TYR B C 1
ATOM 2768 O O . TYR B 1 138 ? 17.812 3.527 -7.336 1 98.94 138 TYR B O 1
ATOM 2776 N N . ALA B 1 139 ? 15.695 4.109 -6.953 1 98.88 139 ALA B N 1
ATOM 2777 C CA . ALA B 1 139 ? 15.352 4.121 -8.375 1 98.88 139 ALA B CA 1
ATOM 2778 C C . ALA B 1 139 ? 15.734 5.453 -9.016 1 98.88 139 ALA B C 1
ATOM 2780 O O . ALA B 1 139 ? 15.922 5.527 -10.234 1 98.88 139 ALA B O 1
ATOM 2781 N N . ASP B 1 140 ? 15.727 6.555 -8.258 1 98.56 140 ASP B N 1
ATOM 2782 C CA . ASP B 1 140 ? 15.977 7.898 -8.766 1 98.56 140 ASP B CA 1
ATOM 2783 C C . ASP B 1 140 ? 16.719 8.75 -7.742 1 98.56 140 ASP B C 1
ATOM 2785 O O . ASP B 1 140 ? 16.531 8.578 -6.535 1 98.56 140 ASP B O 1
ATOM 2789 N N . ILE B 1 141 ? 17.578 9.602 -8.211 1 98.25 141 ILE B N 1
ATOM 2790 C CA . ILE B 1 141 ? 18.297 10.531 -7.352 1 98.25 141 ILE B CA 1
ATOM 2791 C C . ILE B 1 141 ? 17.766 11.945 -7.562 1 98.25 141 ILE B C 1
ATOM 2793 O O . ILE B 1 141 ? 17.625 12.398 -8.703 1 98.25 141 ILE B O 1
ATOM 2797 N N . ILE B 1 142 ? 17.469 12.562 -6.461 1 97.75 142 ILE B N 1
ATOM 2798 C CA . ILE B 1 142 ? 16.984 13.938 -6.477 1 97.75 142 ILE B CA 1
ATOM 2799 C C . ILE B 1 142 ? 18.078 14.875 -5.984 1 97.75 142 ILE B C 1
ATOM 2801 O O . ILE B 1 142 ? 18.562 14.734 -4.855 1 97.75 142 ILE B O 1
ATOM 2805 N N . THR B 1 143 ? 18.438 15.953 -6.75 1 96.38 143 THR B N 1
ATOM 2806 C CA . THR B 1 143 ? 19.531 16.844 -6.383 1 96.38 143 THR B CA 1
ATOM 2807 C C . THR B 1 143 ? 19 18.172 -5.844 1 96.38 143 THR B C 1
ATOM 2809 O O . THR B 1 143 ? 19.641 18.812 -5.016 1 96.38 143 THR B O 1
ATOM 2812 N N . ASP B 1 144 ? 17.844 18.594 -6.41 1 90.69 144 ASP B N 1
ATOM 2813 C CA . ASP B 1 144 ? 17.188 19.797 -5.914 1 90.69 144 ASP B CA 1
ATOM 2814 C C . ASP B 1 144 ? 15.906 19.453 -5.156 1 90.69 144 ASP B C 1
ATOM 2816 O O . ASP B 1 144 ? 15 18.812 -5.711 1 90.69 144 ASP B O 1
ATOM 2820 N N . TRP B 1 145 ? 15.969 19.969 -4.012 1 85.69 145 TRP B N 1
ATOM 2821 C CA . TRP B 1 145 ? 14.836 19.594 -3.17 1 85.69 145 TRP B CA 1
ATOM 2822 C C . TRP B 1 145 ? 13.523 20.078 -3.779 1 85.69 145 TRP B C 1
ATOM 2824 O O . TRP B 1 145 ? 13.43 21.219 -4.246 1 85.69 145 TRP B O 1
ATOM 2834 N N . THR B 1 146 ? 12.609 19.25 -3.818 1 92.44 146 THR B N 1
ATOM 2835 C CA . THR B 1 146 ? 11.227 19.453 -4.254 1 92.44 146 THR B CA 1
ATOM 2836 C C . THR B 1 146 ? 10.266 18.656 -3.379 1 92.44 146 THR B C 1
ATOM 2838 O O . THR B 1 146 ? 10.625 17.609 -2.84 1 92.44 146 THR B O 1
ATOM 2841 N N . TRP B 1 147 ? 9.133 19.203 -3.109 1 94.38 147 TRP B N 1
ATOM 2842 C CA . TRP B 1 147 ? 8.094 18.453 -2.418 1 94.38 147 TRP B CA 1
ATOM 2843 C C . TRP B 1 147 ? 7.359 17.531 -3.381 1 94.38 147 TRP B C 1
ATOM 2845 O O . TRP B 1 147 ? 6.633 17.984 -4.266 1 94.38 147 TRP B O 1
ATOM 2855 N N . PHE B 1 148 ? 7.52 16.281 -3.152 1 96.75 148 PHE B N 1
ATOM 2856 C CA . PHE B 1 148 ? 6.836 15.305 -3.988 1 96.75 148 PHE B CA 1
ATOM 2857 C C . PHE B 1 148 ? 5.477 14.945 -3.4 1 96.75 148 PHE B C 1
ATOM 2859 O O . PHE B 1 148 ? 5.395 14.398 -2.299 1 96.75 148 PHE B O 1
ATOM 2866 N N . MET B 1 149 ? 4.465 15.195 -4.129 1 97.81 149 MET B N 1
ATOM 2867 C CA . MET B 1 149 ? 3.107 14.805 -3.76 1 97.81 149 MET B CA 1
ATOM 2868 C C . MET B 1 149 ? 2.725 13.484 -4.418 1 97.81 149 MET B C 1
ATOM 2870 O O . MET B 1 149 ? 2.188 13.469 -5.527 1 97.81 149 MET B O 1
ATOM 2874 N N . TYR B 1 150 ? 2.93 12.445 -3.637 1 98.62 150 TYR B N 1
ATOM 2875 C CA . TYR B 1 150 ? 2.615 11.125 -4.156 1 98.62 150 TYR B CA 1
ATOM 2876 C C . TYR B 1 150 ? 1.108 10.898 -4.191 1 98.62 150 TYR B C 1
ATOM 2878 O O . TYR B 1 150 ? 0.367 11.484 -3.4 1 98.62 150 TYR B O 1
ATOM 2886 N N . PRO B 1 151 ? 0.633 10.008 -5.062 1 98.56 151 PRO B N 1
ATOM 2887 C CA . PRO B 1 151 ? -0.812 9.844 -5.234 1 98.56 151 PRO B CA 1
ATOM 2888 C C . PRO B 1 151 ? -1.503 9.344 -3.967 1 98.56 151 PRO B C 1
ATOM 2890 O O . PRO B 1 151 ? -2.689 9.609 -3.76 1 98.56 151 PRO B O 1
ATOM 2893 N N . TRP B 1 152 ? -0.767 8.719 -3.078 1 98.75 152 TRP B N 1
ATOM 2894 C CA . TRP B 1 152 ? -1.345 8.234 -1.827 1 98.75 152 TRP B CA 1
ATOM 2895 C C . TRP B 1 152 ? -1.264 9.305 -0.743 1 98.75 152 TRP B C 1
ATOM 2897 O O . TRP B 1 152 ? -1.626 9.055 0.41 1 98.75 152 TRP B O 1
ATOM 2907 N N . ASN B 1 153 ? -0.789 10.461 -1.071 1 98.19 153 ASN B N 1
ATOM 2908 C CA . ASN B 1 153 ? -0.654 11.578 -0.137 1 98.19 153 ASN B CA 1
ATOM 2909 C C . ASN B 1 153 ? -1.429 12.805 -0.611 1 98.19 153 ASN B C 1
ATOM 2911 O O . ASN B 1 153 ? -1.317 13.875 -0.021 1 98.19 153 ASN B O 1
ATOM 2915 N N . TYR B 1 154 ? -2.199 12.75 -1.671 1 98.56 154 TYR B N 1
ATOM 2916 C CA . TYR B 1 154 ? -2.803 13.922 -2.295 1 98.56 154 TYR B CA 1
ATOM 2917 C C . TYR B 1 154 ? -3.645 14.703 -1.291 1 98.56 154 TYR B C 1
ATOM 2919 O O . TYR B 1 154 ? -3.518 15.93 -1.182 1 98.56 154 TYR B O 1
ATOM 2927 N N . TRP B 1 155 ? -4.477 14.047 -0.522 1 98.44 155 TRP B N 1
ATOM 2928 C CA . TRP B 1 155 ? -5.352 14.727 0.427 1 98.44 155 TRP B CA 1
ATOM 2929 C C . TRP B 1 155 ? -4.539 15.445 1.498 1 98.44 155 TRP B C 1
ATOM 2931 O O . TRP B 1 155 ? -4.688 16.656 1.694 1 98.44 155 TRP B O 1
ATOM 2941 N N . GLU B 1 156 ? -3.689 14.695 2.119 1 98.19 156 GLU B N 1
ATOM 2942 C CA . GLU B 1 156 ? -2.891 15.234 3.217 1 98.19 156 GLU B CA 1
ATOM 2943 C C . GLU B 1 156 ? -2.037 16.406 2.752 1 98.19 156 GLU B C 1
ATOM 2945 O O . GLU B 1 156 ? -2.025 17.469 3.391 1 98.19 156 GLU B O 1
ATOM 2950 N N . ASP B 1 157 ? -1.386 16.25 1.623 1 98 157 ASP B N 1
ATOM 2951 C CA . ASP B 1 157 ? -0.487 17.297 1.129 1 98 157 ASP B CA 1
ATOM 2952 C C . ASP B 1 157 ? -1.267 18.531 0.692 1 98 157 ASP B C 1
ATOM 2954 O O . ASP B 1 157 ? -0.868 19.656 0.989 1 98 157 ASP B O 1
ATOM 2958 N N . GLU B 1 158 ? -2.352 18.344 -0.051 1 98.31 158 GLU B N 1
ATOM 2959 C CA . GLU B 1 158 ? -3.139 19.484 -0.504 1 98.31 158 GLU B CA 1
ATOM 2960 C C . GLU B 1 158 ? -3.762 20.234 0.674 1 98.31 158 GLU B C 1
ATOM 2962 O O . GLU B 1 158 ? -3.871 21.453 0.651 1 98.31 158 GLU B O 1
ATOM 2967 N N . ILE B 1 159 ? -4.195 19.469 1.699 1 98.31 159 ILE B N 1
ATOM 2968 C CA . ILE B 1 159 ? -4.727 20.109 2.9 1 98.31 159 ILE B CA 1
ATOM 2969 C C . ILE B 1 159 ? -3.65 20.984 3.545 1 98.31 159 ILE B C 1
ATOM 2971 O O . ILE B 1 159 ? -3.898 22.141 3.885 1 98.31 159 ILE B O 1
ATOM 2975 N N . ASN B 1 160 ? -2.463 20.438 3.668 1 97.5 160 ASN B N 1
ATOM 2976 C CA . ASN B 1 160 ? -1.363 21.172 4.289 1 97.5 160 ASN B CA 1
ATOM 2977 C C . ASN B 1 160 ? -0.979 22.406 3.477 1 97.5 160 ASN B C 1
ATOM 2979 O O . ASN B 1 160 ? -0.753 23.469 4.039 1 97.5 160 ASN B O 1
ATOM 2983 N N . LEU B 1 161 ? -0.884 22.25 2.213 1 97.12 161 LEU B N 1
ATOM 2984 C CA . LEU B 1 161 ? -0.493 23.344 1.328 1 97.12 161 LEU B CA 1
ATOM 2985 C C . LEU B 1 161 ? -1.562 24.438 1.302 1 97.12 161 LEU B C 1
ATOM 2987 O O . LEU B 1 161 ? -1.244 25.625 1.327 1 97.12 161 LEU B O 1
ATOM 2991 N N . LEU B 1 162 ? -2.775 24 1.208 1 97.5 162 LEU B N 1
ATOM 2992 C CA . LEU B 1 162 ? -3.863 24.969 1.195 1 97.5 162 LEU B CA 1
ATOM 2993 C C . LEU B 1 162 ? -3.928 25.719 2.516 1 97.5 162 LEU B C 1
ATOM 2995 O O . LEU B 1 162 ? -4.176 26.938 2.531 1 97.5 162 LEU B O 1
ATOM 2999 N N . LYS B 1 163 ? -3.795 25.031 3.617 1 97.44 163 LYS B N 1
ATOM 3000 C CA . LYS B 1 163 ? -3.793 25.672 4.93 1 97.44 163 LYS B CA 1
ATOM 3001 C C . LYS B 1 163 ? -2.732 26.766 5.008 1 97.44 163 LYS B C 1
ATOM 3003 O O . LYS B 1 163 ? -2.98 27.844 5.562 1 97.44 163 LYS B O 1
ATOM 3008 N N . LYS B 1 164 ? -1.605 26.5 4.465 1 96.06 164 LYS B N 1
ATOM 3009 C CA . LYS B 1 164 ? -0.529 27.484 4.449 1 96.06 164 LYS B CA 1
ATOM 3010 C C . LYS B 1 164 ? -0.94 28.734 3.674 1 96.06 164 LYS B C 1
ATOM 3012 O O . LYS B 1 164 ? -0.679 29.859 4.113 1 96.06 164 LYS B O 1
ATOM 3017 N N . VAL B 1 165 ? -1.521 28.547 2.547 1 96 165 VAL B N 1
ATOM 3018 C CA . VAL B 1 165 ? -1.986 29.641 1.721 1 96 165 VAL B CA 1
ATOM 3019 C C . VAL B 1 165 ? -3.064 30.438 2.467 1 96 165 VAL B C 1
ATOM 3021 O O . VAL B 1 165 ? -3.062 31.672 2.455 1 96 165 VAL B O 1
ATOM 3024 N N . MET B 1 166 ? -3.959 29.734 3.117 1 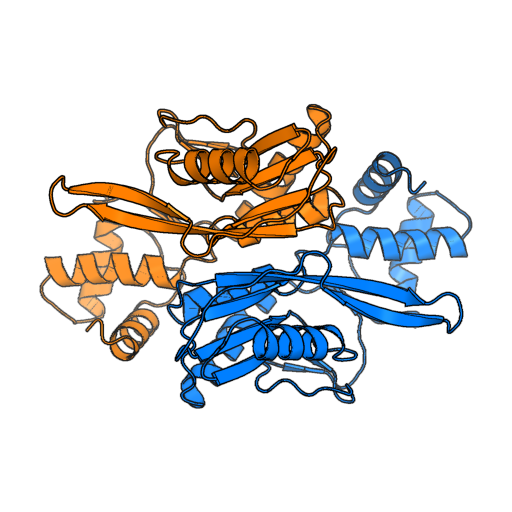96.75 166 MET B N 1
ATOM 3025 C CA . MET B 1 166 ? -5.023 30.359 3.896 1 96.75 166 MET B CA 1
ATOM 3026 C C . MET B 1 166 ? -4.449 31.234 5.004 1 96.75 166 MET B C 1
ATOM 3028 O O . MET B 1 166 ? -4.898 32.375 5.207 1 96.75 166 MET B O 1
ATOM 3032 N N . ASP B 1 167 ? -3.514 30.688 5.648 1 96 167 ASP B N 1
ATOM 3033 C CA . ASP B 1 167 ? -2.885 31.422 6.75 1 96 167 ASP B CA 1
ATOM 3034 C C . ASP B 1 167 ? -2.166 32.656 6.246 1 96 167 ASP B C 1
ATOM 3036 O O . ASP B 1 167 ? -2.203 33.719 6.895 1 96 167 ASP B O 1
ATOM 3040 N N . GLU B 1 168 ? -1.57 32.562 5.176 1 95 168 GLU B N 1
ATOM 3041 C CA . GLU B 1 168 ? -0.815 33.688 4.609 1 95 168 GLU B CA 1
ATOM 3042 C C . GLU B 1 168 ? -1.747 34.781 4.102 1 95 168 GLU B C 1
ATOM 3044 O O . GLU B 1 168 ? -1.469 35.969 4.277 1 95 168 GLU B O 1
ATOM 3049 N N . MET B 1 169 ? -2.824 34.375 3.516 1 95.38 169 MET B N 1
ATOM 3050 C CA . MET B 1 169 ? -3.711 35.312 2.863 1 95.38 169 MET B CA 1
ATOM 3051 C C . MET B 1 169 ? -4.777 35.812 3.832 1 95.38 169 MET B C 1
ATOM 3053 O O . MET B 1 169 ? -5.383 36.875 3.605 1 95.38 169 MET B O 1
ATOM 3057 N N . GLY B 1 170 ? -5.023 35.062 4.824 1 95.38 170 GLY B N 1
ATOM 3058 C CA . GLY B 1 170 ? -6.039 35.469 5.797 1 95.38 170 GLY B CA 1
ATOM 3059 C C . GLY B 1 170 ? -7.441 35.438 5.227 1 95.38 170 GLY B C 1
ATOM 3060 O O . GLY B 1 170 ? -8.234 36.344 5.5 1 95.38 170 GLY B O 1
ATOM 3061 N N . THR B 1 171 ? -7.734 34.531 4.332 1 93.69 171 THR B N 1
ATOM 3062 C CA . THR B 1 171 ? -9.047 34.469 3.697 1 93.69 171 THR B CA 1
ATOM 3063 C C . THR B 1 171 ? -9.492 33.031 3.537 1 93.69 171 THR B C 1
ATOM 3065 O O . THR B 1 171 ? -8.68 32.094 3.619 1 93.69 171 THR B O 1
ATOM 3068 N N . THR B 1 172 ? -10.781 32.875 3.375 1 93 172 THR B N 1
ATOM 3069 C CA . THR B 1 172 ? -11.336 31.562 3.064 1 93 172 THR B CA 1
ATOM 3070 C C . THR B 1 172 ? -12.078 31.578 1.729 1 93 172 THR B C 1
ATOM 3072 O O . THR B 1 172 ? -12.797 30.641 1.391 1 93 172 THR B O 1
ATOM 3075 N N . ASP B 1 173 ? -11.898 32.656 1.022 1 95.38 173 ASP B N 1
ATOM 3076 C CA . ASP B 1 173 ? -12.523 32.781 -0.29 1 95.38 173 ASP B CA 1
ATOM 3077 C C . ASP B 1 173 ? -11.883 31.828 -1.3 1 95.38 173 ASP B C 1
ATOM 3079 O O . ASP B 1 173 ? -10.711 32 -1.657 1 95.38 173 ASP B O 1
ATOM 3083 N N . ILE B 1 174 ? -12.641 30.969 -1.833 1 95.38 174 ILE B N 1
ATOM 3084 C CA . ILE B 1 174 ? -12.133 29.875 -2.646 1 95.38 174 ILE B CA 1
ATOM 3085 C C . ILE B 1 174 ? -11.492 30.438 -3.92 1 95.38 174 ILE B C 1
ATOM 3087 O O . ILE B 1 174 ? -10.516 29.875 -4.422 1 95.38 174 ILE B O 1
ATOM 3091 N N . ALA B 1 175 ? -12.047 31.469 -4.457 1 96.19 175 ALA B N 1
ATOM 3092 C CA . ALA B 1 175 ? -11.484 32.062 -5.672 1 96.19 175 ALA B CA 1
ATOM 3093 C C . ALA B 1 175 ? -10.094 32.625 -5.414 1 96.19 175 ALA B C 1
ATOM 3095 O O . ALA B 1 175 ? -9.172 32.406 -6.211 1 96.19 175 ALA B O 1
ATOM 3096 N N . LYS B 1 176 ? -9.961 33.344 -4.379 1 96.94 176 LYS B N 1
ATOM 3097 C CA . LYS B 1 176 ? -8.672 33.906 -3.988 1 96.94 176 LYS B CA 1
ATOM 3098 C C . LYS B 1 176 ? -7.672 32.781 -3.637 1 96.94 176 LYS B C 1
ATOM 3100 O O . LYS B 1 176 ? -6.488 32.906 -3.967 1 96.94 176 LYS B O 1
ATOM 3105 N N . LEU B 1 177 ? -8.172 31.797 -2.982 1 96.5 177 LEU B N 1
ATOM 3106 C CA . LEU B 1 177 ? -7.309 30.703 -2.57 1 96.5 177 LEU B CA 1
ATOM 3107 C C . LEU B 1 177 ? -6.773 29.938 -3.781 1 96.5 177 LEU B C 1
ATOM 3109 O O . LEU B 1 177 ? -5.633 29.469 -3.771 1 96.5 177 LEU B O 1
ATOM 3113 N N . LYS B 1 178 ? -7.621 29.766 -4.82 1 96.5 178 LYS B N 1
ATOM 3114 C CA . LYS B 1 178 ? -7.176 29.125 -6.055 1 96.5 178 LYS B CA 1
ATOM 3115 C C . LYS B 1 178 ? -6.027 29.906 -6.691 1 96.5 178 LYS B C 1
ATOM 3117 O O . LYS B 1 178 ? -5.043 29.312 -7.137 1 96.5 178 LYS B O 1
ATOM 3122 N N . GLU B 1 179 ? -6.148 31.172 -6.723 1 95.56 179 GLU B N 1
ATOM 3123 C CA . GLU B 1 179 ? -5.094 32.031 -7.266 1 95.56 179 GLU B CA 1
ATOM 3124 C C . GLU B 1 179 ? -3.826 31.938 -6.418 1 95.56 179 GLU B C 1
ATOM 3126 O O . GLU B 1 179 ? -2.721 31.828 -6.953 1 95.56 179 GLU B O 1
ATOM 3131 N N . GLY B 1 180 ? -4.012 32.031 -5.113 1 95.25 180 GLY B N 1
ATOM 3132 C CA . GLY B 1 180 ? -2.879 31.938 -4.207 1 95.25 180 GLY B CA 1
ATOM 3133 C C . GLY B 1 180 ? -2.156 30.609 -4.297 1 95.25 180 GLY B C 1
ATOM 3134 O O . GLY B 1 180 ? -0.926 30.562 -4.223 1 95.25 180 GLY B O 1
ATOM 3135 N N . PHE B 1 181 ? -2.941 29.547 -4.398 1 96.44 181 PHE B N 1
ATOM 3136 C CA . PHE B 1 181 ? -2.381 28.203 -4.523 1 96.44 181 PHE B CA 1
ATOM 3137 C C . PHE B 1 181 ? -1.533 28.094 -5.785 1 96.44 181 PHE B C 1
ATOM 3139 O O . PHE B 1 181 ? -0.419 27.562 -5.746 1 96.44 181 PHE B O 1
ATOM 3146 N N . LYS B 1 182 ? -2.014 28.547 -6.879 1 94.44 182 LYS B N 1
ATOM 3147 C CA . LYS B 1 182 ? -1.289 28.547 -8.148 1 94.44 182 LYS B CA 1
ATOM 3148 C C . LYS B 1 182 ? -0.029 29.406 -8.07 1 94.44 182 LYS B C 1
ATOM 3150 O O . LYS B 1 182 ? 1.027 29.016 -8.57 1 94.44 182 LYS B O 1
ATOM 3155 N N . GLU B 1 183 ? -0.126 30.5 -7.527 1 94.19 183 GLU B N 1
ATOM 3156 C CA . GLU B 1 183 ? 1.01 31.406 -7.383 1 94.19 183 GLU B CA 1
ATOM 3157 C C . GLU B 1 183 ? 2.092 30.797 -6.492 1 94.19 183 GLU B C 1
ATOM 3159 O O . GLU B 1 183 ? 3.283 30.969 -6.75 1 94.19 183 GLU B O 1
ATOM 3164 N N . SER B 1 184 ? 1.679 30.141 -5.438 1 95.25 184 SER B N 1
ATOM 3165 C CA . SER B 1 184 ? 2.604 29.625 -4.434 1 95.25 184 SER B CA 1
ATOM 3166 C C . SER B 1 184 ? 3.312 28.375 -4.93 1 95.25 184 SER B C 1
ATOM 3168 O O . SER B 1 184 ? 4.488 28.156 -4.633 1 95.25 184 SER B O 1
ATOM 3170 N N . TYR B 1 185 ? 2.557 27.5 -5.688 1 95.62 185 TYR B N 1
ATOM 3171 C CA . TYR B 1 185 ? 3.088 26.172 -5.93 1 95.62 185 TYR B CA 1
ATOM 3172 C C . TYR B 1 185 ? 3.172 25.875 -7.426 1 95.62 185 TYR B C 1
ATOM 3174 O O . TYR B 1 185 ? 3.857 24.938 -7.848 1 95.62 185 TYR B O 1
ATOM 3182 N N . ASN B 1 186 ? 2.469 26.578 -8.266 1 92.94 186 ASN B N 1
ATOM 3183 C CA . ASN B 1 186 ? 2.48 26.5 -9.719 1 92.94 186 ASN B CA 1
ATOM 3184 C C . ASN B 1 186 ? 2.148 25.094 -10.195 1 92.94 186 ASN B C 1
ATOM 3186 O O . ASN B 1 186 ? 2.863 24.531 -11.031 1 92.94 186 ASN B O 1
ATOM 3190 N N . ILE B 1 187 ? 1.106 24.453 -9.508 1 93.5 187 ILE B N 1
ATOM 3191 C CA . ILE B 1 187 ? 0.631 23.141 -9.906 1 93.5 187 ILE B CA 1
ATOM 3192 C C . ILE B 1 187 ? -0.891 23.156 -10.023 1 93.5 187 ILE B C 1
ATOM 3194 O O . ILE B 1 187 ? -1.553 24.047 -9.5 1 93.5 187 ILE B O 1
ATOM 3198 N N . ASP B 1 188 ? -1.36 22.234 -10.828 1 91.69 188 ASP B N 1
ATOM 3199 C CA . ASP B 1 188 ? -2.783 21.906 -10.789 1 91.69 188 ASP B CA 1
ATOM 3200 C C . ASP B 1 188 ? -3.084 20.875 -9.703 1 91.69 188 ASP B C 1
ATOM 3202 O O . ASP B 1 188 ? -2.592 19.734 -9.773 1 91.69 188 ASP B O 1
ATOM 3206 N N . PRO B 1 189 ? -3.844 21.281 -8.758 1 95.19 189 PRO B N 1
ATOM 3207 C CA . PRO B 1 189 ? -4.125 20.297 -7.695 1 95.19 189 PRO B CA 1
ATOM 3208 C C . PRO B 1 189 ? -4.898 19.078 -8.203 1 95.19 189 PRO B C 1
ATOM 3210 O O . PRO B 1 189 ? -5.875 19.234 -8.945 1 95.19 189 PRO B O 1
ATOM 3213 N N . PRO B 1 190 ? -4.473 17.891 -7.82 1 96.56 190 PRO B N 1
ATOM 3214 C CA . PRO B 1 190 ? -5.164 16.672 -8.266 1 96.56 190 PRO B CA 1
ATOM 3215 C C . PRO B 1 190 ? -6.582 16.562 -7.707 1 96.56 190 PRO B C 1
ATOM 3217 O O . PRO B 1 190 ? -7.438 15.914 -8.312 1 96.56 190 PRO B O 1
ATOM 3220 N N . ILE B 1 191 ? -6.824 17.109 -6.531 1 97.69 191 ILE B N 1
ATOM 3221 C CA . ILE B 1 191 ? -8.148 17.172 -5.926 1 97.69 191 ILE B CA 1
ATOM 3222 C C . ILE B 1 191 ? -8.648 18.609 -5.922 1 97.69 191 ILE B C 1
ATOM 3224 O O . ILE B 1 191 ? -7.926 19.516 -5.504 1 97.69 191 ILE B O 1
ATOM 3228 N N . PRO B 1 192 ? -9.859 18.812 -6.441 1 97.25 192 PRO B N 1
ATOM 3229 C CA . PRO B 1 192 ? -10.375 20.188 -6.422 1 97.25 192 PRO B CA 1
ATOM 3230 C C . PRO B 1 192 ? -10.297 20.812 -5.039 1 97.25 192 PRO B C 1
ATOM 3232 O O . PRO B 1 192 ? -10.625 20.172 -4.039 1 97.25 192 PRO B O 1
ATOM 3235 N N . LEU B 1 193 ? -9.914 22.047 -5.027 1 97.75 193 LEU B N 1
ATOM 3236 C CA . LEU B 1 193 ? -9.68 22.719 -3.756 1 97.75 193 LEU B CA 1
ATOM 3237 C C . LEU B 1 193 ? -10.969 22.844 -2.957 1 97.75 193 LEU B C 1
ATOM 3239 O O . LEU B 1 193 ? -10.945 22.844 -1.724 1 97.75 193 LEU B O 1
ATOM 3243 N N . GLU B 1 194 ? -12.133 22.922 -3.637 1 97.5 194 GLU B N 1
ATOM 3244 C CA . GLU B 1 194 ? -13.414 22.953 -2.945 1 97.5 194 GLU B CA 1
ATOM 3245 C C . GLU B 1 194 ? -13.617 21.703 -2.092 1 97.5 194 GLU B C 1
ATOM 3247 O O . GLU B 1 194 ? -14.094 21.781 -0.958 1 97.5 194 GLU B O 1
ATOM 3252 N N . LYS B 1 195 ? -13.234 20.578 -2.641 1 97.44 195 LYS B N 1
ATOM 3253 C CA . LYS B 1 195 ? -13.344 19.312 -1.924 1 97.44 195 LYS B CA 1
ATOM 3254 C C . LYS B 1 195 ? -12.367 19.25 -0.755 1 97.44 195 LYS B C 1
ATOM 3256 O O . LYS B 1 195 ? -12.688 18.703 0.302 1 97.44 195 LYS B O 1
ATOM 3261 N N . ILE B 1 196 ? -11.203 19.797 -1.017 1 98.31 196 ILE B N 1
ATOM 3262 C CA . ILE B 1 196 ? -10.195 19.859 0.037 1 98.31 196 ILE B CA 1
ATOM 3263 C C . ILE B 1 196 ? -10.727 20.688 1.208 1 98.31 196 ILE B C 1
ATOM 3265 O O . ILE B 1 196 ? -10.586 20.297 2.367 1 98.31 196 ILE B O 1
ATOM 3269 N N . MET B 1 197 ? -11.312 21.781 0.928 1 97.81 197 MET B N 1
ATOM 3270 C CA . MET B 1 197 ? -11.844 22.656 1.973 1 97.81 197 MET B CA 1
ATOM 3271 C C . MET B 1 197 ? -12.953 21.953 2.75 1 97.81 197 MET B C 1
ATOM 3273 O O . MET B 1 197 ? -13.047 22.109 3.971 1 97.81 197 MET B O 1
ATOM 3277 N N . GLU B 1 198 ? -13.773 21.25 2.014 1 97.19 198 GLU B N 1
ATOM 3278 C CA . GLU B 1 198 ? -14.812 20.484 2.684 1 97.19 198 GLU B CA 1
ATOM 3279 C C . GLU B 1 198 ? -14.203 19.484 3.668 1 97.19 198 GLU B C 1
ATOM 3281 O O . GLU B 1 198 ? -14.711 19.312 4.781 1 97.19 198 GLU B O 1
ATOM 3286 N N . GLU B 1 199 ? -13.164 18.844 3.248 1 97.56 199 GLU B N 1
ATOM 3287 C CA . GLU B 1 199 ? -12.5 17.859 4.105 1 97.56 199 GLU B CA 1
ATOM 3288 C C . GLU B 1 199 ? -11.828 18.547 5.293 1 97.56 199 GLU B C 1
ATOM 3290 O O . GLU B 1 199 ? -11.812 18 6.398 1 97.56 199 GLU B O 1
ATOM 3295 N N . MET B 1 200 ? -11.297 19.719 5.07 1 97.94 200 MET B N 1
ATOM 3296 C CA . MET B 1 200 ? -10.703 20.484 6.156 1 97.94 200 MET B CA 1
ATOM 3297 C C . MET B 1 200 ? -11.742 20.828 7.219 1 97.94 200 MET B C 1
ATOM 3299 O O . MET B 1 200 ? -11.453 20.766 8.414 1 97.94 200 MET B O 1
ATOM 3303 N N . LYS B 1 201 ? -12.891 21.156 6.781 1 97.19 201 LYS B N 1
ATOM 3304 C CA . LYS B 1 201 ? -13.984 21.422 7.719 1 97.19 201 LYS B CA 1
ATOM 3305 C C . LYS B 1 201 ? -14.359 20.156 8.5 1 97.19 201 LYS B C 1
ATOM 3307 O O . LYS B 1 201 ? -14.508 20.203 9.719 1 97.19 201 LYS B O 1
ATOM 3312 N N . ARG B 1 202 ? -14.461 19.078 7.762 1 96.25 202 ARG B N 1
ATOM 3313 C CA . ARG B 1 202 ? -14.828 17.812 8.391 1 96.25 202 ARG B CA 1
ATOM 3314 C C . ARG B 1 202 ? -13.82 17.422 9.469 1 96.25 202 ARG B C 1
ATOM 3316 O O . ARG B 1 202 ? -14.195 16.906 10.523 1 96.25 202 ARG B O 1
ATOM 3323 N N . ARG B 1 203 ? -12.531 17.719 9.188 1 96.19 203 ARG B N 1
ATOM 3324 C CA . ARG B 1 203 ? -11.445 17.359 10.094 1 96.19 203 ARG B CA 1
ATOM 3325 C C . ARG B 1 203 ? -11.234 18.438 11.141 1 96.19 203 ARG B C 1
ATOM 3327 O O . ARG B 1 203 ? -10.297 18.359 11.938 1 96.19 203 ARG B O 1
ATOM 3334 N N . LYS B 1 204 ? -11.961 19.469 11.086 1 96.44 204 LYS B N 1
ATOM 3335 C CA . LYS B 1 204 ? -11.938 20.562 12.047 1 96.44 204 LYS B CA 1
ATOM 3336 C C . LYS B 1 204 ? -10.602 21.312 11.984 1 96.44 204 LYS B C 1
ATOM 3338 O O . LYS B 1 204 ? -10.086 21.75 13.016 1 96.44 204 LYS B O 1
ATOM 3343 N N . ILE B 1 205 ? -10.117 21.328 10.805 1 95.5 205 ILE B N 1
ATOM 3344 C CA . ILE B 1 205 ? -8.914 22.109 10.57 1 95.5 205 ILE B CA 1
ATOM 3345 C C . ILE B 1 205 ? -9.273 23.578 10.398 1 95.5 205 ILE B C 1
ATOM 3347 O O . ILE B 1 205 ? -8.516 24.469 10.805 1 95.5 205 ILE B O 1
ATOM 3351 N N . ILE B 1 206 ? -10.453 23.828 9.703 1 93.56 206 ILE B N 1
ATOM 3352 C CA . ILE B 1 206 ? -11.016 25.172 9.555 1 93.56 206 ILE B CA 1
ATOM 3353 C C . ILE B 1 206 ? -12.477 25.156 9.984 1 93.56 206 ILE B C 1
ATOM 3355 O O . ILE B 1 206 ? -13.117 24.109 10.023 1 93.56 206 ILE B O 1
#

Sequence (412 aa):
MPKIPVKVVKWEEIVDLSFRLADILKKENFNPDVIIAIARGGLVPARLVADAMGVYDVLSLKVEHWIVTASHTPEAKIKYPYKVDLQGRKVLIIDDITDTGDSLILAEKHVKENFNAGEIKTATLQYIKGSKYVPNFYADIITDWTWFMYPWNYWEDEINLLKKVMDEMGTTDIAKLKEGFKESYNIDPPIPLEKIMEEMKRRKIIMPKIPVKVVKWEEIVDLSFRLADILKKENFNPDVIIAIARGGLVPARLVADAMGVYDVLSLKVEHWIVTASHTPEAKIKYPYKVDLQGRKVLIIDDITDTGDSLILAEKHVKENFNAGEIKTATLQYIKGSKYVPNFYADIITDWTWFMYPWNYWEDEINLLKKVMDEMGTTDIAKLKEGFKESYNIDPPIPLEKIMEEMKRRKII

Organism: Acidianus infernus (NCBI:txid12915)

Foldseek 3Di:
DAQAAADEDDPVNLLVLLLLQLVVCVVVPNQFQAEEEEPPQRPVSRVSNCVNRVHDHYHYWYKDWDQDVVPSDIAIDGPDADAAAAAPGEYEYEGAEQDQCRSVVRVQVSCVVGHNHPHYFYEHSEYEPPHPDDGPTYRYYHDDDHHYQYPVCLLVVLLVLLVVLCVVVVDDDLVVSVVSSCRNHVDDRPDRVVVSVVVCVVVVVD/DAQAAADEDDPVNLLVLLLLQLVVCVVVPNQFQAEEEEPPQRPVSRVSNCVNRVHDHYHYWYKDWDQDVVPSDIAIDGPDADAAAAAPGEYEYEGAEQDQCRSVVRVQVSCVVGHNHPHYFYEHSEYEPPHPDDGPTYRYYHDDDHHYQYPVCLLVVLLVLLVVLCVVVVDDDLVVSVVSSCRNHVDDRPDRVVVSVVVCVVVVVD

pLDDT: mean 95.52, std 7.2, range [55.28, 99.0]

Nearest PDB structures (foldseek):
  4ts5-assembly1_B  TM=9.868E-01  e=7.505E-34  Saccharolobus solfataricus
  5bqo-assembly1_B  TM=8.510E-01  e=1.429E-16  Saccharolobus solfataricus P2
  1vdm-assembly1_F  TM=8.893E-01  e=2.770E-14  Pyrococcus horikoshii
  1vdm-assembly1_G  TM=9.103E-01  e=7.048E-13  Pyrococcus horikoshii
  7kl7-assembly1_A  TM=8.121E-01  e=1.653E-10  Helicobacter pylori

Secondary structure (DSSP, 8-state):
--SS-EEEPPHHHHHHHHHHHHHHHHHTT---SEEEEEETTTHHHHHHHHHHHT--EEEEEEEEEEEETTTTEEEEEESS------TT-EEEEEEEEESS-HHHHHHHHHHHHHS--SEEEEEEEEEETT-S---SEEEEEE-S--EEE-GGGHHHHHHHHHHHHHHHHT---HHHHHHHHHHHH----SS-HHHHHHHHHHTT--/--SS-EEEPPHHHHHHHHHHHHHHHHHTT---SEEEEEETTTHHHHHHHHHHHT--EEEEEEEEEEEETTTTEEEEEESS------TT-EEEEEEEEESS-HHHHHHHHHHHHHS--SEEEEEEEEEETT-S---SEEEEEE-S--EEE-GGGHHHHHHHHHHHHHHHHT---HHHHHHHHHHHH----SS-HHHHHHHHHHTT--